Protein AF-A0A7J6D999-F1 (afdb_monomer)

Solvent-accessible surface area (backbone atoms only — not comparable to full-atom values): 28434 Å² total; per-residue (Å²): 143,82,87,82,81,79,88,79,63,96,81,56,59,71,48,78,49,53,60,91,51,82,71,82,82,83,87,70,97,65,96,74,83,44,40,37,41,40,43,36,39,48,42,43,45,65,44,15,45,38,50,34,60,52,54,72,79,44,38,86,44,28,34,43,38,18,46,50,77,45,67,38,84,71,11,46,75,32,40,91,74,57,15,53,83,44,31,42,54,32,41,58,45,51,75,74,46,95,78,90,73,78,48,47,33,47,35,45,38,65,45,71,83,86,62,91,72,54,66,74,57,53,40,51,29,41,58,23,46,40,55,44,53,74,60,28,49,40,44,27,43,43,40,54,93,44,89,51,60,43,78,55,46,46,64,56,47,74,48,92,63,79,40,31,50,36,60,10,55,70,22,46,40,48,36,50,51,53,46,64,71,64,68,45,64,70,60,46,54,35,45,40,58,26,41,64,22,60,44,48,71,29,66,42,40,39,68,61,49,50,56,54,65,71,52,92,80,65,52,35,30,35,21,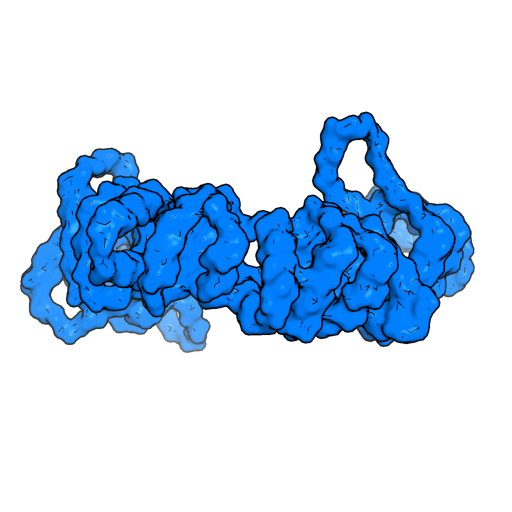50,79,57,25,61,65,75,65,60,60,83,76,47,58,91,44,28,71,38,34,34,52,40,70,65,51,27,71,56,48,53,53,47,41,35,53,37,46,77,66,67,42,67,69,46,45,54,19,43,34,66,14,37,75,31,50,49,48,40,45,68,37,77,42,52,74,66,50,44,52,14,49,40,57,46,38,75,66,47,73,60,28,35,39,32,39,35,65,33,47,68,53,72,82,51,46,70,67,43,48,69,40,41,77,19,36,62,32,54,41,64,33,41,68,52,47,50,53,53,42,51,56,31,64,75,44,78,82,31,44,64,29,31,38,40,51,37,56,24,34,72,34,48,49,61,47,41,78,78,73,78,81,70,94,83,63,78,96,67,83,82,58,47,73,44,46,42,64,58,26,37,35,51,34,51,41,59,64,69,38,71,55,95,65,66,32,36,41,31,40,30,62,46,43,68,50,70,69,13,49,64,37,36,57,89,41,48,75,59,31,41,50,29,60,49,66,70,61,54,35,52,52,36,70,71,53,80,81,46,53,53,43,44,43,46,61,41,70,43,36,43,76,52,42,72,65,39,56,88,32,50,54,46,29,30,30,39,32,43,25,48,22,56,32,31,54,69,33,53,48,53,56,67,74,69,39,92,54,48,78,43,78,42,60,56,70,36,59,58,81,63,66,79,83,70,72,81,75,138

Foldseek 3Di:
DDDDDDDDDPQEAEDEDEPPDQDDDDDDPDDHQAHEYEYAEEQELRNLQRVLVVQVVRQPGYDYEAHYPYYDLNSLLRHDAHAQVSLLSNLVNVVVDPDDDAGHHAEDEHDDPDPPDPLVSVLSSLLSVLSVVVRYHYQEYEAQVDDHALVSCVSVLPRPHRYAYHHHLNNLQNVLVVCLVVLDLSSLLSNCRNNVQENQSYQAEQVSVVSSLVNPHAAHEHEPVRYPYDDDLVSCQVRLLRYAYDPDDLVSLLVNLLVCVVVVDLVSLVSNCNNDVLEHENAQEEADPSSLVSLLSSLVSAAEHAYEQANYHDDLVSLLSVLVSLNRYQAYHYALVVLLSNLVSCPPDPVSLVSLLSVCRNPVLENAHADPDPDDPPDPPDPDQAEQELVSLLSVLVSQVSNPDPDQHEYERESHDYDLSSLVNNVVCQQRHAYQYQLVSLLSNLVPDAQAAEHEPALNQDELVSVVSNLVRCLRYQEYEHEQYAYECNSVVSNVVRHPRHNYYHYHNYRYDCCVVVDPDD

Mean predicted aligned error: 15.78 Å

Organism: NCBI:txid369639

Nearest PDB structures (foldseek):
  5irl-assembly1_A  TM=2.861E-01  e=4.405E-06  Oryctolagus cuniculus
  3ogk-assembly1_P  TM=3.053E-01  e=1.397E-05  Arabidopsis thaliana
  3ogm-assembly8_H  TM=2.826E-01  e=5.466E-05  Arabidopsis thaliana
  3un9-assembly1_C-2  TM=3.355E-01  e=6.436E-04  Homo sapiens
  7z8v-assembly1_F  TM=3.449E-01  e=7.986E-03  Homo sapiens

Structure (mmCIF, N/CA/C/O backbone):
data_AF-A0A7J6D999-F1
#
_entry.id   AF-A0A7J6D999-F1
#
loop_
_atom_site.group_PDB
_atom_site.id
_atom_site.type_symbol
_atom_site.label_atom_id
_atom_site.label_alt_id
_atom_site.label_comp_id
_atom_site.label_asym_id
_atom_site.label_entity_id
_atom_site.label_seq_id
_atom_site.pdbx_PDB_ins_code
_atom_site.Cartn_x
_atom_site.Cartn_y
_atom_site.Cartn_z
_atom_site.occupancy
_atom_site.B_iso_or_equiv
_atom_site.auth_seq_id
_atom_site.auth_comp_id
_atom_site.auth_asym_id
_atom_site.auth_atom_id
_atom_site.pdbx_PDB_model_num
ATOM 1 N N . MET A 1 1 ? -52.964 -13.640 -15.295 1.00 30.69 1 MET A N 1
ATOM 2 C CA . MET A 1 1 ? -51.550 -13.951 -15.590 1.00 30.69 1 MET A CA 1
ATOM 3 C C . MET A 1 1 ? -50.798 -12.644 -15.784 1.00 30.69 1 MET A C 1
ATOM 5 O O . MET A 1 1 ? -50.986 -12.000 -16.799 1.00 30.69 1 MET A O 1
ATOM 9 N N . SER A 1 2 ? -50.007 -12.223 -14.800 1.00 22.36 2 SER A N 1
ATOM 10 C CA . SER A 1 2 ? -48.967 -11.203 -14.980 1.00 22.36 2 SER A CA 1
ATOM 11 C C . SER A 1 2 ? -47.879 -11.509 -13.955 1.00 22.36 2 SER A C 1
ATOM 13 O O . SER A 1 2 ? -48.065 -11.299 -12.758 1.00 22.36 2 SER A O 1
ATOM 15 N N . LYS A 1 3 ? -46.804 -12.155 -14.416 1.00 23.66 3 LYS A N 1
ATOM 16 C CA . LYS A 1 3 ? -45.595 -12.406 -13.630 1.00 23.66 3 LYS A CA 1
ATOM 17 C C . LYS A 1 3 ? -44.766 -11.126 -13.696 1.00 23.66 3 LYS A C 1
ATOM 19 O O . LYS A 1 3 ? -44.279 -10.772 -14.764 1.00 23.66 3 LYS A O 1
ATOM 24 N N . HIS A 1 4 ? -44.621 -10.420 -12.581 1.00 26.92 4 HIS A N 1
ATOM 25 C CA . HIS A 1 4 ? -43.597 -9.387 -12.463 1.00 26.92 4 HIS A CA 1
ATOM 26 C C . HIS A 1 4 ? -42.289 -10.048 -12.041 1.00 26.92 4 HIS A C 1
ATOM 28 O O . HIS A 1 4 ? -42.146 -10.536 -10.923 1.00 26.92 4 HIS A O 1
ATOM 34 N N . GLN A 1 5 ? -41.365 -10.099 -12.996 1.00 23.84 5 GLN A N 1
ATOM 35 C CA . GLN A 1 5 ? -39.998 -10.572 -12.845 1.00 23.84 5 GLN A CA 1
ATOM 36 C C . GLN A 1 5 ? -39.270 -9.667 -11.835 1.00 23.84 5 GLN A C 1
ATOM 38 O O . GLN A 1 5 ? -39.079 -8.476 -12.084 1.00 23.84 5 GLN A O 1
ATOM 43 N N . GLN A 1 6 ? -38.888 -10.212 -10.679 1.00 31.61 6 GLN A N 1
ATOM 44 C CA . GLN A 1 6 ? -37.941 -9.558 -9.776 1.00 31.61 6 GLN A CA 1
ATOM 45 C C . GLN A 1 6 ? -36.573 -9.505 -10.463 1.00 31.61 6 GLN A C 1
ATOM 47 O O . GLN A 1 6 ? -36.048 -10.530 -10.894 1.00 31.61 6 GLN A O 1
ATOM 52 N N . LYS A 1 7 ? -35.999 -8.305 -10.575 1.00 26.03 7 LYS A N 1
ATOM 53 C CA . LYS A 1 7 ? -34.610 -8.115 -10.998 1.00 26.03 7 LYS A CA 1
ATOM 54 C C . LYS A 1 7 ? -33.727 -8.462 -9.793 1.00 26.03 7 LYS A C 1
ATOM 56 O O . LYS A 1 7 ? -33.694 -7.710 -8.822 1.00 26.03 7 LYS A O 1
ATOM 61 N N . PHE A 1 8 ? -33.114 -9.643 -9.821 1.00 29.61 8 PHE A N 1
ATOM 62 C CA . PHE A 1 8 ? -32.145 -10.097 -8.824 1.00 29.61 8 PHE A CA 1
ATOM 63 C C . PHE A 1 8 ? -30.763 -9.551 -9.191 1.00 29.61 8 PHE A C 1
ATOM 65 O O . PHE A 1 8 ? -30.319 -9.739 -10.320 1.00 29.61 8 PHE A O 1
ATOM 72 N N . ASP A 1 9 ? -30.115 -8.866 -8.250 1.00 26.42 9 ASP A N 1
ATOM 73 C CA . ASP A 1 9 ? -28.747 -8.361 -8.387 1.00 26.42 9 ASP A CA 1
ATOM 74 C C . ASP A 1 9 ? -27.787 -9.321 -7.661 1.00 26.42 9 ASP A C 1
ATOM 76 O O . ASP A 1 9 ? -28.003 -9.679 -6.498 1.00 26.42 9 ASP A O 1
ATOM 80 N N . THR A 1 10 ? -26.781 -9.827 -8.370 1.00 28.62 10 THR A N 1
ATOM 81 C CA . THR A 1 10 ? -26.197 -11.163 -8.137 1.00 28.62 10 THR A CA 1
ATOM 82 C C . THR A 1 10 ? -25.003 -11.213 -7.179 1.00 28.62 10 THR A C 1
ATOM 84 O O . THR A 1 10 ? -24.200 -12.135 -7.259 1.00 28.62 10 THR A O 1
ATOM 87 N N . THR A 1 11 ? -24.849 -10.273 -6.244 1.00 31.50 11 THR A N 1
ATOM 88 C CA . THR A 1 11 ? -23.726 -10.333 -5.272 1.00 31.50 11 THR A CA 1
ATOM 89 C C . THR A 1 11 ? -24.068 -9.985 -3.821 1.00 31.50 11 THR A C 1
ATOM 91 O O . THR A 1 11 ? -23.266 -10.265 -2.934 1.00 31.50 11 THR A O 1
ATOM 94 N N . ARG A 1 12 ? -25.269 -9.469 -3.528 1.00 36.38 12 ARG A N 1
ATOM 95 C CA . ARG A 1 12 ? -25.841 -9.359 -2.171 1.00 36.38 12 ARG A CA 1
ATOM 96 C C . ARG A 1 12 ? -27.362 -9.380 -2.271 1.00 36.38 12 ARG A C 1
ATOM 98 O O . ARG A 1 12 ? -27.942 -8.525 -2.933 1.00 36.38 12 ARG A O 1
ATOM 105 N N . HIS A 1 13 ? -28.030 -10.284 -1.559 1.00 44.75 13 HIS A N 1
ATOM 106 C CA . HIS A 1 13 ? -29.487 -10.222 -1.451 1.00 44.75 13 HIS A CA 1
ATOM 107 C C . HIS A 1 13 ? -29.884 -9.112 -0.466 1.00 44.75 13 HIS A C 1
ATOM 109 O O . HIS A 1 13 ? -29.897 -9.313 0.751 1.00 44.75 13 HIS A O 1
ATOM 115 N N . ILE A 1 14 ? -30.170 -7.921 -1.002 1.00 42.50 14 ILE A N 1
ATOM 116 C CA . ILE A 1 14 ? -30.769 -6.805 -0.262 1.00 42.50 14 ILE A CA 1
ATOM 117 C C . ILE A 1 14 ? -32.289 -6.947 -0.341 1.00 42.50 14 ILE A C 1
ATOM 119 O O . ILE A 1 14 ? -32.878 -6.817 -1.414 1.00 42.50 14 ILE A O 1
ATOM 123 N N . ILE A 1 15 ? -32.934 -7.196 0.798 1.00 51.47 15 ILE A N 1
ATOM 124 C CA . ILE A 1 15 ? -34.397 -7.270 0.882 1.00 51.47 15 ILE A CA 1
ATOM 125 C C . ILE A 1 15 ? -34.912 -5.975 1.508 1.00 51.47 15 ILE A C 1
ATOM 127 O O . ILE A 1 15 ? -34.755 -5.745 2.709 1.00 51.47 15 ILE A O 1
ATOM 131 N N . ASN A 1 16 ? -35.555 -5.142 0.688 1.00 42.97 16 ASN A N 1
ATOM 132 C CA . ASN A 1 16 ? -36.253 -3.940 1.138 1.00 42.97 16 ASN A CA 1
ATOM 133 C C . ASN A 1 16 ? -37.718 -4.273 1.435 1.00 42.97 16 ASN A C 1
ATOM 135 O O . ASN A 1 16 ? -38.502 -4.548 0.521 1.00 42.97 16 ASN A O 1
ATOM 139 N N . VAL A 1 17 ? -38.097 -4.231 2.713 1.00 51.00 17 VAL A N 1
ATOM 140 C CA . VAL A 1 17 ? -39.477 -4.486 3.144 1.00 51.00 17 VAL A CA 1
ATOM 141 C C . VAL A 1 17 ? -40.153 -3.155 3.472 1.00 51.00 17 VAL A C 1
ATOM 143 O O . VAL A 1 17 ? -39.818 -2.511 4.465 1.00 51.00 17 VAL A O 1
ATOM 146 N N . GLY A 1 18 ? -41.088 -2.743 2.611 1.00 36.19 18 GLY A N 1
ATOM 147 C CA . GLY A 1 18 ? -41.941 -1.565 2.804 1.00 36.19 18 GLY A CA 1
ATOM 148 C C . GLY A 1 18 ? -43.314 -1.905 3.409 1.00 36.19 18 GLY A C 1
ATOM 149 O O . GLY A 1 18 ? -43.635 -3.088 3.573 1.00 36.19 18 GLY A O 1
ATOM 150 N N . PRO A 1 19 ? -44.141 -0.887 3.723 1.00 33.34 19 PRO A N 1
ATOM 151 C CA . PRO A 1 19 ? -45.483 -1.088 4.270 1.00 33.34 19 PRO A CA 1
ATOM 152 C C . PRO A 1 19 ? -46.332 -1.969 3.332 1.00 33.34 19 PRO A C 1
ATOM 154 O O . PRO A 1 19 ? -46.350 -1.757 2.122 1.00 33.34 19 PRO A O 1
ATOM 157 N N . ASP A 1 20 ? -46.992 -2.979 3.908 1.00 35.78 20 ASP A N 1
ATOM 158 C CA . ASP A 1 20 ? -47.951 -3.907 3.275 1.00 35.78 20 ASP A CA 1
ATOM 159 C C . ASP A 1 20 ? -47.426 -4.954 2.271 1.00 35.78 20 ASP A C 1
ATOM 161 O O . ASP A 1 20 ? -48.214 -5.582 1.564 1.00 35.78 20 ASP A O 1
ATOM 165 N N . ARG A 1 21 ? -46.120 -5.256 2.258 1.00 40.53 21 ARG A N 1
ATOM 166 C CA . ARG A 1 21 ? -45.586 -6.409 1.499 1.00 40.53 21 ARG A CA 1
ATOM 167 C C . ARG A 1 21 ? -45.433 -7.663 2.371 1.00 40.53 21 ARG A C 1
ATOM 169 O O . ARG A 1 21 ? -44.811 -7.612 3.433 1.00 40.53 21 ARG A O 1
ATOM 176 N N . SER A 1 22 ? -45.969 -8.797 1.908 1.00 31.42 22 SER A N 1
ATOM 177 C CA . SER A 1 22 ? -45.643 -10.137 2.419 1.00 31.42 22 SER A CA 1
ATOM 178 C C . SER A 1 22 ? -44.311 -10.596 1.827 1.00 31.42 22 SER A C 1
ATOM 180 O O . SER A 1 22 ? -44.133 -10.555 0.610 1.00 31.42 22 SER A O 1
ATOM 182 N N . VAL A 1 23 ? -43.374 -11.024 2.672 1.00 38.56 23 VAL A N 1
ATOM 183 C CA . VAL A 1 23 ? -42.089 -11.572 2.219 1.00 38.56 23 VAL A CA 1
ATOM 184 C C . VAL A 1 23 ? -42.253 -13.078 2.047 1.00 38.56 23 VAL A C 1
ATOM 186 O O . VAL A 1 23 ? -42.361 -13.806 3.029 1.00 38.56 23 VAL A O 1
ATOM 189 N N . SER A 1 24 ? -42.295 -13.534 0.799 1.00 29.92 24 SER A N 1
ATOM 190 C CA . SER A 1 24 ? -42.203 -14.947 0.428 1.00 29.92 24 SER A CA 1
ATOM 191 C C . SER A 1 24 ? -40.806 -15.162 -0.148 1.00 29.92 24 SER A C 1
ATOM 193 O O . SER A 1 24 ? -40.489 -14.579 -1.182 1.00 29.92 24 SER A O 1
ATOM 195 N N . LEU A 1 25 ? -39.953 -15.929 0.529 1.00 38.06 25 LEU A N 1
ATOM 196 C CA . LEU A 1 25 ? -38.647 -16.327 -0.002 1.00 38.06 25 LEU A CA 1
ATOM 197 C C . LEU A 1 25 ? -38.721 -17.808 -0.378 1.00 38.06 25 LEU A C 1
ATOM 199 O O . LEU A 1 25 ? -38.852 -18.659 0.499 1.00 38.06 25 LEU A O 1
ATOM 203 N N . GLU A 1 26 ? -38.662 -18.110 -1.675 1.00 27.14 26 GLU A N 1
ATOM 204 C CA . GLU A 1 26 ? -38.376 -19.463 -2.155 1.00 27.14 26 GLU A CA 1
ATOM 205 C C . GLU A 1 26 ? -36.862 -19.690 -2.057 1.00 27.14 26 GLU A C 1
ATOM 207 O O . GLU A 1 26 ? -36.072 -19.001 -2.703 1.00 27.14 26 GLU A O 1
ATOM 212 N N . PHE A 1 27 ? -36.441 -20.625 -1.202 1.00 32.66 27 PHE A N 1
ATOM 213 C CA . PHE A 1 27 ? -35.030 -20.962 -1.023 1.00 32.66 27 PHE A CA 1
ATOM 214 C C . PHE A 1 27 ? -34.561 -21.894 -2.149 1.00 32.66 27 PHE A C 1
ATOM 216 O O . PHE A 1 27 ? -34.800 -23.100 -2.113 1.00 32.66 27 PHE A O 1
ATOM 223 N N . GLY A 1 28 ? -33.872 -21.338 -3.146 1.00 27.34 28 GLY A N 1
ATOM 224 C CA . GLY A 1 28 ? -33.053 -22.109 -4.082 1.00 27.34 28 GLY A CA 1
ATOM 225 C C . GLY A 1 28 ? -31.690 -22.437 -3.465 1.00 27.34 28 GLY A C 1
ATOM 226 O O . GLY A 1 28 ? -31.063 -21.572 -2.859 1.00 27.34 28 GLY A O 1
ATOM 227 N N . ARG A 1 29 ? -31.232 -23.689 -3.610 1.00 25.61 29 ARG A N 1
ATOM 228 C CA . ARG A 1 29 ? -29.894 -24.165 -3.208 1.00 25.61 29 ARG A CA 1
ATOM 229 C C . ARG A 1 29 ? -28.793 -23.392 -3.957 1.00 25.61 29 ARG A C 1
ATOM 231 O O . ARG A 1 29 ? -28.370 -23.820 -5.023 1.00 25.61 29 ARG A O 1
ATOM 238 N N . ALA A 1 30 ? -28.324 -22.279 -3.407 1.00 27.00 30 ALA A N 1
ATOM 239 C CA . ALA A 1 30 ? -27.082 -21.625 -3.810 1.00 27.00 30 ALA A CA 1
ATOM 240 C C . ALA A 1 30 ? -26.397 -21.037 -2.567 1.00 27.00 30 ALA A C 1
ATOM 242 O O . ALA A 1 30 ? -27.067 -20.516 -1.675 1.00 27.00 30 ALA A O 1
ATOM 243 N N . GLU A 1 31 ? -25.073 -21.166 -2.477 1.00 34.53 31 GLU A N 1
ATOM 244 C CA . GLU A 1 31 ? -24.258 -20.653 -1.371 1.00 34.53 31 GLU A CA 1
ATOM 245 C C . GLU A 1 31 ? -24.280 -19.115 -1.350 1.00 34.53 31 GLU A C 1
ATOM 247 O O . GLU A 1 31 ? -23.606 -18.455 -2.135 1.00 34.53 31 GLU A O 1
ATOM 252 N N . VAL A 1 32 ? -25.075 -18.522 -0.452 1.00 39.97 32 VAL A N 1
ATOM 253 C CA . VAL A 1 32 ? -25.206 -17.060 -0.318 1.00 39.97 32 VAL A CA 1
ATOM 254 C C . VAL A 1 32 ? -24.226 -16.505 0.727 1.00 39.97 32 VAL A C 1
ATOM 256 O O . VAL A 1 32 ? -24.211 -16.900 1.899 1.00 39.97 32 VAL A O 1
ATOM 259 N N . THR A 1 33 ? -23.439 -15.509 0.319 1.00 38.03 33 THR A N 1
ATOM 260 C CA . THR A 1 33 ? -22.495 -14.733 1.137 1.00 38.03 33 THR A CA 1
ATOM 261 C C . THR A 1 33 ? -23.187 -13.555 1.846 1.00 38.03 33 THR A C 1
ATOM 263 O O . THR A 1 33 ? -22.946 -12.384 1.573 1.00 38.03 33 THR A O 1
ATOM 266 N N . GLY A 1 34 ? -24.055 -13.868 2.813 1.00 50.03 34 GLY A N 1
ATOM 267 C CA . GLY A 1 34 ? -24.643 -12.892 3.743 1.00 50.03 34 GLY A CA 1
ATOM 268 C C . GLY A 1 34 ? -25.894 -12.158 3.245 1.00 50.03 34 GLY A C 1
ATOM 269 O O . GLY A 1 34 ? -26.026 -11.803 2.077 1.00 50.03 34 GLY A O 1
ATOM 270 N N . PHE A 1 35 ? -26.831 -11.915 4.165 1.00 53.44 35 PHE A N 1
ATOM 271 C CA . PHE A 1 35 ? -28.129 -11.297 3.880 1.00 53.44 35 PHE A CA 1
ATOM 272 C C . PHE A 1 35 ? -28.204 -9.905 4.502 1.00 53.44 35 PHE A C 1
ATOM 274 O O . PHE A 1 35 ? -27.876 -9.730 5.678 1.00 53.44 35 PHE A O 1
ATOM 281 N N . SER A 1 36 ? -28.660 -8.910 3.736 1.00 50.06 36 SER A N 1
ATOM 282 C CA . SER A 1 36 ? -28.927 -7.569 4.262 1.00 50.06 36 SER A CA 1
ATOM 283 C C . SER A 1 36 ? -30.420 -7.275 4.204 1.00 50.06 36 SER A C 1
ATOM 285 O O . SER A 1 36 ? -31.024 -7.278 3.132 1.00 50.06 36 SER A O 1
ATOM 287 N N . ILE A 1 37 ? -31.024 -7.029 5.367 1.00 59.53 37 ILE A N 1
ATOM 288 C CA . ILE A 1 37 ? -32.443 -6.681 5.474 1.00 59.53 37 ILE A CA 1
ATOM 289 C C . ILE A 1 37 ? -32.544 -5.222 5.906 1.00 59.53 37 ILE A C 1
ATOM 291 O O . ILE A 1 37 ? -32.048 -4.850 6.972 1.00 59.53 37 ILE A O 1
ATOM 295 N N . CYS A 1 38 ? -33.210 -4.410 5.083 1.00 51.59 38 CYS A N 1
ATOM 296 C CA . CYS A 1 38 ? -33.576 -3.044 5.435 1.00 51.59 38 CYS A CA 1
ATOM 297 C C . CYS A 1 38 ? -35.081 -2.985 5.718 1.00 51.59 38 CYS A C 1
ATOM 299 O O . CYS A 1 38 ? -35.907 -3.253 4.839 1.00 51.59 38 CYS A O 1
ATOM 301 N N . LEU A 1 39 ? -35.440 -2.653 6.958 1.00 57.44 39 LEU A N 1
ATOM 302 C CA . LEU A 1 39 ? -36.834 -2.481 7.371 1.00 57.44 39 LEU A CA 1
ATOM 303 C C . LEU A 1 39 ? -37.173 -0.991 7.401 1.00 57.44 39 LEU A C 1
ATOM 305 O O . LEU A 1 39 ? -36.682 -0.271 8.273 1.00 57.44 39 LEU A O 1
ATOM 309 N N . GLU A 1 40 ? -38.021 -0.528 6.480 1.00 46.78 40 GLU A N 1
ATOM 310 C CA . GLU A 1 40 ? -38.377 0.891 6.339 1.00 46.78 40 GLU A CA 1
ATOM 311 C C . GLU A 1 40 ? -39.898 1.131 6.442 1.00 46.78 40 GLU A C 1
ATOM 313 O O . GLU A 1 40 ? -40.716 0.276 6.108 1.00 46.78 40 GLU A O 1
ATOM 318 N N . GLY A 1 41 ? -40.310 2.329 6.877 1.00 46.72 41 GLY A N 1
ATOM 319 C CA . GLY A 1 41 ? -41.723 2.746 6.840 1.00 46.72 41 GLY A CA 1
ATOM 320 C C . GLY A 1 41 ? -42.588 2.247 8.010 1.00 46.72 41 GLY A C 1
ATOM 321 O O . GLY A 1 41 ? -42.090 2.076 9.123 1.00 46.72 41 GLY A O 1
ATOM 322 N N . HIS A 1 42 ? -43.906 2.121 7.800 1.00 50.81 42 HIS A N 1
ATOM 323 C CA . HIS A 1 42 ? -44.848 1.649 8.825 1.00 50.81 42 HIS A CA 1
ATOM 324 C C . HIS A 1 42 ? -44.941 0.117 8.794 1.00 50.81 42 HIS A C 1
ATOM 326 O O . HIS A 1 42 ? -45.441 -0.460 7.831 1.00 50.81 42 HIS A O 1
ATOM 332 N N . LEU A 1 43 ? -44.492 -0.555 9.854 1.00 53.12 43 LEU A N 1
ATOM 333 C CA . LEU A 1 43 ? -44.420 -2.017 9.910 1.00 53.12 43 LEU A CA 1
ATOM 334 C C . LEU A 1 43 ? -45.684 -2.593 10.576 1.00 53.12 43 LEU A C 1
ATOM 336 O O . LEU A 1 43 ? -45.893 -2.487 11.791 1.00 53.12 43 LEU A O 1
ATOM 340 N N . SER A 1 44 ? -46.567 -3.184 9.765 1.00 54.34 44 SER A N 1
ATOM 341 C CA . SER A 1 44 ? -47.797 -3.843 10.232 1.00 54.34 44 SER A CA 1
ATOM 342 C C . SER A 1 44 ? -47.492 -5.200 10.885 1.00 54.34 44 SER A C 1
ATOM 344 O O . SER A 1 44 ? -46.449 -5.799 10.626 1.00 54.34 44 SER A O 1
ATOM 346 N N . SER A 1 45 ? -48.397 -5.724 11.724 1.00 53.00 45 SER A N 1
ATOM 347 C CA . SER A 1 45 ? -48.192 -7.013 12.422 1.00 53.00 45 SER A CA 1
ATOM 348 C C . SER A 1 45 ? -47.891 -8.176 11.464 1.00 53.00 45 SER A C 1
ATOM 350 O O . SER A 1 45 ? -47.077 -9.028 11.797 1.00 53.00 45 SER A O 1
ATOM 352 N N . LYS A 1 46 ? -48.475 -8.174 10.257 1.00 51.97 46 LYS A N 1
ATOM 353 C CA . LYS A 1 46 ? -48.245 -9.201 9.224 1.00 51.97 46 LYS A CA 1
ATOM 354 C C . LYS A 1 46 ? -46.845 -9.128 8.615 1.00 51.97 46 LYS A C 1
ATOM 356 O O . LYS A 1 46 ? -46.186 -10.153 8.441 1.00 51.97 46 LYS A O 1
ATOM 361 N N . THR A 1 47 ? -46.370 -7.917 8.320 1.00 48.56 47 THR A N 1
ATOM 362 C CA . THR A 1 47 ? -44.987 -7.688 7.877 1.00 48.56 47 THR A CA 1
ATOM 363 C C . THR A 1 47 ? -44.010 -8.145 8.959 1.00 48.56 47 THR A C 1
ATOM 365 O O . THR A 1 47 ? -42.986 -8.754 8.663 1.00 48.56 47 THR A O 1
ATOM 368 N N . CYS A 1 48 ? -44.372 -7.923 10.224 1.00 51.28 48 CYS A N 1
ATOM 369 C CA . CYS A 1 48 ? -43.562 -8.329 11.359 1.00 51.28 48 CYS A CA 1
ATOM 370 C C . CYS A 1 48 ? -43.485 -9.847 11.552 1.00 51.28 48 CYS A C 1
ATOM 372 O O . CYS A 1 48 ? -42.403 -10.368 11.793 1.00 51.28 48 CYS A O 1
ATOM 374 N N . GLU A 1 49 ? -44.614 -10.548 11.423 1.00 52.41 49 GLU A N 1
ATOM 375 C CA . GLU A 1 49 ? -44.706 -12.016 11.433 1.00 52.41 49 GLU A CA 1
ATOM 376 C C . GLU A 1 49 ? -43.860 -12.641 10.318 1.00 52.41 49 GLU A C 1
ATOM 378 O O . GLU A 1 49 ? -43.081 -13.558 10.570 1.00 52.41 49 GLU A O 1
ATOM 383 N N . SER A 1 50 ? -43.958 -12.096 9.101 1.00 50.62 50 SER A N 1
ATOM 384 C CA . SER A 1 50 ? -43.236 -12.607 7.927 1.00 50.62 50 SER A CA 1
ATOM 385 C C . SER A 1 50 ? -41.721 -12.467 8.094 1.00 50.62 50 SER A C 1
ATOM 387 O O . SER A 1 50 ? -40.969 -13.410 7.867 1.00 50.62 50 SER A O 1
ATOM 389 N N . VAL A 1 51 ? -41.263 -11.298 8.550 1.00 51.81 51 VAL A N 1
ATOM 390 C CA . VAL A 1 51 ? -39.838 -11.053 8.804 1.00 51.81 51 VAL A CA 1
ATOM 391 C C . VAL A 1 51 ? -39.350 -11.858 10.013 1.00 51.81 51 VAL A C 1
ATOM 393 O O . VAL A 1 51 ? -38.275 -12.441 9.950 1.00 51.81 51 VAL A O 1
ATOM 396 N N . GLY A 1 52 ? -40.136 -11.955 11.090 1.00 51.31 52 GLY A N 1
ATOM 397 C CA . GLY A 1 52 ? -39.801 -12.758 12.271 1.00 51.31 52 GLY A CA 1
ATOM 398 C C . GLY A 1 52 ? -39.607 -14.245 11.955 1.00 51.31 52 GLY A C 1
ATOM 399 O O . GLY A 1 52 ? -38.675 -14.856 12.477 1.00 51.31 52 GLY A O 1
ATOM 400 N N . GLY A 1 53 ? -40.427 -14.798 11.054 1.00 51.41 53 GLY A N 1
ATOM 401 C CA . GLY A 1 53 ? -40.265 -16.158 10.538 1.00 51.41 53 GLY A CA 1
ATOM 402 C C . GLY A 1 53 ? -38.960 -16.344 9.762 1.00 51.41 53 GLY A C 1
ATOM 403 O O . GLY A 1 53 ? -38.244 -17.308 10.003 1.00 51.41 53 GLY A O 1
ATOM 404 N N . VAL A 1 54 ? -38.598 -15.392 8.896 1.00 49.91 54 VAL A N 1
ATOM 405 C CA . VAL A 1 54 ? -37.357 -15.430 8.097 1.00 49.91 54 VAL A CA 1
ATOM 406 C C . VAL A 1 54 ? -36.103 -15.262 8.964 1.00 49.91 54 VAL A C 1
ATOM 408 O O . VAL A 1 54 ? -35.119 -15.970 8.772 1.00 49.91 54 VAL A O 1
ATOM 411 N N . LEU A 1 55 ? -36.138 -14.378 9.966 1.00 51.69 55 LEU A N 1
ATOM 412 C CA . LEU A 1 55 ? -35.012 -14.127 10.876 1.00 51.69 55 LEU A CA 1
ATOM 413 C C . LEU A 1 55 ? -34.613 -15.358 11.705 1.00 51.69 55 LEU A C 1
ATOM 415 O O . LEU A 1 55 ? -33.479 -15.431 12.171 1.00 51.69 55 LEU A O 1
ATOM 419 N N . HIS A 1 56 ? -35.520 -16.322 11.890 1.00 50.44 56 HIS A N 1
ATOM 420 C CA . HIS A 1 56 ? -35.213 -17.581 12.568 1.00 50.44 56 HIS A CA 1
ATOM 421 C C . HIS A 1 56 ? -34.262 -18.480 11.761 1.00 50.44 56 HIS A C 1
ATOM 423 O O . HIS A 1 56 ? -33.486 -19.214 12.363 1.00 50.44 56 HIS A O 1
ATOM 429 N N . PHE A 1 57 ? -34.284 -18.393 10.427 1.00 48.81 57 PHE A N 1
ATOM 430 C CA . PHE A 1 57 ? -33.531 -19.283 9.537 1.00 48.81 57 PHE A CA 1
ATOM 431 C C . PHE A 1 57 ? -32.171 -18.720 9.074 1.00 48.81 57 PHE A C 1
ATOM 433 O O . PHE A 1 57 ? -31.421 -19.444 8.430 1.00 48.81 57 PHE A O 1
ATOM 440 N N . ILE A 1 58 ? -31.841 -17.451 9.374 1.00 51.41 58 ILE A N 1
ATOM 441 C CA . ILE A 1 58 ? -30.684 -16.721 8.790 1.00 51.41 58 ILE A CA 1
ATOM 442 C C . ILE A 1 58 ? -29.743 -16.147 9.884 1.00 51.41 58 ILE A C 1
ATOM 444 O O . ILE A 1 58 ? -29.071 -15.134 9.697 1.00 51.41 58 ILE A O 1
ATOM 448 N N . SER A 1 59 ? -29.721 -16.737 11.083 1.00 52.34 59 SER A N 1
ATOM 449 C CA . SER A 1 59 ? -29.162 -16.094 12.290 1.00 52.34 59 SER A CA 1
ATOM 450 C C . SER A 1 59 ? -27.656 -15.793 12.261 1.00 52.34 59 SER A C 1
ATOM 452 O O . SER A 1 59 ? -27.186 -14.930 12.990 1.00 52.34 59 SER A O 1
ATOM 454 N N . ASP A 1 60 ? -26.873 -16.486 11.449 1.00 53.16 60 ASP A N 1
ATOM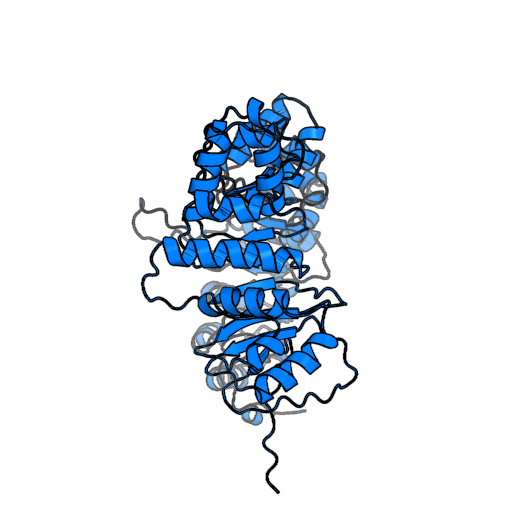 455 C CA . ASP A 1 60 ? -25.408 -16.447 11.467 1.00 53.16 60 ASP A CA 1
ATOM 456 C C . ASP A 1 60 ? -24.790 -15.474 10.445 1.00 53.16 60 ASP A C 1
ATOM 458 O O . ASP A 1 60 ? -23.608 -15.149 10.548 1.00 53.16 60 ASP A O 1
ATOM 462 N N . ARG A 1 61 ? -25.568 -14.947 9.484 1.00 56.34 61 ARG A N 1
ATOM 463 C CA . ARG A 1 61 ? -25.041 -14.096 8.389 1.00 56.34 61 ARG A CA 1
ATOM 464 C C . ARG A 1 61 ? -25.868 -12.839 8.089 1.00 56.34 61 ARG A C 1
ATOM 466 O O . ARG A 1 61 ? -25.830 -12.318 6.971 1.00 56.34 61 ARG A O 1
ATOM 473 N N . LEU A 1 62 ? -26.625 -12.352 9.070 1.00 63.38 62 LEU A N 1
ATOM 474 C CA . LEU A 1 62 ? -27.564 -11.241 8.902 1.00 63.38 62 LEU A CA 1
ATOM 475 C C . LEU A 1 62 ? -26.957 -9.867 9.242 1.00 63.38 62 LEU A C 1
ATOM 477 O O . LEU A 1 62 ? -26.547 -9.613 10.377 1.00 63.38 62 LEU A O 1
ATOM 481 N N . ASN A 1 63 ? -27.027 -8.943 8.281 1.00 59.00 63 ASN A N 1
ATOM 482 C CA . ASN A 1 63 ? -26.847 -7.504 8.480 1.00 59.00 63 ASN A CA 1
ATOM 483 C C . ASN A 1 63 ? -28.215 -6.813 8.510 1.00 59.00 63 ASN A C 1
ATOM 485 O O . ASN A 1 63 ? -28.946 -6.832 7.517 1.00 59.00 63 ASN A O 1
ATOM 489 N N . LEU A 1 64 ? -28.555 -6.178 9.631 1.00 62.88 64 LEU A N 1
ATOM 490 C CA . LEU A 1 64 ? -29.871 -5.580 9.835 1.00 62.88 64 LEU A CA 1
ATOM 491 C C . LEU A 1 64 ? -29.772 -4.051 9.905 1.00 62.88 64 LEU A C 1
ATOM 493 O O . LEU A 1 64 ? -29.107 -3.489 10.783 1.00 62.88 64 LEU A O 1
ATOM 497 N N . THR A 1 65 ? -30.466 -3.378 8.987 1.00 55.91 65 THR A N 1
ATOM 498 C CA . THR A 1 65 ? -30.615 -1.917 8.966 1.00 55.91 65 THR A CA 1
ATOM 499 C C . THR A 1 65 ? -32.064 -1.549 9.233 1.00 55.91 65 THR A C 1
ATOM 501 O O . THR A 1 65 ? -32.994 -2.094 8.639 1.00 55.91 65 THR A O 1
ATOM 504 N N . LEU A 1 66 ? -32.269 -0.624 10.165 1.00 55.34 66 LEU A N 1
ATOM 505 C CA . LEU A 1 66 ? -33.579 -0.377 10.748 1.00 55.34 66 LEU A CA 1
ATOM 506 C C . LEU A 1 66 ? -33.967 1.084 10.587 1.00 55.34 66 LEU A C 1
ATOM 508 O O . LEU A 1 66 ? -33.494 1.923 11.350 1.00 55.34 66 LEU A O 1
ATOM 512 N N . LYS A 1 67 ? -34.882 1.360 9.649 1.00 52.75 67 LYS A N 1
ATOM 513 C CA . LYS A 1 67 ? -35.452 2.690 9.368 1.00 52.75 67 LYS A CA 1
ATOM 514 C C . LYS A 1 67 ? -36.993 2.796 9.515 1.00 52.75 67 LYS A C 1
ATOM 516 O O . LYS A 1 67 ? -37.658 3.406 8.665 1.00 52.75 67 LYS A O 1
ATOM 521 N N . PRO A 1 68 ? -37.640 2.205 10.537 1.00 47.69 68 PRO A N 1
ATOM 522 C CA . PRO A 1 68 ? -39.095 2.281 10.662 1.00 47.69 68 PRO A CA 1
ATOM 523 C C . PRO A 1 68 ? -39.601 3.663 11.106 1.00 47.69 68 PRO A C 1
ATOM 525 O O . PRO A 1 68 ? -39.037 4.283 12.008 1.00 47.69 68 PRO A O 1
ATOM 528 N N . LYS A 1 69 ? -40.718 4.098 10.503 1.00 45.06 69 LYS A N 1
ATOM 529 C CA . LYS A 1 69 ? -41.490 5.306 10.861 1.00 45.06 69 LYS A CA 1
ATOM 530 C C . LYS A 1 69 ? -42.510 5.043 11.985 1.00 45.06 69 LYS A C 1
ATOM 532 O O . LYS A 1 69 ? -42.782 5.946 12.765 1.00 45.06 69 LYS A O 1
ATOM 537 N N . ALA A 1 70 ? -43.070 3.830 12.069 1.00 43.84 70 ALA A N 1
ATOM 538 C CA . ALA A 1 70 ? -43.977 3.369 13.133 1.00 43.84 70 ALA A CA 1
ATOM 539 C C . ALA A 1 70 ? -44.164 1.834 13.072 1.00 43.84 70 ALA A C 1
ATOM 541 O O . ALA A 1 70 ? -43.947 1.227 12.024 1.00 43.84 70 ALA A O 1
ATOM 542 N N . ILE A 1 71 ? -44.569 1.194 14.175 1.00 47.47 71 ILE A N 1
ATOM 543 C CA . ILE A 1 71 ? -44.853 -0.253 14.262 1.00 47.47 71 ILE A CA 1
ATOM 544 C C . ILE A 1 71 ? -46.067 -0.505 15.161 1.00 47.47 71 ILE A C 1
ATOM 546 O O . ILE A 1 71 ? -46.280 0.198 16.151 1.00 47.47 71 ILE A O 1
ATOM 550 N N . SER A 1 72 ? -46.853 -1.536 14.858 1.00 47.66 72 SER A N 1
ATOM 551 C CA . SER A 1 72 ? -47.945 -1.955 15.751 1.00 47.66 72 SER A CA 1
ATOM 552 C C . SER A 1 72 ? -47.423 -2.639 17.030 1.00 47.66 72 SER A C 1
ATOM 554 O O . SER A 1 72 ? -46.416 -3.341 16.993 1.00 47.66 72 SER A O 1
ATOM 556 N N . VAL A 1 73 ? -48.137 -2.513 18.158 1.00 45.84 73 VAL A N 1
ATOM 557 C CA . VAL A 1 73 ? -47.785 -3.153 19.455 1.00 45.84 73 VAL A CA 1
ATOM 558 C C . VAL A 1 73 ? -47.771 -4.691 19.380 1.00 45.84 73 VAL A C 1
ATOM 560 O O . VAL A 1 73 ? -47.052 -5.350 20.127 1.00 45.84 73 VAL A O 1
ATOM 563 N N . ARG A 1 74 ? -48.553 -5.291 18.469 1.00 48.59 74 ARG A N 1
ATOM 564 C CA . ARG A 1 74 ? -48.439 -6.726 18.151 1.00 48.59 74 ARG A CA 1
ATOM 565 C C . ARG A 1 74 ? -47.195 -7.008 17.304 1.00 48.59 74 ARG A C 1
ATOM 567 O O . ARG A 1 74 ? -46.465 -7.942 17.605 1.00 48.59 74 ARG A O 1
ATOM 574 N N . GLY A 1 75 ? -46.893 -6.145 16.335 1.00 44.28 75 GLY A N 1
ATOM 575 C CA . GLY A 1 75 ? -45.695 -6.218 15.498 1.00 44.28 75 GLY A CA 1
ATOM 576 C C . GLY A 1 75 ? -44.366 -6.097 16.254 1.00 44.28 75 GLY A C 1
ATOM 577 O O . GLY A 1 75 ? -43.422 -6.800 15.910 1.00 44.28 75 GLY A O 1
ATOM 578 N N . THR A 1 76 ? -44.285 -5.313 17.339 1.00 45.47 76 THR A N 1
ATOM 579 C CA . THR A 1 76 ? -43.078 -5.248 18.200 1.00 45.47 76 THR A CA 1
ATOM 580 C C . THR A 1 76 ? -42.747 -6.569 18.888 1.00 45.47 76 THR A C 1
ATOM 582 O O . THR A 1 76 ? -41.615 -6.760 19.316 1.00 45.47 76 THR A O 1
ATOM 585 N N . ARG A 1 77 ? -43.725 -7.475 19.031 1.00 47.72 77 ARG A N 1
ATOM 586 C CA . ARG A 1 77 ? -43.510 -8.822 19.587 1.00 47.72 77 ARG A CA 1
ATOM 587 C C . ARG A 1 77 ? -42.915 -9.788 18.557 1.00 47.72 77 ARG A C 1
ATOM 589 O O . ARG A 1 77 ? -42.447 -10.854 18.937 1.00 47.72 77 ARG A O 1
ATOM 596 N N . LEU A 1 78 ? -42.959 -9.420 17.275 1.00 44.78 78 LEU A N 1
ATOM 597 C CA . LEU A 1 78 ? -42.677 -10.286 16.129 1.00 44.78 78 LEU A CA 1
ATOM 598 C C . LEU A 1 78 ? -41.436 -9.825 15.345 1.00 44.78 78 LEU A C 1
ATOM 600 O O . LEU A 1 78 ? -40.662 -10.661 14.884 1.00 44.78 78 LEU A O 1
ATOM 604 N N . LEU A 1 79 ? -41.195 -8.510 15.246 1.00 43.06 79 LEU A N 1
ATOM 605 C CA . LEU A 1 79 ? -39.978 -7.963 14.643 1.00 43.06 79 LEU A CA 1
ATOM 606 C C . LEU A 1 79 ? -38.827 -7.901 15.627 1.00 43.06 79 LEU A C 1
ATOM 608 O O . LEU A 1 79 ? -38.770 -7.068 16.532 1.00 43.06 79 LEU A O 1
ATOM 612 N N . ARG A 1 80 ? -37.841 -8.740 15.345 1.00 48.75 80 ARG A N 1
ATOM 613 C CA . ARG A 1 80 ? -36.515 -8.678 15.932 1.00 48.75 80 ARG A CA 1
ATOM 614 C C . ARG A 1 80 ? -35.691 -7.601 15.199 1.00 48.75 80 ARG A C 1
ATOM 616 O O . ARG A 1 80 ? -34.821 -7.923 14.402 1.00 48.75 80 ARG A O 1
ATOM 623 N N . GLY A 1 81 ? -35.923 -6.328 15.558 1.00 41.19 81 GLY A N 1
ATOM 624 C CA . GLY A 1 81 ? -34.967 -5.203 15.427 1.00 41.19 81 GLY A CA 1
ATOM 625 C C . GLY A 1 81 ? -35.593 -3.938 14.838 1.00 41.19 81 GLY A C 1
ATOM 626 O O . GLY A 1 81 ? -36.317 -4.059 13.857 1.00 41.19 81 GLY A O 1
ATOM 627 N N . THR A 1 82 ? -35.366 -2.746 15.434 1.00 43.91 82 THR A N 1
ATOM 628 C CA . THR A 1 82 ? -35.956 -1.451 14.987 1.00 43.91 82 THR A CA 1
ATOM 629 C C . THR A 1 82 ? -35.219 -0.150 15.442 1.00 43.91 82 THR A C 1
ATOM 631 O O . THR A 1 82 ? -34.355 -0.221 16.311 1.00 43.91 82 THR A O 1
ATOM 634 N N . SER A 1 83 ? -35.604 1.029 14.899 1.00 44.72 83 SER A N 1
ATOM 635 C CA . SER A 1 83 ? -35.109 2.405 15.200 1.00 44.72 83 SER A CA 1
ATOM 636 C C . SER A 1 83 ? -35.212 2.834 16.680 1.00 44.72 83 SER A C 1
ATOM 638 O O . SER A 1 83 ? -35.902 2.201 17.476 1.00 44.72 83 SER A O 1
ATOM 640 N N . GLY A 1 84 ? -34.550 3.933 17.071 1.00 42.84 84 GLY A N 1
ATOM 641 C CA . GLY A 1 84 ? -34.309 4.329 18.473 1.00 42.84 84 GLY A CA 1
ATOM 642 C C . GLY A 1 84 ? -35.537 4.399 19.383 1.00 42.84 84 GLY A C 1
ATOM 643 O O . GLY A 1 84 ? -35.530 3.794 20.451 1.00 42.84 84 GLY A O 1
ATOM 644 N N . TYR A 1 85 ? -36.638 5.030 18.953 1.00 44.28 85 TYR A N 1
ATOM 645 C CA . TYR A 1 85 ? -37.900 5.038 19.722 1.00 44.28 85 TYR A CA 1
ATOM 646 C C . TYR A 1 85 ? -38.450 3.625 19.989 1.00 44.28 85 TYR A C 1
ATOM 648 O O . TYR A 1 85 ? -39.161 3.375 20.963 1.00 44.28 85 TYR A O 1
ATOM 656 N N . MET A 1 86 ? -38.117 2.683 19.114 1.00 48.62 86 MET A N 1
ATOM 657 C CA . MET A 1 86 ? -38.662 1.336 19.099 1.00 48.62 86 MET A CA 1
ATOM 658 C C . MET A 1 86 ? -37.756 0.326 19.817 1.00 48.62 86 MET A C 1
ATOM 660 O O . MET A 1 86 ? -38.273 -0.679 20.293 1.00 48.62 86 MET A O 1
ATOM 664 N N . VAL A 1 87 ? -36.467 0.629 20.044 1.00 52.19 87 VAL A N 1
ATOM 665 C CA . VAL A 1 87 ? -35.602 -0.142 20.965 1.00 52.19 87 VAL A CA 1
ATOM 666 C C . VAL A 1 87 ? -36.219 -0.185 22.367 1.00 52.19 87 VAL A C 1
ATOM 668 O O . VAL A 1 87 ? -36.326 -1.253 22.966 1.00 52.19 87 VAL A O 1
ATOM 671 N N . VAL A 1 88 ? -36.707 0.958 22.862 1.00 49.81 88 VAL A N 1
ATOM 672 C CA . VAL A 1 88 ? -37.355 1.071 24.181 1.00 49.81 88 VAL A CA 1
ATOM 673 C C . VAL A 1 88 ? -38.594 0.169 24.265 1.00 49.81 88 VAL A C 1
ATOM 675 O O . VAL A 1 88 ? -38.765 -0.570 25.235 1.00 49.81 88 VAL A O 1
ATOM 678 N N . ARG A 1 89 ? -39.449 0.177 23.230 1.00 48.66 89 ARG A N 1
ATOM 679 C CA . ARG A 1 89 ? -40.671 -0.647 23.191 1.00 48.66 89 ARG A CA 1
ATOM 680 C C . ARG A 1 89 ? -40.389 -2.135 22.989 1.00 48.66 89 ARG A C 1
ATOM 682 O O . ARG A 1 89 ? -41.096 -2.958 23.563 1.00 48.66 89 ARG A O 1
ATOM 689 N N . ILE A 1 90 ? -39.363 -2.488 22.215 1.00 52.59 90 ILE A N 1
ATOM 690 C CA . ILE A 1 90 ? -38.921 -3.877 22.063 1.00 52.59 90 ILE A CA 1
ATOM 691 C C . ILE A 1 90 ? -38.402 -4.398 23.393 1.00 52.59 90 ILE A C 1
ATOM 693 O O . ILE A 1 90 ? -38.854 -5.443 23.829 1.00 52.59 90 ILE A O 1
ATOM 697 N N . VAL A 1 91 ? -37.534 -3.669 24.093 1.00 53.78 91 VAL A N 1
ATOM 698 C CA . VAL A 1 91 ? -37.052 -4.087 25.418 1.00 53.78 91 VAL A CA 1
ATOM 699 C C . VAL A 1 91 ? -38.205 -4.287 26.400 1.00 53.78 91 VAL A C 1
ATOM 701 O O . VAL A 1 91 ? -38.230 -5.283 27.121 1.00 53.78 91 VAL A O 1
ATOM 704 N N . GLN A 1 92 ? -39.189 -3.384 26.404 1.00 51.12 92 GLN A N 1
ATOM 705 C CA . GLN A 1 92 ? -40.403 -3.536 27.212 1.00 51.12 92 GLN A CA 1
ATOM 706 C C . GLN A 1 92 ? -41.201 -4.796 26.832 1.00 51.12 92 GLN A C 1
ATOM 708 O O . GLN A 1 92 ? -41.669 -5.507 27.719 1.00 51.12 92 GLN A O 1
ATOM 713 N N . ALA A 1 93 ? -41.313 -5.116 25.539 1.00 47.62 93 ALA A N 1
ATOM 714 C CA . ALA A 1 93 ? -41.975 -6.331 25.065 1.00 47.62 93 ALA A CA 1
ATOM 715 C C . ALA A 1 93 ? -41.168 -7.609 25.373 1.00 47.62 93 ALA A C 1
ATOM 717 O O . ALA A 1 93 ? -41.743 -8.596 25.827 1.00 47.62 93 ALA A O 1
ATOM 718 N N . LEU A 1 94 ? -39.844 -7.595 25.202 1.00 49.31 94 LEU A N 1
ATOM 719 C CA . LEU A 1 94 ? -38.957 -8.725 25.486 1.00 49.31 94 LEU A CA 1
ATOM 720 C C . LEU A 1 94 ? -38.909 -9.036 26.989 1.00 49.31 94 LEU A C 1
ATOM 722 O O . LEU A 1 94 ? -38.927 -10.201 27.356 1.00 49.31 94 LEU A O 1
ATOM 726 N N . ARG A 1 95 ? -38.953 -8.023 27.870 1.00 50.88 95 ARG A N 1
ATOM 727 C CA . ARG A 1 95 ? -39.095 -8.219 29.330 1.00 50.88 95 ARG A CA 1
ATOM 728 C C . ARG A 1 95 ? -40.390 -8.939 29.721 1.00 50.88 95 ARG A C 1
ATOM 730 O O . ARG A 1 95 ? -40.431 -9.579 30.765 1.00 50.88 95 ARG A O 1
ATOM 737 N N . SER A 1 96 ? -41.437 -8.830 28.901 1.00 47.06 96 SER A N 1
ATOM 738 C CA . SER A 1 96 ? -42.726 -9.498 29.130 1.00 47.06 96 SER A CA 1
ATOM 739 C C . SER A 1 96 ? -42.800 -10.921 28.556 1.00 47.06 96 SER A C 1
ATOM 741 O O . SER A 1 96 ? -43.753 -11.644 28.837 1.00 47.06 96 SER A O 1
ATOM 743 N N . LEU A 1 97 ? -41.803 -11.339 27.766 1.00 44.03 97 LEU A N 1
ATOM 744 C CA . LEU A 1 97 ? -41.745 -12.638 27.096 1.00 44.03 97 LEU A CA 1
ATOM 745 C C . LEU A 1 97 ? -40.638 -13.508 27.721 1.00 44.03 97 LEU A C 1
ATOM 747 O O . LEU A 1 97 ? -39.471 -13.133 27.735 1.00 44.03 97 LEU A O 1
ATOM 751 N N . ARG A 1 98 ? -40.985 -14.711 28.201 1.00 45.53 98 ARG A N 1
ATOM 752 C CA . ARG A 1 98 ? -40.009 -15.761 28.558 1.00 45.53 98 ARG A CA 1
ATOM 753 C C . ARG A 1 98 ? -39.391 -16.328 27.271 1.00 45.53 98 ARG A C 1
ATOM 755 O O . ARG A 1 98 ? -39.900 -17.297 26.719 1.00 45.53 98 ARG A O 1
ATOM 762 N N . ILE A 1 99 ? -38.355 -15.686 26.738 1.00 48.03 99 ILE A N 1
ATOM 763 C CA . ILE A 1 99 ? -37.709 -16.093 25.478 1.00 48.03 99 ILE A CA 1
ATOM 764 C C . ILE A 1 99 ? -36.696 -17.213 25.745 1.00 48.03 99 ILE A C 1
ATOM 766 O O . ILE A 1 99 ? -35.879 -17.091 26.651 1.00 48.03 99 ILE A O 1
ATOM 770 N N . GLN A 1 100 ? -36.752 -18.286 24.945 1.00 45.56 100 GLN A N 1
ATOM 771 C CA . GLN A 1 100 ? -35.933 -19.500 25.105 1.00 45.56 100 GLN A CA 1
ATOM 772 C C . GLN A 1 100 ? -34.711 -19.610 24.168 1.00 45.56 100 GLN A C 1
ATOM 774 O O . GLN A 1 100 ? -33.920 -20.525 24.359 1.00 45.56 100 GLN A O 1
ATOM 779 N N . ALA A 1 101 ? -34.511 -18.719 23.184 1.00 49.62 101 ALA A N 1
ATOM 780 C CA . ALA A 1 101 ? -33.379 -18.832 22.249 1.00 49.62 101 ALA A CA 1
ATOM 781 C C . ALA A 1 101 ? -32.698 -17.477 21.952 1.00 49.62 101 ALA A C 1
ATOM 783 O O . ALA A 1 101 ? -33.406 -16.522 21.606 1.00 49.62 101 ALA A O 1
ATOM 784 N N . PRO A 1 102 ? -31.355 -17.381 22.060 1.00 59.59 102 PRO A N 1
ATOM 785 C CA . PRO A 1 102 ? -30.597 -16.175 21.731 1.00 59.59 102 PRO A CA 1
ATOM 786 C C . PRO A 1 102 ? -30.600 -15.915 20.218 1.00 59.59 102 PRO A C 1
ATOM 788 O O . PRO A 1 102 ? -30.568 -16.841 19.411 1.00 59.59 102 PRO A O 1
ATOM 791 N N . ILE A 1 103 ? -30.664 -14.641 19.829 1.00 64.69 103 ILE A N 1
ATOM 792 C CA . ILE A 1 103 ? -30.600 -14.204 18.427 1.00 64.69 103 ILE A CA 1
ATOM 793 C C . ILE A 1 103 ? -29.204 -13.675 18.154 1.00 64.69 103 ILE A C 1
ATOM 795 O O . ILE A 1 103 ? -28.738 -12.800 18.883 1.00 64.69 103 ILE A O 1
ATOM 799 N N . THR A 1 104 ? -28.584 -14.152 17.081 1.00 67.56 104 THR A N 1
ATOM 800 C CA . THR A 1 104 ? -27.295 -13.649 16.610 1.00 67.56 104 THR A CA 1
ATOM 801 C C . THR A 1 104 ? -27.505 -12.643 15.480 1.00 67.56 104 THR A C 1
ATOM 803 O O . THR A 1 104 ? -28.349 -12.833 14.607 1.00 67.56 104 THR A O 1
ATOM 806 N N . VAL A 1 105 ? -26.784 -11.524 15.532 1.00 70.81 105 VAL A N 1
ATOM 807 C CA . VAL A 1 105 ? -26.792 -10.471 14.510 1.00 70.81 105 VAL A CA 1
ATOM 808 C C . VAL A 1 105 ? -25.348 -10.070 14.245 1.00 70.81 105 VAL A C 1
ATOM 810 O O . VAL A 1 105 ? -24.621 -9.730 15.177 1.00 70.81 105 VAL A O 1
ATOM 813 N N . ASN A 1 106 ? -24.927 -10.070 12.980 1.00 74.06 106 ASN A N 1
ATOM 814 C CA . ASN A 1 106 ? -23.566 -9.668 12.626 1.00 74.06 106 ASN A CA 1
ATOM 815 C C . ASN A 1 106 ? -23.391 -8.151 12.814 1.00 74.06 106 ASN A C 1
ATOM 817 O O . ASN A 1 106 ? -22.571 -7.688 13.603 1.00 74.06 106 ASN A O 1
ATOM 821 N N . LYS A 1 107 ? -24.243 -7.349 12.170 1.00 77.00 107 LYS A N 1
ATOM 822 C CA . LYS A 1 107 ? -24.200 -5.888 12.287 1.00 77.00 107 LYS A CA 1
ATOM 823 C C . LYS A 1 107 ? -25.581 -5.302 12.530 1.00 77.00 107 LYS A C 1
ATOM 825 O O . LYS A 1 107 ? -26.498 -5.510 11.736 1.00 77.00 107 LYS A O 1
ATOM 830 N N . LEU A 1 108 ? -25.692 -4.506 13.589 1.00 79.31 108 LEU A N 1
ATOM 831 C CA . LEU A 1 108 ? -26.860 -3.701 13.920 1.00 79.31 108 LEU A CA 1
ATOM 832 C C . LEU A 1 108 ? -26.550 -2.229 13.629 1.00 79.31 108 LEU A C 1
ATOM 834 O O . LEU A 1 108 ? -25.673 -1.641 14.257 1.00 79.31 108 LEU A O 1
ATOM 838 N N . THR A 1 109 ? -27.256 -1.630 12.668 1.00 71.81 109 THR A N 1
ATOM 839 C CA . THR A 1 109 ? -27.176 -0.183 12.394 1.00 71.81 109 THR A CA 1
ATOM 840 C C . THR A 1 109 ? -28.518 0.462 12.695 1.00 71.81 109 THR A C 1
ATOM 842 O O . THR A 1 109 ? -29.556 0.010 12.205 1.00 71.81 109 THR A O 1
ATOM 845 N N . LEU A 1 110 ? -28.492 1.516 13.501 1.00 68.50 110 LEU A N 1
ATOM 846 C CA . LEU A 1 110 ? -29.673 2.308 13.816 1.00 68.50 110 LEU A CA 1
ATOM 847 C C . LEU A 1 110 ? -29.728 3.489 12.849 1.00 68.50 110 LEU A C 1
ATOM 849 O O . LEU A 1 110 ? -28.734 4.195 12.735 1.00 68.50 110 LEU A O 1
ATOM 853 N N . ASP A 1 111 ? -30.865 3.697 12.183 1.00 58.41 111 ASP A N 1
ATOM 854 C CA . ASP A 1 111 ? -31.201 4.955 11.505 1.00 58.41 111 ASP A CA 1
ATOM 855 C C . ASP A 1 111 ? -32.182 5.728 12.407 1.00 58.41 111 ASP A C 1
ATOM 857 O O . ASP A 1 111 ? -33.331 5.323 12.628 1.00 58.41 111 ASP A O 1
ATOM 861 N N . LEU A 1 112 ? -31.691 6.804 13.014 1.00 58.47 112 LEU A N 1
ATOM 862 C CA . LEU A 1 112 ? -32.404 7.732 13.874 1.00 58.47 112 LEU A CA 1
ATOM 863 C C . LEU A 1 112 ? -32.549 9.020 13.065 1.00 58.47 112 LEU A C 1
ATOM 865 O O . LEU A 1 112 ? -31.708 9.914 13.138 1.00 58.47 112 LEU A O 1
ATOM 869 N N . LYS A 1 113 ? -33.611 9.116 12.262 1.00 50.94 113 LYS A N 1
ATOM 870 C CA . LYS A 1 113 ? -33.890 10.322 11.474 1.00 50.94 113 LYS A CA 1
ATOM 871 C C . LYS A 1 113 ? -33.936 11.581 12.358 1.00 50.94 113 LYS A C 1
ATOM 873 O O . LYS A 1 113 ? -34.864 11.761 13.141 1.00 50.94 113 LYS A O 1
ATOM 878 N N . LEU A 1 114 ? -32.881 12.389 12.228 1.00 41.06 114 LEU A N 1
ATOM 879 C CA . LEU A 1 114 ? -32.737 13.854 12.094 1.00 41.06 114 LEU A CA 1
ATOM 880 C C . LEU A 1 114 ? -33.762 14.853 12.680 1.00 41.06 114 LEU A C 1
ATOM 882 O O . LEU A 1 114 ? -33.729 16.020 12.306 1.00 41.06 114 LEU A O 1
ATOM 886 N N . GLU A 1 115 ? -34.603 14.499 13.642 1.00 46.19 115 GLU A N 1
ATOM 887 C CA . GLU A 1 115 ? -35.217 15.514 14.515 1.00 46.19 115 GLU A CA 1
ATOM 888 C C . GLU A 1 115 ? -34.350 15.654 15.758 1.00 46.19 115 GLU A C 1
ATOM 890 O O . GLU A 1 115 ? -34.350 14.727 16.541 1.00 46.19 115 GLU A O 1
ATOM 895 N N . GLN A 1 116 ? -33.594 16.742 15.943 1.00 50.91 116 GLN A N 1
ATOM 896 C CA . GLN A 1 116 ? -32.723 17.001 17.111 1.00 50.91 116 GLN A CA 1
ATOM 897 C C . GLN A 1 116 ? -33.248 16.364 18.423 1.00 50.91 116 GLN A C 1
ATOM 899 O O . GLN A 1 116 ? -34.085 16.927 19.131 1.00 50.91 116 GLN A O 1
ATOM 904 N N . TRP A 1 117 ? -32.787 15.145 18.735 1.00 58.84 117 TRP A N 1
ATOM 905 C CA . TRP A 1 117 ? -33.250 14.401 19.904 1.00 58.84 117 TRP A CA 1
ATOM 906 C C . TRP A 1 117 ? -32.570 14.998 21.132 1.00 58.84 117 TRP A C 1
ATOM 908 O O . TRP A 1 117 ? -31.348 15.140 21.154 1.00 58.84 117 TRP A O 1
ATOM 918 N N . SER A 1 118 ? -33.347 15.322 22.169 1.00 67.56 118 SER A N 1
ATOM 919 C CA . SER A 1 118 ? -32.763 15.717 23.448 1.00 67.56 118 SER A CA 1
ATOM 920 C C . SER A 1 118 ? -31.935 14.569 24.026 1.00 67.56 118 SER A C 1
ATOM 922 O O . SER A 1 118 ? -32.261 13.391 23.859 1.00 67.56 118 SER A O 1
ATOM 924 N N . GLU A 1 119 ? -30.877 14.920 24.743 1.00 67.62 119 GLU A N 1
ATOM 925 C CA . GLU A 1 119 ? -29.929 13.984 25.349 1.00 67.62 119 GLU A CA 1
ATOM 926 C C . GLU A 1 119 ? -30.613 12.909 26.210 1.00 67.62 119 GLU A C 1
ATOM 928 O O . GLU A 1 119 ? -30.300 11.725 26.116 1.00 67.62 119 GLU A O 1
ATOM 933 N N . ILE A 1 120 ? -31.658 13.303 26.944 1.00 69.62 120 ILE A N 1
ATOM 934 C CA . ILE A 1 120 ? -32.498 12.415 27.761 1.00 69.62 120 ILE A CA 1
ATOM 935 C C . ILE A 1 120 ? -33.143 11.299 26.924 1.00 69.62 120 ILE A C 1
ATOM 937 O O . ILE A 1 120 ? -33.360 10.187 27.407 1.00 69.62 120 ILE A O 1
ATOM 941 N N . LYS A 1 121 ? -33.512 11.574 25.668 1.00 70.31 121 LYS A N 1
ATOM 942 C CA . LYS A 1 121 ? -34.078 10.539 24.799 1.00 70.31 121 LYS A CA 1
ATOM 943 C C . LYS A 1 121 ? -32.987 9.602 24.284 1.00 70.31 121 LYS A C 1
ATOM 945 O O . LYS A 1 121 ? -33.232 8.401 24.232 1.00 70.31 121 LYS A O 1
ATOM 950 N N . LEU A 1 122 ? -31.806 10.118 23.938 1.00 71.06 122 LEU A N 1
ATOM 951 C CA . LEU A 1 122 ? -30.680 9.294 23.483 1.00 71.06 122 LEU A CA 1
ATOM 952 C C . LEU A 1 122 ? -30.174 8.360 24.587 1.00 71.06 122 LEU A C 1
ATOM 954 O O . LEU A 1 122 ? -29.994 7.174 24.323 1.00 71.06 122 LEU A O 1
ATOM 958 N N . SER A 1 123 ? -30.045 8.840 25.827 1.00 72.69 123 SER A N 1
ATOM 959 C CA . SER A 1 123 ? -29.650 7.996 26.962 1.00 72.69 123 SER A CA 1
ATOM 960 C C . SER A 1 123 ? -30.644 6.856 27.192 1.00 72.69 123 SER A C 1
ATOM 962 O O . SER A 1 123 ? -30.250 5.698 27.276 1.00 72.69 123 SER A O 1
ATOM 964 N N . ARG A 1 124 ? -31.956 7.134 27.148 1.00 74.38 124 ARG A N 1
ATOM 965 C CA . ARG A 1 124 ? -32.998 6.090 27.229 1.00 74.38 124 ARG A CA 1
ATOM 966 C C . ARG A 1 124 ? -32.881 5.040 26.125 1.00 74.38 124 ARG A C 1
ATOM 968 O O . ARG A 1 124 ? -33.137 3.858 26.376 1.00 74.38 124 ARG A O 1
ATOM 975 N N . ILE A 1 125 ? -32.531 5.456 24.909 1.00 73.25 125 ILE A N 1
ATOM 976 C CA . ILE A 1 125 ? -32.311 4.541 23.784 1.00 73.25 125 ILE A CA 1
ATOM 977 C C . ILE A 1 125 ? -31.085 3.670 24.059 1.00 73.25 125 ILE A C 1
ATOM 979 O O . ILE A 1 125 ? -31.175 2.457 23.901 1.00 73.25 125 ILE A O 1
ATOM 983 N N . LEU A 1 126 ? -29.979 4.254 24.522 1.00 76.94 126 LEU A N 1
ATOM 984 C CA . LEU A 1 126 ? -28.729 3.542 24.802 1.00 76.94 126 LEU A CA 1
ATOM 985 C C . LEU A 1 126 ? -28.867 2.559 25.964 1.00 76.94 126 LEU A C 1
ATOM 987 O O . LEU A 1 126 ? -28.481 1.403 25.816 1.00 76.94 126 LEU A O 1
ATOM 991 N N . SER A 1 127 ? -29.533 2.937 27.056 1.00 76.69 127 SER A N 1
ATOM 992 C CA . SER A 1 127 ? -29.834 1.997 28.142 1.00 76.69 127 SER A CA 1
ATOM 993 C C . SER A 1 127 ? -30.748 0.860 27.663 1.00 76.69 127 SER A C 1
ATOM 995 O O . SER A 1 127 ? -30.606 -0.289 28.083 1.00 76.69 127 SER A O 1
ATOM 997 N N . SER A 1 128 ? -31.663 1.140 26.729 1.00 73.81 128 SER A N 1
ATOM 998 C CA . SER A 1 128 ? -32.476 0.094 26.095 1.00 73.81 128 SER A CA 1
ATOM 999 C C . SER A 1 128 ? -31.632 -0.805 25.183 1.00 73.81 128 SER A C 1
ATOM 1001 O O . SER A 1 128 ? -31.797 -2.023 25.202 1.00 73.81 128 SER A O 1
ATOM 1003 N N . LEU A 1 129 ? -30.675 -0.251 24.438 1.00 78.38 129 LEU A N 1
ATOM 1004 C CA . LEU A 1 129 ? -29.724 -1.039 23.652 1.00 78.38 129 LEU A CA 1
ATOM 1005 C C . LEU A 1 129 ? -28.866 -1.933 24.549 1.00 78.38 129 LEU A C 1
ATOM 1007 O O . LEU A 1 129 ? -28.716 -3.108 24.238 1.00 78.38 129 LEU A O 1
ATOM 1011 N N . ALA A 1 130 ? -28.384 -1.435 25.687 1.00 78.44 130 ALA A N 1
ATOM 1012 C CA . ALA A 1 130 ? -27.630 -2.237 26.648 1.00 78.44 130 ALA A CA 1
ATOM 1013 C C . ALA A 1 130 ? -28.439 -3.454 27.130 1.00 78.44 130 ALA A C 1
ATOM 1015 O O . ALA A 1 130 ? -27.904 -4.555 27.255 1.00 78.44 130 ALA A O 1
ATOM 1016 N N . ILE A 1 131 ? -29.751 -3.290 27.343 1.00 76.00 131 ILE A N 1
ATOM 1017 C CA . ILE A 1 131 ? -30.645 -4.403 27.691 1.00 76.00 131 ILE A CA 1
ATOM 1018 C C . ILE A 1 131 ? -30.838 -5.350 26.502 1.00 76.00 131 ILE A C 1
ATOM 1020 O O . ILE A 1 131 ? -30.821 -6.564 26.688 1.00 76.00 131 ILE A O 1
ATOM 1024 N N . LEU A 1 132 ? -30.991 -4.825 25.285 1.00 76.06 132 LEU A N 1
ATOM 1025 C CA . LEU A 1 132 ? -31.113 -5.639 24.075 1.00 76.06 132 LEU A CA 1
ATOM 1026 C C . LEU A 1 132 ? -29.871 -6.513 23.860 1.00 76.06 132 LEU A C 1
ATOM 1028 O O . LEU A 1 132 ? -30.008 -7.703 23.601 1.00 76.06 132 LEU A O 1
ATOM 1032 N N . LEU A 1 133 ? -28.673 -5.956 24.045 1.00 79.00 133 LEU A N 1
ATOM 1033 C CA . LEU A 1 133 ? -27.402 -6.675 23.935 1.00 79.00 133 LEU A CA 1
ATOM 1034 C C . LEU A 1 133 ? -27.245 -7.780 24.995 1.00 79.00 133 LEU A C 1
ATOM 1036 O O . LEU A 1 133 ? -26.417 -8.669 24.836 1.00 79.00 133 LEU A O 1
ATOM 1040 N N . ARG A 1 134 ? -28.005 -7.755 26.099 1.00 77.44 134 ARG A N 1
ATOM 1041 C CA . ARG A 1 134 ? -28.052 -8.882 27.057 1.00 77.44 134 ARG A CA 1
ATOM 1042 C C . ARG A 1 134 ? -28.924 -10.034 26.564 1.00 77.44 134 ARG A C 1
ATOM 1044 O O . ARG A 1 134 ? -28.771 -11.154 27.032 1.00 77.44 134 ARG A O 1
ATOM 1051 N N . LEU A 1 135 ? -29.862 -9.750 25.666 1.00 72.75 135 LEU A N 1
ATOM 1052 C CA . LEU A 1 135 ? -30.802 -10.728 25.124 1.00 72.75 135 LEU A CA 1
ATOM 1053 C C . LEU A 1 135 ? -30.333 -11.276 23.772 1.00 72.75 135 LEU A C 1
ATOM 1055 O O . LEU A 1 135 ? -30.725 -12.375 23.385 1.00 72.75 135 LEU A O 1
ATOM 1059 N N . TRP A 1 136 ? -29.561 -10.486 23.027 1.00 75.25 136 TRP A N 1
ATOM 1060 C CA . TRP A 1 136 ? -29.101 -10.792 21.677 1.00 75.25 136 TRP A CA 1
ATOM 1061 C C . TRP A 1 136 ? -27.581 -10.758 21.594 1.00 75.25 136 TRP A C 1
ATOM 1063 O O . TRP A 1 136 ? -26.934 -9.893 22.179 1.00 75.25 136 TRP A O 1
ATOM 1073 N N . THR A 1 137 ? -27.024 -11.642 20.776 1.00 76.94 137 THR A N 1
ATOM 1074 C CA . THR A 1 137 ? -25.603 -11.663 20.439 1.00 76.94 137 THR A CA 1
ATOM 1075 C C . THR A 1 137 ? -25.373 -10.799 19.203 1.00 76.94 137 THR A C 1
ATOM 1077 O O . THR A 1 137 ? -25.563 -11.247 18.076 1.00 76.94 137 THR A O 1
ATOM 1080 N N . VAL A 1 138 ? -24.989 -9.540 19.407 1.00 80.00 138 VAL A N 1
ATOM 1081 C CA . VAL A 1 138 ? -24.679 -8.603 18.318 1.00 80.00 138 VAL A CA 1
ATOM 1082 C C . VAL A 1 138 ? -23.167 -8.462 18.195 1.00 80.00 138 VAL A C 1
ATOM 1084 O O . VAL A 1 138 ? -22.539 -7.987 19.134 1.00 80.00 138 VAL A O 1
ATOM 1087 N N . GLN A 1 139 ? -22.588 -8.819 17.047 1.00 83.81 139 GLN A N 1
ATOM 1088 C CA . GLN A 1 139 ? -21.137 -8.714 16.851 1.00 83.81 139 GLN A CA 1
ATOM 1089 C C . GLN A 1 139 ? -20.688 -7.261 16.659 1.00 83.81 139 GLN A C 1
ATOM 1091 O O . GLN A 1 139 ? -19.669 -6.861 17.211 1.00 83.81 139 GLN A O 1
ATOM 1096 N N . CYS A 1 140 ? -21.450 -6.442 15.926 1.00 85.12 140 CYS A N 1
ATOM 1097 C CA . CYS A 1 140 ? -21.129 -5.033 15.699 1.00 85.12 140 CYS A CA 1
ATOM 1098 C C . CYS A 1 140 ? -22.352 -4.119 15.861 1.00 85.12 140 CYS A C 1
ATOM 1100 O O . CYS A 1 140 ? -23.365 -4.293 15.182 1.00 85.12 140 CYS A O 1
ATOM 1102 N N . LEU A 1 141 ? -22.238 -3.099 16.715 1.00 87.06 141 LEU A N 1
ATOM 1103 C CA . LEU A 1 141 ? -23.218 -2.025 16.872 1.00 87.06 141 LEU A CA 1
ATOM 1104 C C . LEU A 1 141 ? -22.681 -0.735 16.239 1.00 87.06 141 LEU A C 1
ATOM 1106 O O . LEU A 1 141 ? -21.723 -0.135 16.726 1.00 87.06 141 LEU A O 1
ATOM 1110 N N . ASN A 1 142 ? -23.318 -0.300 15.152 1.00 83.06 142 ASN A N 1
ATOM 1111 C CA . ASN A 1 142 ? -22.919 0.883 14.401 1.00 83.06 142 ASN A CA 1
ATOM 1112 C C . ASN A 1 142 ? -23.710 2.129 14.824 1.00 83.06 142 ASN A C 1
ATOM 1114 O O . ASN A 1 142 ? -24.929 2.183 14.647 1.00 83.06 142 ASN A O 1
ATOM 1118 N N . LEU A 1 143 ? -22.994 3.128 15.341 1.00 83.50 143 LEU A N 1
ATOM 1119 C CA . LEU A 1 143 ? -23.495 4.401 15.869 1.00 83.50 143 LEU A CA 1
ATOM 1120 C C . LEU A 1 143 ? -22.807 5.614 15.204 1.00 83.50 143 LEU A C 1
ATOM 1122 O O . LEU A 1 143 ? -22.862 6.719 15.740 1.00 83.50 143 LEU A O 1
ATOM 1126 N N . THR A 1 144 ? -22.156 5.429 14.050 1.00 80.44 144 THR A N 1
ATOM 1127 C CA . THR A 1 144 ? -21.321 6.455 13.393 1.00 80.44 144 THR A CA 1
ATOM 1128 C C . THR A 1 144 ? -22.060 7.738 13.029 1.00 80.44 144 THR A C 1
ATOM 1130 O O . THR A 1 144 ? -21.442 8.794 12.943 1.00 80.44 144 THR A O 1
ATOM 1133 N N . GLU A 1 145 ? -23.370 7.662 12.810 1.00 72.06 145 GLU A N 1
ATOM 1134 C CA . GLU A 1 145 ? -24.198 8.795 12.379 1.00 72.06 145 GLU A CA 1
ATOM 1135 C C . GLU A 1 145 ? -24.605 9.725 13.539 1.00 72.06 145 GLU A C 1
ATOM 1137 O O . GLU A 1 145 ? -25.227 10.760 13.305 1.00 72.06 145 GLU A O 1
ATOM 1142 N N . TYR A 1 146 ? -24.247 9.398 14.791 1.00 71.06 146 TYR A N 1
ATOM 1143 C CA . TYR A 1 146 ? -24.776 10.084 15.974 1.00 71.06 146 TYR A CA 1
ATOM 1144 C C . TYR A 1 146 ? -23.702 10.707 16.852 1.00 71.06 146 TYR A C 1
ATOM 1146 O O . TYR A 1 146 ? -22.741 10.057 17.269 1.00 71.06 146 TYR A O 1
ATOM 1154 N N . LYS A 1 147 ? -23.938 11.964 17.233 1.00 72.88 147 LYS A N 1
ATOM 1155 C CA . LYS A 1 147 ? -23.187 12.645 18.290 1.00 72.88 147 LYS A CA 1
ATOM 1156 C C . LYS A 1 147 ? -23.800 12.280 19.632 1.00 72.88 147 LYS A C 1
ATOM 1158 O O . LYS A 1 147 ? -24.842 12.803 20.016 1.00 72.88 147 LYS A O 1
ATOM 1163 N N . ILE A 1 148 ? -23.154 11.351 20.316 1.00 75.56 148 ILE A N 1
ATOM 1164 C CA . ILE A 1 148 ? -23.549 10.866 21.634 1.00 75.56 148 ILE A CA 1
ATOM 1165 C C . ILE A 1 148 ? -22.544 11.411 22.653 1.00 75.56 148 ILE A C 1
ATOM 1167 O O . ILE A 1 148 ? -21.344 11.471 22.368 1.00 75.56 148 ILE A O 1
ATOM 1171 N N . GLN A 1 149 ? -23.018 11.830 23.827 1.00 74.38 149 GLN A N 1
ATOM 1172 C CA . GLN A 1 149 ? -22.116 12.165 24.927 1.00 74.38 149 GLN A CA 1
ATOM 1173 C C . GLN A 1 149 ? -21.382 10.913 25.410 1.00 74.38 149 GLN A C 1
ATOM 1175 O O . GLN A 1 149 ? -21.995 9.852 25.527 1.00 74.38 149 GLN A O 1
ATOM 1180 N N . SER A 1 150 ? -20.095 11.046 25.732 1.00 72.06 150 SER A N 1
ATOM 1181 C CA . SER A 1 150 ? -19.255 9.942 26.212 1.00 72.06 150 SER A CA 1
ATOM 1182 C C . SER A 1 150 ? -19.911 9.200 27.378 1.00 72.06 150 SER A C 1
ATOM 1184 O O . SER A 1 150 ? -20.049 7.981 27.309 1.00 72.06 150 SER A O 1
ATOM 1186 N N . VAL A 1 151 ? -20.452 9.937 28.359 1.00 73.94 151 VAL A N 1
ATOM 1187 C CA . VAL A 1 151 ? -21.158 9.406 29.545 1.00 73.94 151 VAL A CA 1
ATOM 1188 C C . VAL A 1 151 ? -22.269 8.412 29.176 1.00 73.94 151 VAL A C 1
ATOM 1190 O O . VAL A 1 151 ? -22.411 7.371 29.806 1.00 73.94 151 VAL A O 1
ATOM 1193 N N . SER A 1 152 ? -23.026 8.678 28.108 1.00 72.81 152 SER A N 1
ATOM 1194 C CA . SER A 1 152 ? -24.136 7.807 27.692 1.00 72.81 152 SER A CA 1
ATOM 1195 C C . SER A 1 152 ? -23.682 6.502 27.022 1.00 72.81 152 SER A C 1
ATOM 1197 O O . SER A 1 152 ? -24.487 5.586 26.858 1.00 72.81 152 SER A O 1
ATOM 1199 N N . VAL A 1 153 ? -22.417 6.408 26.600 1.00 80.00 153 VAL A N 1
ATOM 1200 C CA . VAL A 1 153 ? -21.849 5.207 25.966 1.00 80.00 153 VAL A CA 1
ATOM 1201 C C . VAL A 1 153 ? -21.224 4.264 27.001 1.00 80.00 153 VAL A C 1
ATOM 1203 O O . VAL A 1 153 ? -21.085 3.077 26.711 1.00 80.00 153 VAL A O 1
ATOM 1206 N N . PHE A 1 154 ? -20.925 4.724 28.223 1.00 79.06 154 PHE A N 1
ATOM 1207 C CA . PHE A 1 154 ? -20.365 3.872 29.285 1.00 79.06 154 PHE A CA 1
ATOM 1208 C C . PHE A 1 154 ? -21.250 2.664 29.610 1.00 79.06 154 PHE A C 1
ATOM 1210 O O . PHE A 1 154 ? -20.736 1.558 29.752 1.00 79.06 154 PHE A O 1
ATOM 1217 N N . ASP A 1 155 ? -22.576 2.830 29.602 1.00 76.44 155 ASP A N 1
ATOM 1218 C CA . ASP A 1 155 ? -23.529 1.721 29.772 1.00 76.44 155 ASP A CA 1
ATOM 1219 C C . ASP A 1 155 ? -23.301 0.582 28.758 1.00 76.44 155 ASP A C 1
ATOM 1221 O O . ASP A 1 155 ? -23.530 -0.593 29.058 1.00 76.44 155 ASP A O 1
ATOM 1225 N N . LEU A 1 156 ? -22.858 0.926 27.543 1.00 84.06 156 LEU A N 1
ATOM 1226 C CA . LEU A 1 156 ? -22.531 -0.033 26.488 1.00 84.06 156 LEU A CA 1
ATOM 1227 C C . LEU A 1 156 ? -21.115 -0.598 26.638 1.00 84.06 156 LEU A C 1
ATOM 1229 O O . LEU A 1 156 ? -20.896 -1.755 26.281 1.00 84.06 156 LEU A O 1
ATOM 1233 N N . LEU A 1 157 ? -20.167 0.184 27.167 1.00 84.25 157 LEU A N 1
ATOM 1234 C CA . LEU A 1 157 ? -18.809 -0.285 27.456 1.00 84.25 157 LEU A CA 1
ATOM 1235 C C . LEU A 1 157 ? -18.809 -1.376 28.529 1.00 84.25 157 LEU A C 1
ATOM 1237 O O . LEU A 1 157 ? -18.164 -2.404 28.347 1.00 84.25 157 LEU A O 1
ATOM 1241 N N . CYS A 1 158 ? -19.615 -1.202 29.578 1.00 81.50 158 CYS A N 1
ATOM 1242 C CA . CYS A 1 158 ? -19.747 -2.151 30.688 1.00 81.50 158 CYS A CA 1
ATOM 1243 C C . CYS A 1 158 ? -20.535 -3.429 30.330 1.00 81.50 158 CYS A C 1
ATOM 1245 O O . CYS A 1 158 ? -20.788 -4.281 31.189 1.00 81.50 158 CYS A O 1
ATOM 1247 N N . HIS A 1 159 ? -20.984 -3.577 29.080 1.00 83.19 159 HIS A N 1
ATOM 1248 C CA . HIS A 1 159 ? -21.659 -4.790 28.627 1.00 83.19 159 HIS A CA 1
ATOM 1249 C C . HIS A 1 159 ? -20.674 -5.966 28.561 1.00 83.19 159 HIS A C 1
ATOM 1251 O O . HIS A 1 159 ? -19.614 -5.861 27.960 1.00 83.19 159 HIS A O 1
ATOM 1257 N N . GLN A 1 160 ? -21.039 -7.118 29.122 1.00 79.06 160 GLN A N 1
ATOM 1258 C CA . GLN A 1 160 ? -20.131 -8.268 29.270 1.00 79.06 160 GLN A CA 1
ATOM 1259 C C . GLN A 1 160 ? -20.033 -9.177 28.027 1.00 79.06 160 GLN A C 1
ATOM 1261 O O . GLN A 1 160 ? -19.233 -10.105 28.001 1.00 79.06 160 GLN A O 1
ATOM 1266 N N . GLY A 1 161 ? -20.850 -8.961 26.990 1.00 76.94 161 GLY A N 1
ATOM 1267 C CA . GLY A 1 161 ? -20.857 -9.816 25.794 1.00 76.94 161 GLY A CA 1
ATOM 1268 C C . GLY A 1 161 ? -19.913 -9.337 24.680 1.00 76.94 161 GLY A C 1
ATOM 1269 O O . GLY A 1 161 ? -19.488 -8.182 24.682 1.00 76.94 161 GLY A O 1
ATOM 1270 N N . PRO A 1 162 ? -19.597 -10.185 23.687 1.00 78.50 162 PRO A N 1
ATOM 1271 C CA . PRO A 1 162 ? -18.726 -9.814 22.574 1.00 78.50 162 PRO A CA 1
ATOM 1272 C C . PRO A 1 162 ? -19.473 -8.890 21.601 1.00 78.50 162 PRO A C 1
ATOM 1274 O O . PRO A 1 162 ? -20.288 -9.351 20.806 1.00 78.50 162 PRO A O 1
ATOM 1277 N N . VAL A 1 163 ? -19.218 -7.582 21.687 1.00 87.38 163 VAL A N 1
ATOM 1278 C CA . VAL A 1 163 ? -19.776 -6.570 20.778 1.00 87.38 163 VAL A CA 1
ATOM 1279 C C . VAL A 1 163 ? -18.728 -5.509 20.465 1.00 87.38 163 VAL A C 1
ATOM 1281 O O . VAL A 1 163 ? -18.133 -4.933 21.373 1.00 87.38 163 VAL A O 1
ATOM 1284 N N . THR A 1 164 ? -18.537 -5.223 19.180 1.00 89.25 164 THR A N 1
ATOM 1285 C CA . THR A 1 164 ? -17.736 -4.097 18.703 1.00 89.25 164 THR A CA 1
ATOM 1286 C C . THR A 1 164 ? -18.633 -2.883 18.472 1.00 89.25 164 THR A C 1
ATOM 1288 O O . THR A 1 164 ? -19.587 -2.929 17.693 1.00 89.25 164 THR A O 1
ATOM 1291 N N . LEU A 1 165 ? -18.334 -1.775 19.133 1.00 89.75 165 LEU A N 1
ATOM 1292 C CA . LEU A 1 165 ? -18.999 -0.491 18.984 1.00 89.75 165 LEU A CA 1
ATOM 1293 C C . LEU A 1 165 ? -18.303 0.331 17.893 1.00 89.75 165 LEU A C 1
ATOM 1295 O O . LEU A 1 165 ? -17.080 0.411 17.844 1.00 89.75 165 LEU A O 1
ATOM 1299 N N . ARG A 1 166 ? -19.085 0.981 17.029 1.00 89.06 166 ARG A N 1
ATOM 1300 C CA . ARG A 1 166 ? -18.585 1.969 16.059 1.00 89.06 166 ARG A CA 1
ATOM 1301 C C . ARG A 1 166 ? -19.258 3.321 16.301 1.00 89.06 166 ARG A C 1
ATOM 1303 O O . ARG A 1 166 ? -20.277 3.594 15.668 1.00 89.06 166 ARG A O 1
ATOM 1310 N N . PRO A 1 167 ? -18.772 4.129 17.256 1.00 88.44 167 PRO A N 1
ATOM 1311 C CA . PRO A 1 167 ? -19.299 5.470 17.509 1.00 88.44 167 PRO A CA 1
ATOM 1312 C C . PRO A 1 167 ? -18.950 6.455 16.380 1.00 88.44 167 PRO A C 1
ATOM 1314 O O . PRO A 1 167 ? -18.159 6.152 15.487 1.00 88.44 167 PRO A O 1
ATOM 1317 N N . SER A 1 168 ? -19.544 7.653 16.411 1.00 87.44 168 SER A N 1
ATOM 1318 C CA . SER A 1 168 ? -19.090 8.765 15.565 1.00 87.44 168 SER A CA 1
ATOM 1319 C C . SER A 1 168 ? -17.680 9.216 15.955 1.00 87.44 168 SER A C 1
ATOM 1321 O O . SER A 1 168 ? -17.227 8.978 17.078 1.00 87.44 168 SER A O 1
ATOM 1323 N N . LYS A 1 169 ? -16.996 9.915 15.040 1.00 89.44 169 LYS A N 1
ATOM 1324 C CA . LYS A 1 169 ? -15.649 10.454 15.275 1.00 89.44 169 LYS A CA 1
ATOM 1325 C C . LYS A 1 169 ? -15.600 11.325 16.534 1.00 89.44 169 LYS A C 1
ATOM 1327 O O . LYS A 1 169 ? -14.689 11.177 17.342 1.00 89.44 169 LYS A O 1
ATOM 1332 N N . GLU A 1 170 ? -16.569 12.222 16.707 1.00 88.38 170 GLU A N 1
ATOM 1333 C CA . GLU A 1 170 ? -16.612 13.132 17.852 1.00 88.38 170 GLU A CA 1
ATOM 1334 C C . GLU A 1 170 ? -16.894 12.403 19.165 1.00 88.38 170 GLU A C 1
ATOM 1336 O O . GLU A 1 170 ? -16.316 12.748 20.193 1.00 88.38 170 GLU A O 1
ATOM 1341 N N . THR A 1 171 ? -17.759 11.387 19.143 1.00 87.94 171 THR A N 1
ATOM 1342 C CA . THR A 1 171 ? -18.015 10.562 20.327 1.00 87.94 171 THR A CA 1
ATOM 1343 C C . THR A 1 171 ? -16.792 9.727 20.696 1.00 87.94 171 THR A C 1
ATOM 1345 O O . THR A 1 171 ? -16.471 9.650 21.878 1.00 87.94 171 THR A O 1
ATOM 1348 N N . LEU A 1 172 ? -16.086 9.141 19.720 1.00 91.25 172 LEU A N 1
ATOM 1349 C CA . LEU A 1 172 ? -14.879 8.359 19.996 1.00 91.25 172 LEU A CA 1
ATOM 1350 C C . LEU A 1 172 ? -13.770 9.218 20.607 1.00 91.25 172 LEU A C 1
ATOM 1352 O O . LEU A 1 172 ? -13.160 8.801 21.583 1.00 91.25 172 LEU A O 1
ATOM 1356 N N . GLN A 1 173 ? -13.554 10.425 20.076 1.00 92.12 173 GLN A N 1
ATOM 1357 C CA . GLN A 1 173 ? -12.557 11.359 20.604 1.00 92.12 173 GLN A CA 1
ATOM 1358 C C . GLN A 1 173 ? -12.836 11.706 22.075 1.00 92.12 173 GLN A C 1
ATOM 1360 O O . GLN A 1 173 ? -11.953 11.569 22.914 1.00 92.12 173 GLN A O 1
ATOM 1365 N N . LYS A 1 174 ? -14.086 12.051 22.411 1.00 90.31 174 LYS A N 1
ATOM 1366 C CA . LYS A 1 174 ? -14.478 12.333 23.803 1.00 90.31 174 LYS A CA 1
ATOM 1367 C C . LYS A 1 174 ? -14.370 11.113 24.716 1.00 90.31 174 LYS A C 1
ATOM 1369 O O . LYS A 1 174 ? -14.128 11.260 25.906 1.00 90.31 174 LYS A O 1
ATOM 1374 N N . LEU A 1 175 ? -14.606 9.910 24.190 1.00 90.81 175 LEU A N 1
ATOM 1375 C CA . LEU A 1 175 ? -14.430 8.678 24.961 1.00 90.81 175 LEU A CA 1
ATOM 1376 C C . LEU A 1 175 ? -12.960 8.419 25.274 1.00 90.81 175 LEU A C 1
ATOM 1378 O O . LEU A 1 175 ? -12.665 8.055 26.404 1.00 90.81 175 LEU A O 1
ATOM 1382 N N . VAL A 1 176 ? -12.061 8.638 24.311 1.00 91.75 176 VAL A N 1
ATOM 1383 C CA . VAL A 1 176 ? -10.616 8.563 24.550 1.00 91.75 176 VAL A CA 1
ATOM 1384 C C . VAL A 1 176 ? -10.210 9.518 25.670 1.00 91.75 176 VAL A C 1
ATOM 1386 O O . VAL A 1 176 ? -9.594 9.068 26.628 1.00 91.75 176 VAL A O 1
ATOM 1389 N N . GLU A 1 177 ? -10.625 10.786 25.590 1.00 91.25 177 GLU A N 1
ATOM 1390 C CA . GLU A 1 177 ? -10.345 11.800 26.617 1.00 91.25 177 GLU A CA 1
ATOM 1391 C C . GLU A 1 177 ? -10.818 11.330 28.002 1.00 91.25 177 GLU A C 1
ATOM 1393 O O . GLU A 1 177 ? -10.018 11.248 28.928 1.00 91.25 177 GLU A O 1
ATOM 1398 N N . CYS A 1 178 ? -12.080 10.900 28.131 1.00 90.12 178 CYS A N 1
ATOM 1399 C CA . CYS A 1 178 ? -12.615 10.425 29.411 1.00 90.12 178 CYS A CA 1
ATOM 1400 C C . CYS A 1 178 ? -11.905 9.170 29.950 1.00 90.12 178 CYS A C 1
ATOM 1402 O O . CYS A 1 178 ? -11.727 9.044 31.158 1.00 90.12 178 CYS A O 1
ATOM 1404 N N . VAL A 1 179 ? -11.539 8.217 29.086 1.00 91.00 179 VAL A N 1
ATOM 1405 C CA . VAL A 1 179 ? -10.854 6.979 29.502 1.00 91.00 179 VAL A CA 1
ATOM 1406 C C . VAL A 1 179 ? -9.427 7.287 29.961 1.00 91.00 179 VAL A C 1
ATOM 1408 O O . VAL A 1 179 ? -9.005 6.800 31.008 1.00 91.00 179 VAL A O 1
ATOM 1411 N N . CYS A 1 180 ? -8.710 8.142 29.229 1.00 89.69 180 CYS A N 1
ATOM 1412 C CA . CYS A 1 180 ? -7.376 8.600 29.611 1.00 89.69 180 CYS A CA 1
ATOM 1413 C C . CYS A 1 180 ? -7.390 9.440 30.897 1.00 89.69 180 CYS A C 1
ATOM 1415 O O . CYS A 1 180 ? -6.475 9.310 31.706 1.00 89.69 180 CYS A O 1
ATOM 1417 N N . GLU A 1 181 ? -8.414 10.270 31.115 1.00 90.31 181 GLU A N 1
ATOM 1418 C CA . GLU A 1 181 ? -8.593 11.035 32.358 1.00 90.31 181 GLU A CA 1
ATOM 1419 C C . GLU A 1 181 ? -8.906 10.135 33.558 1.00 90.31 181 GLU A C 1
ATOM 1421 O O . GLU A 1 181 ? -8.375 10.360 34.645 1.00 90.31 181 GLU A O 1
ATOM 1426 N N . ALA A 1 182 ? -9.743 9.109 33.370 1.00 88.69 182 ALA A N 1
ATOM 1427 C CA . ALA A 1 182 ? -10.115 8.183 34.438 1.00 88.69 182 ALA A CA 1
ATOM 1428 C C . ALA A 1 182 ? -8.931 7.324 34.910 1.00 88.69 182 ALA A C 1
ATOM 1430 O O . ALA A 1 182 ? -8.874 6.957 36.080 1.00 88.69 182 ALA A O 1
ATOM 1431 N N . GLN A 1 183 ? -8.003 6.994 34.004 1.00 88.44 183 GLN A N 1
ATOM 1432 C CA . GLN A 1 183 ? -6.845 6.125 34.256 1.00 88.44 183 GLN A CA 1
ATOM 1433 C C . GLN A 1 183 ? -7.192 4.753 34.864 1.00 88.44 183 GLN A C 1
ATOM 1435 O O . GLN A 1 183 ? -6.326 4.082 35.425 1.00 88.44 183 GLN A O 1
ATOM 1440 N N . GLU A 1 184 ? -8.437 4.297 34.725 1.00 89.50 184 GLU A N 1
ATOM 1441 C CA . GLU A 1 184 ? -8.866 3.003 35.247 1.00 89.50 184 GLU A CA 1
ATOM 1442 C C . GLU A 1 184 ? -8.546 1.875 34.268 1.00 89.50 184 GLU A C 1
ATOM 1444 O O . GLU A 1 184 ? -8.927 1.908 33.091 1.00 89.50 184 GLU A O 1
ATOM 1449 N N . GLU A 1 185 ? -7.863 0.847 34.773 1.00 88.81 185 GLU A N 1
ATOM 1450 C CA . GLU A 1 185 ? -7.415 -0.282 33.965 1.00 88.81 185 GLU A CA 1
ATOM 1451 C C . GLU A 1 185 ? -8.611 -1.014 33.344 1.00 88.81 185 GLU A C 1
ATOM 1453 O O . GLU A 1 185 ? -8.714 -1.070 32.121 1.00 88.81 185 GLU A O 1
ATOM 1458 N N . GLU A 1 186 ? -9.559 -1.504 34.151 1.00 88.31 186 GLU A N 1
ATOM 1459 C CA . GLU A 1 186 ? -10.713 -2.288 33.676 1.00 88.31 186 GLU A CA 1
ATOM 1460 C C . GLU A 1 186 ? -11.535 -1.550 32.611 1.00 88.31 186 GLU A C 1
ATOM 1462 O O . GLU A 1 186 ? -11.929 -2.137 31.596 1.00 88.31 186 GLU A O 1
ATOM 1467 N N . LEU A 1 187 ? -11.749 -0.247 32.806 1.00 88.81 187 LEU A N 1
ATOM 1468 C CA . LEU A 1 187 ? -12.445 0.605 31.849 1.00 88.81 187 LEU A CA 1
ATOM 1469 C C . LEU A 1 187 ? -11.684 0.688 30.523 1.00 88.81 187 LEU A C 1
ATOM 1471 O O . LEU A 1 187 ? -12.292 0.562 29.460 1.00 88.81 187 LEU A O 1
ATOM 1475 N N . THR A 1 188 ? -10.366 0.871 30.577 1.00 90.62 188 THR A N 1
ATOM 1476 C CA . THR A 1 188 ? -9.501 0.944 29.394 1.00 90.62 188 THR A CA 1
ATOM 1477 C C . THR A 1 188 ? -9.487 -0.370 28.629 1.00 90.62 188 THR A C 1
ATOM 1479 O O . THR A 1 188 ? -9.604 -0.376 27.400 1.00 90.62 188 THR A O 1
ATOM 1482 N N . GLN A 1 189 ? -9.422 -1.496 29.345 1.00 89.25 189 GLN A N 1
ATOM 1483 C CA . GLN A 1 189 ? -9.510 -2.825 28.746 1.00 89.25 189 GLN A CA 1
ATOM 1484 C C . GLN A 1 189 ? -10.855 -3.014 28.029 1.00 89.25 189 GLN A C 1
ATOM 1486 O O . GLN A 1 189 ? -10.881 -3.400 26.857 1.00 89.25 189 GLN A O 1
ATOM 1491 N N . CYS A 1 190 ? -11.966 -2.678 28.698 1.00 88.88 190 CYS A N 1
ATOM 1492 C CA . CYS A 1 190 ? -13.301 -2.730 28.104 1.00 88.88 190 CYS A CA 1
ATOM 1493 C C . CYS A 1 190 ? -13.394 -1.816 26.880 1.00 88.88 190 CYS A C 1
ATOM 1495 O O . CYS A 1 190 ? -13.854 -2.242 25.825 1.00 88.88 190 CYS A O 1
ATOM 1497 N N . PHE A 1 191 ? -12.918 -0.576 26.982 1.00 91.25 191 PHE A N 1
ATOM 1498 C CA . PHE A 1 191 ? -12.927 0.387 25.888 1.00 91.25 191 PHE A CA 1
ATOM 1499 C C . PHE A 1 191 ? -12.211 -0.149 24.646 1.00 91.25 191 PHE A C 1
ATOM 1501 O O . PHE A 1 191 ? -12.823 -0.209 23.577 1.00 91.25 191 PHE A O 1
ATOM 1508 N N . LEU A 1 192 ? -10.961 -0.602 24.782 1.00 90.31 192 LEU A N 1
ATOM 1509 C CA . LEU A 1 192 ? -10.184 -1.122 23.655 1.00 90.31 192 LEU A CA 1
ATOM 1510 C C . LEU A 1 192 ? -10.873 -2.336 23.024 1.00 90.31 192 LEU A C 1
ATOM 1512 O O . LEU A 1 192 ? -11.075 -2.353 21.809 1.00 90.31 192 LEU A O 1
ATOM 1516 N N . GLN A 1 193 ? -11.345 -3.280 23.847 1.00 89.25 193 GLN A N 1
ATOM 1517 C CA . GLN A 1 193 ? -12.067 -4.460 23.372 1.00 89.25 193 GLN A CA 1
ATOM 1518 C C . GLN A 1 193 ? -13.339 -4.107 22.598 1.00 89.25 193 GLN A C 1
ATOM 1520 O O . GLN A 1 193 ? -13.600 -4.682 21.539 1.00 89.25 193 GLN A O 1
ATOM 1525 N N . LYS A 1 194 ? -14.127 -3.150 23.100 1.00 89.75 194 LYS A N 1
ATOM 1526 C CA . LYS A 1 194 ? -15.364 -2.709 22.448 1.00 89.75 194 LYS A CA 1
ATOM 1527 C C . LYS A 1 194 ? -15.095 -1.907 21.186 1.00 89.75 194 LYS A C 1
ATOM 1529 O O . LYS A 1 194 ? -15.875 -2.022 20.254 1.00 89.75 194 LYS A O 1
ATOM 1534 N N . MET A 1 195 ? -14.024 -1.127 21.107 1.00 89.38 195 MET A N 1
ATOM 1535 C CA . MET A 1 195 ? -13.674 -0.413 19.871 1.00 89.38 195 MET A CA 1
ATOM 1536 C C . MET A 1 195 ? -12.929 -1.301 18.864 1.00 89.38 195 MET A C 1
ATOM 1538 O O . MET A 1 195 ? -12.704 -0.889 17.728 1.00 89.38 195 MET A O 1
ATOM 1542 N N . GLY A 1 196 ? -12.560 -2.527 19.256 1.00 86.38 196 GLY A N 1
ATOM 1543 C CA . GLY A 1 196 ? -11.741 -3.430 18.448 1.00 86.38 196 GLY A CA 1
ATOM 1544 C C . GLY A 1 196 ? -10.340 -2.875 18.183 1.00 86.38 196 GLY A C 1
ATOM 1545 O O . GLY A 1 196 ? -9.768 -3.160 17.136 1.00 86.38 196 GLY A O 1
ATOM 1546 N N . GLY A 1 197 ? -9.843 -2.014 19.075 1.00 87.19 197 GLY A N 1
ATOM 1547 C CA . GLY A 1 197 ? -8.564 -1.323 18.927 1.00 87.19 197 GLY A CA 1
ATOM 1548 C C . GLY A 1 197 ? -8.499 -0.252 17.826 1.00 87.19 197 GLY A C 1
ATOM 1549 O O . GLY A 1 197 ? -7.449 0.364 17.664 1.00 87.19 197 GLY A O 1
ATOM 1550 N N . ASP A 1 198 ? -9.572 0.022 17.070 1.00 90.19 198 ASP A N 1
ATOM 1551 C CA . ASP A 1 198 ? -9.524 1.014 15.985 1.00 90.19 198 ASP A CA 1
ATOM 1552 C C . ASP A 1 198 ? -9.761 2.444 16.492 1.00 90.19 198 ASP A C 1
ATOM 1554 O O . ASP A 1 198 ? -10.895 2.880 16.694 1.00 90.19 198 ASP A O 1
ATOM 1558 N N . LEU A 1 199 ? -8.672 3.198 16.647 1.00 92.19 199 LEU A N 1
ATOM 1559 C CA . LEU A 1 199 ? -8.665 4.610 17.035 1.00 92.19 199 LEU A CA 1
ATOM 1560 C C . LEU A 1 199 ? -8.317 5.538 15.856 1.00 92.19 199 LEU A C 1
ATOM 1562 O O . LEU A 1 199 ? -8.021 6.717 16.045 1.00 92.19 199 LEU A O 1
ATOM 1566 N N . SER A 1 200 ? -8.395 5.051 14.613 1.00 91.00 200 SER A N 1
ATOM 1567 C CA . SER A 1 200 ? -7.988 5.793 13.407 1.00 91.00 200 SER A CA 1
ATOM 1568 C C . SER A 1 200 ? -8.852 7.016 13.058 1.00 91.00 200 SER A C 1
ATOM 1570 O O . SER A 1 200 ? -8.535 7.794 12.149 1.00 91.00 200 SER A O 1
ATOM 1572 N N . SER A 1 201 ? -9.977 7.222 13.742 1.00 89.31 201 SER A N 1
ATOM 1573 C CA . SER A 1 201 ? -10.749 8.462 13.629 1.00 89.31 201 SER A CA 1
ATOM 1574 C C . SER A 1 201 ? -10.336 9.537 14.634 1.00 89.31 201 SER A C 1
ATOM 1576 O O . SER A 1 201 ? -10.689 10.696 14.407 1.00 89.31 201 SER A O 1
ATOM 1578 N N . CYS A 1 202 ? -9.602 9.185 15.690 1.00 90.06 202 CYS A N 1
ATOM 1579 C CA . CYS A 1 202 ? -9.174 10.108 16.738 1.00 90.06 202 CYS A CA 1
ATOM 1580 C C . CYS A 1 202 ? -7.945 10.926 16.326 1.00 90.06 202 CYS A C 1
ATOM 1582 O O . CYS A 1 202 ? -7.193 10.551 15.428 1.00 90.06 202 CYS A O 1
ATOM 1584 N N . SER A 1 203 ? -7.762 12.063 16.993 1.00 91.19 203 SER A N 1
ATOM 1585 C CA . SER A 1 203 ? -6.560 12.893 16.924 1.00 91.19 203 SER A CA 1
ATOM 1586 C C . SER A 1 203 ? -5.750 12.665 18.198 1.00 91.19 203 SER A C 1
ATOM 1588 O O . SER A 1 203 ? -5.762 13.516 19.084 1.00 91.19 203 SER A O 1
ATOM 1590 N N . LEU A 1 204 ? -5.073 11.519 18.287 1.00 90.44 204 LEU A N 1
ATOM 1591 C CA . LEU A 1 204 ? -4.311 11.153 19.484 1.00 90.44 204 LEU A CA 1
ATOM 1592 C C . LEU A 1 204 ? -3.001 11.940 19.580 1.00 90.44 204 LEU A C 1
ATOM 1594 O O . LEU A 1 204 ? -2.328 12.132 18.562 1.00 90.44 204 LEU A O 1
ATOM 1598 N N . ASN A 1 205 ? -2.612 12.353 20.782 1.00 91.06 205 ASN A N 1
ATOM 1599 C CA . ASN A 1 205 ? -1.226 12.729 21.076 1.00 91.06 205 ASN A CA 1
ATOM 1600 C C . ASN A 1 205 ? -0.392 11.484 21.456 1.00 91.06 205 ASN A C 1
ATOM 1602 O O . ASN A 1 205 ? -0.882 10.350 21.444 1.00 91.06 205 ASN A O 1
ATOM 1606 N N . TRP A 1 206 ? 0.902 11.679 21.731 1.00 89.38 206 TRP A N 1
ATOM 1607 C CA . TRP A 1 206 ? 1.768 10.571 22.137 1.00 89.38 206 TRP A CA 1
ATOM 1608 C C . TRP A 1 206 ? 1.421 10.043 23.533 1.00 89.38 206 TRP A C 1
ATOM 1610 O O . TRP A 1 206 ? 1.458 8.830 23.715 1.00 89.38 206 TRP A O 1
ATOM 1620 N N . GLU A 1 207 ? 1.066 10.895 24.501 1.00 90.75 207 GLU A N 1
ATOM 1621 C CA . GLU A 1 207 ? 0.750 10.443 25.862 1.00 90.75 207 GLU A CA 1
ATOM 1622 C C . GLU A 1 207 ? -0.476 9.518 25.901 1.00 90.75 207 GLU A C 1
ATOM 1624 O O . GLU A 1 207 ? -0.432 8.466 26.537 1.00 90.75 207 GLU A O 1
ATOM 1629 N N . GLU A 1 208 ? -1.539 9.868 25.176 1.00 91.88 208 GLU A N 1
ATOM 1630 C CA . GLU A 1 208 ? -2.761 9.072 25.026 1.00 91.88 208 GLU A CA 1
ATOM 1631 C C . GLU A 1 208 ? -2.462 7.733 24.347 1.00 91.88 208 GLU A C 1
ATOM 1633 O O . GLU A 1 208 ? -2.868 6.674 24.829 1.00 91.88 208 GLU A O 1
ATOM 1638 N N . LEU A 1 209 ? -1.712 7.756 23.239 1.00 91.38 209 LEU A N 1
ATOM 1639 C CA . LEU A 1 209 ? -1.320 6.529 22.550 1.00 91.38 209 LEU A CA 1
ATOM 1640 C C . LEU A 1 209 ? -0.465 5.641 23.462 1.00 91.38 209 LEU A C 1
ATOM 1642 O O . LEU A 1 209 ? -0.739 4.450 23.591 1.00 91.38 209 LEU A O 1
ATOM 1646 N N . HIS A 1 210 ? 0.538 6.215 24.125 1.00 90.56 210 HIS A N 1
ATOM 1647 C CA . HIS A 1 210 ? 1.412 5.499 25.045 1.00 90.56 210 HIS A CA 1
ATOM 1648 C C . HIS A 1 210 ? 0.625 4.899 26.219 1.00 90.56 210 HIS A C 1
ATOM 1650 O O . HIS A 1 210 ? 0.843 3.739 26.563 1.00 90.56 210 HIS A O 1
ATOM 1656 N N . TYR A 1 211 ? -0.349 5.630 26.773 1.00 91.44 211 TYR A N 1
ATOM 1657 C CA . TYR A 1 211 ? -1.260 5.120 27.800 1.00 91.44 211 TYR A CA 1
ATOM 1658 C C . TYR A 1 211 ? -1.972 3.841 27.343 1.00 91.44 211 TYR A C 1
ATOM 1660 O O . TYR A 1 211 ? -1.915 2.819 28.032 1.00 91.44 211 TYR A O 1
ATOM 1668 N N . PHE A 1 212 ? -2.579 3.840 26.153 1.00 91.56 212 PHE A N 1
ATOM 1669 C CA . PHE A 1 212 ? -3.234 2.635 25.638 1.00 91.56 212 PHE A CA 1
ATOM 1670 C C . PHE A 1 212 ? -2.240 1.514 25.317 1.00 91.56 212 PHE A C 1
ATOM 1672 O O . PHE A 1 212 ? -2.532 0.342 25.557 1.00 91.56 212 PHE A O 1
ATOM 1679 N N . LEU A 1 213 ? -1.043 1.846 24.829 1.00 89.94 213 LEU A N 1
ATOM 1680 C CA . LEU A 1 213 ? 0.002 0.862 24.551 1.00 89.94 213 LEU A CA 1
ATOM 1681 C C . LEU A 1 213 ? 0.521 0.174 25.814 1.00 89.94 213 LEU A C 1
ATOM 1683 O O . LEU A 1 213 ? 0.921 -0.985 25.745 1.00 89.94 213 LEU A O 1
ATOM 1687 N N . LEU A 1 214 ? 0.454 0.794 26.989 1.00 88.06 214 LEU A N 1
ATOM 1688 C CA . LEU A 1 214 ? 0.790 0.105 28.239 1.00 88.06 214 LEU A CA 1
ATOM 1689 C C . LEU A 1 214 ? -0.199 -1.032 28.573 1.00 88.06 214 LEU A C 1
ATOM 1691 O O . LEU A 1 214 ? 0.188 -2.021 29.196 1.00 88.06 214 LEU A O 1
ATOM 1695 N N . HIS A 1 215 ? -1.436 -0.969 28.072 1.00 83.44 215 HIS A N 1
ATOM 1696 C CA . HIS A 1 215 ? -2.488 -1.949 28.350 1.00 83.44 215 HIS A CA 1
ATOM 1697 C C . HIS A 1 215 ? -2.453 -3.108 27.336 1.00 83.44 215 HIS A C 1
ATOM 1699 O O . HIS A 1 215 ? -2.793 -2.948 26.166 1.00 83.44 215 HIS A O 1
ATOM 1705 N N . LYS A 1 216 ? -2.003 -4.295 27.770 1.00 67.81 216 LYS A N 1
ATOM 1706 C CA . LYS A 1 216 ? -1.498 -5.433 26.953 1.00 67.81 216 LYS A CA 1
ATOM 1707 C C . LYS A 1 216 ? -2.491 -6.193 26.042 1.00 67.81 216 LYS A C 1
ATOM 1709 O O . LYS A 1 216 ? -2.239 -7.348 25.719 1.00 67.81 216 LYS A O 1
ATOM 1714 N N . ILE A 1 217 ? -3.617 -5.614 25.635 1.00 63.53 217 ILE A N 1
ATOM 1715 C CA . ILE A 1 217 ? -4.784 -6.443 25.270 1.00 63.53 217 ILE A CA 1
ATOM 1716 C C . ILE A 1 217 ? -5.044 -6.530 23.769 1.00 63.53 217 ILE A C 1
ATOM 1718 O O . ILE A 1 217 ? -5.499 -7.577 23.315 1.00 63.53 217 ILE A O 1
ATOM 1722 N N . GLN A 1 218 ? -4.759 -5.485 22.981 1.00 72.81 218 GLN A N 1
ATOM 1723 C CA . GLN A 1 218 ? -5.065 -5.473 21.541 1.00 72.81 218 GLN A CA 1
ATOM 1724 C C . GLN A 1 218 ? -4.064 -4.662 20.712 1.00 72.81 218 GLN A C 1
ATOM 1726 O O . GLN A 1 218 ? -3.342 -3.815 21.245 1.00 72.81 218 GLN A O 1
ATOM 1731 N N . HIS A 1 219 ? -4.052 -4.933 19.402 1.00 87.19 219 HIS A N 1
ATOM 1732 C CA . HIS A 1 219 ? -3.461 -4.039 18.410 1.00 87.19 219 HIS A CA 1
ATOM 1733 C C . HIS A 1 219 ? -4.280 -2.751 18.339 1.00 87.19 219 HIS A C 1
ATOM 1735 O O . HIS A 1 219 ? -5.510 -2.799 18.329 1.00 87.19 219 HIS A O 1
ATOM 1741 N N . ILE A 1 220 ? -3.600 -1.613 18.274 1.00 91.44 220 ILE A N 1
ATOM 1742 C CA . ILE A 1 220 ? -4.227 -0.299 18.198 1.00 91.44 220 ILE A CA 1
ATOM 1743 C C . ILE A 1 220 ? -4.022 0.251 16.795 1.00 91.44 220 ILE A C 1
ATOM 1745 O O . ILE A 1 220 ? -2.893 0.529 16.393 1.00 91.44 220 ILE A O 1
ATOM 1749 N N . ALA A 1 221 ? -5.108 0.444 16.052 1.00 92.50 221 ALA A N 1
ATOM 1750 C CA . ALA A 1 221 ? -5.040 1.103 14.760 1.00 92.50 221 ALA A CA 1
ATOM 1751 C C . ALA A 1 221 ? -5.118 2.621 14.930 1.00 92.50 221 ALA A C 1
ATOM 1753 O O . ALA A 1 221 ? -6.052 3.144 15.538 1.00 92.50 221 ALA A O 1
ATOM 1754 N N . VAL A 1 222 ? -4.158 3.342 14.357 1.00 92.25 222 VAL A N 1
ATOM 1755 C CA . VAL A 1 222 ? -4.074 4.807 14.430 1.00 92.25 222 VAL A CA 1
ATOM 1756 C C . VAL A 1 222 ? -3.887 5.398 13.043 1.00 92.25 222 VAL A C 1
ATOM 1758 O O . VAL A 1 222 ? -3.205 4.826 12.200 1.00 92.25 222 VAL A O 1
ATOM 1761 N N . ASP A 1 223 ? -4.494 6.554 12.789 1.00 89.00 223 ASP A N 1
ATOM 1762 C CA . ASP A 1 223 ? -4.292 7.302 11.548 1.00 89.00 223 ASP A CA 1
ATOM 1763 C C . ASP A 1 223 ? -3.283 8.413 11.792 1.00 89.00 223 ASP A C 1
ATOM 1765 O O . ASP A 1 223 ? -3.600 9.435 12.404 1.00 89.00 223 ASP A O 1
ATOM 1769 N N . PHE A 1 224 ? -2.062 8.213 11.310 1.00 83.62 224 PHE A N 1
ATOM 1770 C CA . PHE A 1 224 ? -0.954 9.102 11.633 1.00 83.62 224 PHE A CA 1
ATOM 1771 C C . PHE A 1 224 ? -1.157 10.523 11.088 1.00 83.62 224 PHE A C 1
ATOM 1773 O O . PHE A 1 224 ? -0.660 11.475 11.675 1.00 83.62 224 PHE A O 1
ATOM 1780 N N . ARG A 1 225 ? -1.937 10.704 10.008 1.00 83.19 225 ARG A N 1
ATOM 1781 C CA . ARG A 1 225 ? -2.248 12.048 9.479 1.00 83.19 225 ARG A CA 1
ATOM 1782 C C . ARG A 1 225 ? -3.230 12.827 10.347 1.00 83.19 225 ARG A C 1
ATOM 1784 O O . ARG A 1 225 ? -3.291 14.049 10.241 1.00 83.19 225 ARG A O 1
ATOM 1791 N N . LYS A 1 226 ? -4.057 12.137 11.133 1.00 80.50 226 LYS A N 1
ATOM 1792 C CA . LYS A 1 226 ? -5.035 12.777 12.025 1.00 80.50 226 LYS A CA 1
ATOM 1793 C C . LYS A 1 226 ? -4.485 12.967 13.428 1.00 80.50 226 LYS A C 1
ATOM 1795 O O . LYS A 1 226 ? -4.880 13.919 14.094 1.00 80.50 226 LYS A O 1
ATOM 1800 N N . SER A 1 227 ? -3.621 12.060 13.866 1.00 80.81 227 SER A N 1
ATOM 1801 C CA . SER A 1 227 ? -2.989 12.108 15.176 1.00 80.81 227 SER A CA 1
ATOM 1802 C C . SER A 1 227 ? -1.866 13.145 15.223 1.00 80.81 227 SER A C 1
ATOM 1804 O O . SER A 1 227 ? -1.171 13.393 14.242 1.00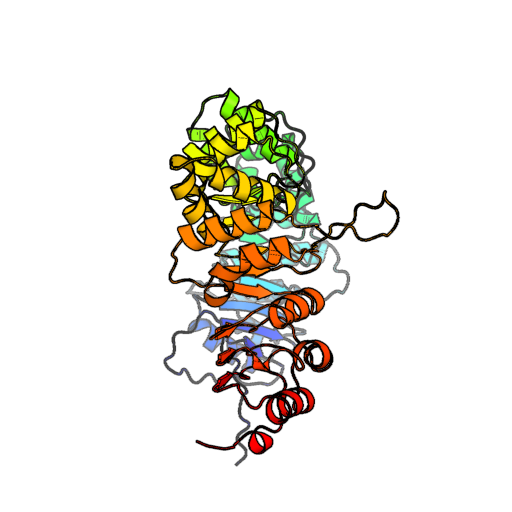 80.81 227 SER A O 1
ATOM 1806 N N . LYS A 1 228 ? -1.667 13.748 16.393 1.00 78.19 228 LYS A N 1
ATOM 1807 C CA . LYS A 1 228 ? -0.586 14.697 16.687 1.00 78.19 228 LYS A CA 1
ATOM 1808 C C . LYS A 1 228 ? 0.523 13.980 17.458 1.00 78.19 228 LYS A C 1
ATOM 1810 O O . LYS A 1 228 ? 0.905 14.396 18.548 1.00 78.19 228 LYS A O 1
ATOM 1815 N N . ILE A 1 229 ? 0.995 12.856 16.922 1.00 76.62 229 ILE A N 1
ATOM 1816 C CA . ILE A 1 229 ? 2.006 12.029 17.587 1.00 76.62 229 ILE A CA 1
ATOM 1817 C C . ILE A 1 229 ? 3.370 12.690 17.392 1.00 76.62 229 ILE A C 1
ATOM 1819 O O . ILE A 1 229 ? 3.990 12.584 16.337 1.00 76.62 229 ILE A O 1
ATOM 1823 N N . GLN A 1 230 ? 3.824 13.392 18.427 1.00 77.06 230 GLN A N 1
ATOM 1824 C CA . GLN A 1 230 ? 5.193 13.878 18.552 1.00 77.06 230 GLN A CA 1
ATOM 1825 C C . GLN A 1 230 ? 5.914 12.995 19.569 1.00 77.06 230 GLN A C 1
ATOM 1827 O O . GLN A 1 230 ? 5.904 13.271 20.764 1.00 77.06 230 GLN A O 1
ATOM 1832 N N . CYS A 1 231 ? 6.501 11.894 19.107 1.00 74.81 231 CYS A N 1
ATOM 1833 C CA . CYS A 1 231 ? 7.252 10.976 19.958 1.00 74.81 231 CYS A CA 1
ATOM 1834 C C . CYS A 1 231 ? 8.706 10.869 19.500 1.00 74.81 231 CYS A C 1
ATOM 1836 O O . CYS A 1 231 ? 9.011 11.001 18.314 1.00 74.81 231 CYS A O 1
ATOM 1838 N N . ARG A 1 232 ? 9.609 10.567 20.439 1.00 82.75 232 ARG A N 1
ATOM 1839 C CA . ARG A 1 232 ? 10.929 10.044 20.070 1.00 82.75 232 ARG A CA 1
ATOM 1840 C C . ARG A 1 232 ? 10.736 8.650 19.487 1.00 82.75 232 ARG A C 1
ATOM 1842 O O . ARG A 1 232 ? 9.990 7.854 20.054 1.00 82.75 232 ARG A O 1
ATOM 1849 N N . ILE A 1 233 ? 11.405 8.357 18.379 1.00 84.81 233 ILE A N 1
ATOM 1850 C CA . ILE A 1 233 ? 11.245 7.085 17.662 1.00 84.81 233 ILE A CA 1
ATOM 1851 C C . ILE A 1 233 ? 11.642 5.904 18.556 1.00 84.81 233 ILE A C 1
ATOM 1853 O O . ILE A 1 233 ? 10.920 4.915 18.637 1.00 84.81 233 ILE A O 1
ATOM 1857 N N . THR A 1 234 ? 12.694 6.066 19.356 1.00 85.88 234 THR A N 1
ATOM 1858 C CA . THR A 1 234 ? 13.081 5.115 20.412 1.00 85.88 234 THR A CA 1
ATOM 1859 C C . THR A 1 234 ? 11.941 4.724 21.354 1.00 85.88 234 THR A C 1
ATOM 1861 O O . THR A 1 234 ? 11.880 3.585 21.804 1.00 85.88 234 THR A O 1
ATOM 1864 N N . GLY A 1 235 ? 11.012 5.642 21.639 1.00 87.62 235 GLY A N 1
ATOM 1865 C CA . GLY A 1 235 ? 9.859 5.379 22.497 1.00 87.62 235 GLY A CA 1
ATOM 1866 C C . GLY A 1 235 ? 8.774 4.533 21.830 1.00 87.62 235 GLY A C 1
ATOM 1867 O O . GLY A 1 235 ? 8.040 3.845 22.533 1.00 87.62 235 GLY A O 1
ATOM 1868 N N . ILE A 1 236 ? 8.671 4.558 20.494 1.00 89.88 236 ILE A N 1
ATOM 1869 C CA . ILE A 1 236 ? 7.648 3.810 19.750 1.00 89.88 236 ILE A CA 1
ATOM 1870 C C . ILE A 1 236 ? 8.121 2.420 19.319 1.00 89.88 236 ILE A C 1
ATOM 1872 O O . ILE A 1 236 ? 7.290 1.519 19.210 1.00 89.88 236 ILE A O 1
ATOM 1876 N N . LEU A 1 237 ? 9.434 2.222 19.121 1.00 91.88 237 LEU A N 1
ATOM 1877 C CA . LEU A 1 237 ? 9.998 0.951 18.641 1.00 91.88 237 LEU A CA 1
ATOM 1878 C C . LEU A 1 237 ? 9.515 -0.287 19.421 1.00 91.88 237 LEU A C 1
ATOM 1880 O O . LEU A 1 237 ? 9.062 -1.237 18.777 1.00 91.88 237 LEU A O 1
ATOM 1884 N N . PRO A 1 238 ? 9.501 -0.293 20.773 1.00 92.38 238 PRO A N 1
ATOM 1885 C CA . PRO A 1 238 ? 9.067 -1.461 21.545 1.00 92.38 238 PRO A CA 1
ATOM 1886 C C . PRO A 1 238 ? 7.590 -1.830 21.357 1.00 92.38 238 PRO A C 1
ATOM 1888 O O . PRO A 1 238 ? 7.166 -2.905 21.777 1.00 92.38 238 PRO A O 1
ATOM 1891 N N . PHE A 1 239 ? 6.799 -0.935 20.762 1.00 92.06 239 PHE A N 1
ATOM 1892 C CA . PHE A 1 239 ? 5.360 -1.079 20.597 1.00 92.06 239 PHE A CA 1
ATOM 1893 C C . PHE A 1 239 ? 4.926 -1.254 19.138 1.00 92.06 239 PHE A C 1
ATOM 1895 O O . PHE A 1 239 ? 3.728 -1.381 18.897 1.00 92.06 239 PHE A O 1
ATOM 1902 N N . LEU A 1 240 ? 5.851 -1.273 18.167 1.00 91.94 240 LEU A N 1
ATOM 1903 C CA . LEU A 1 240 ? 5.512 -1.358 16.739 1.00 91.94 240 LEU A CA 1
ATOM 1904 C C . LEU A 1 240 ? 4.595 -2.544 16.428 1.00 91.94 240 LEU A C 1
ATOM 1906 O O . LEU A 1 240 ? 3.568 -2.372 15.785 1.00 91.94 240 LEU A O 1
ATOM 1910 N N . ASN A 1 241 ? 4.892 -3.720 16.982 1.00 91.19 241 ASN A N 1
ATOM 1911 C CA . ASN A 1 241 ? 4.083 -4.928 16.808 1.00 91.19 241 ASN A CA 1
ATOM 1912 C C . ASN A 1 241 ? 2.663 -4.823 17.390 1.00 91.19 241 ASN A C 1
ATOM 1914 O O . ASN A 1 241 ? 1.867 -5.732 17.203 1.00 91.19 241 ASN A O 1
ATOM 1918 N N . ARG A 1 242 ? 2.338 -3.759 18.126 1.00 91.56 242 ARG A N 1
ATOM 1919 C CA . ARG A 1 242 ? 1.026 -3.522 18.742 1.00 91.56 242 ARG A CA 1
ATOM 1920 C C . ARG A 1 242 ? 0.294 -2.343 18.123 1.00 91.56 242 ARG A C 1
ATOM 1922 O O . ARG A 1 242 ? -0.829 -2.057 18.528 1.00 91.56 242 ARG A O 1
ATOM 1929 N N . ILE A 1 243 ? 0.896 -1.671 17.151 1.00 92.12 243 ILE A N 1
ATOM 1930 C CA . ILE A 1 243 ? 0.292 -0.545 16.450 1.00 92.12 243 ILE A CA 1
ATOM 1931 C C . ILE A 1 243 ? 0.004 -0.978 15.018 1.00 92.12 243 ILE A C 1
ATOM 1933 O O . ILE A 1 243 ? 0.801 -1.673 14.406 1.00 92.12 243 ILE A O 1
ATOM 1937 N N . GLN A 1 244 ? -1.129 -0.554 14.475 1.00 93.44 244 GLN A N 1
ATOM 1938 C CA . GLN A 1 244 ? -1.409 -0.615 13.047 1.00 93.44 244 GLN A CA 1
ATOM 1939 C C . GLN A 1 244 ? -1.486 0.819 12.525 1.00 93.44 244 GLN A C 1
ATOM 1941 O O . GLN A 1 244 ? -2.443 1.554 12.790 1.00 93.44 244 GLN A O 1
ATOM 1946 N N . PHE A 1 245 ? -0.455 1.252 11.809 1.00 92.56 245 PHE A N 1
ATOM 1947 C CA . PHE A 1 245 ? -0.378 2.604 11.283 1.00 92.56 245 PHE A CA 1
ATOM 1948 C C . PHE A 1 245 ? -1.131 2.712 9.965 1.00 92.56 245 PHE A C 1
ATOM 1950 O O . PHE A 1 245 ? -0.710 2.212 8.926 1.00 92.56 245 PHE A O 1
ATOM 1957 N N . LYS A 1 246 ? -2.214 3.481 9.974 1.00 91.38 246 LYS A N 1
ATOM 1958 C CA . LYS A 1 246 ? -2.861 3.955 8.756 1.00 91.38 246 LYS A CA 1
ATOM 1959 C C . LYS A 1 246 ? -2.203 5.269 8.340 1.00 91.38 246 LYS A C 1
ATOM 1961 O O . LYS A 1 246 ? -2.106 6.203 9.136 1.00 91.38 246 LYS A O 1
ATOM 1966 N N . ARG A 1 247 ? -1.795 5.361 7.071 1.00 88.19 247 ARG A N 1
ATOM 1967 C CA . ARG A 1 247 ? -1.265 6.590 6.447 1.00 88.19 247 ARG A CA 1
ATOM 1968 C C . ARG A 1 247 ? -0.062 7.204 7.184 1.00 88.19 247 ARG A C 1
ATOM 1970 O O . ARG A 1 247 ? -0.006 8.425 7.344 1.00 88.19 247 ARG A O 1
ATOM 1977 N N . MET A 1 248 ? 0.897 6.375 7.604 1.00 90.94 248 MET A N 1
ATOM 1978 C CA . MET A 1 248 ? 2.185 6.852 8.124 1.00 90.94 248 MET A CA 1
ATOM 1979 C C . MET A 1 248 ? 2.847 7.820 7.123 1.00 90.94 248 MET A C 1
ATOM 1981 O O . MET A 1 248 ? 2.783 7.604 5.909 1.00 90.94 248 MET A O 1
ATOM 1985 N N . SER A 1 249 ? 3.442 8.913 7.614 1.00 90.19 249 SER A N 1
ATOM 1986 C CA . SER A 1 249 ? 4.180 9.839 6.748 1.00 90.19 249 SER A CA 1
ATOM 1987 C C . SER A 1 249 ? 5.511 9.225 6.310 1.00 90.19 249 SER A C 1
ATOM 1989 O O . SER A 1 249 ? 6.144 8.499 7.076 1.00 90.19 249 SER A O 1
ATOM 1991 N N . SER A 1 250 ? 5.969 9.556 5.099 1.00 93.62 250 SER A N 1
ATOM 1992 C CA . SER A 1 250 ? 7.253 9.055 4.593 1.00 93.62 250 SER A CA 1
ATOM 1993 C C . SER A 1 250 ? 8.445 9.551 5.409 1.00 93.62 250 SER A C 1
ATOM 1995 O O . SER A 1 250 ? 9.411 8.820 5.597 1.00 93.62 250 SER A O 1
ATOM 1997 N N . SER A 1 251 ? 8.363 10.763 5.968 1.00 92.25 251 SER A N 1
ATOM 1998 C CA . SER A 1 251 ? 9.376 11.288 6.888 1.00 92.25 251 SER A CA 1
ATOM 1999 C C . SER A 1 251 ? 9.494 10.460 8.167 1.00 92.25 251 SER A C 1
ATOM 2001 O O . SER A 1 251 ? 10.605 10.145 8.580 1.00 92.25 251 SER A O 1
ATOM 2003 N N . PHE A 1 252 ? 8.366 10.079 8.774 1.00 92.19 252 PHE A N 1
ATOM 2004 C CA . PHE A 1 252 ? 8.366 9.280 9.995 1.00 92.19 252 PHE A CA 1
ATOM 2005 C C . PHE A 1 252 ? 8.814 7.845 9.712 1.00 92.19 252 PHE A C 1
ATOM 2007 O O . PHE A 1 252 ? 9.645 7.325 10.449 1.00 92.19 252 PHE A O 1
ATOM 2014 N N . MET A 1 253 ? 8.350 7.246 8.606 1.00 95.25 253 MET A N 1
ATOM 2015 C CA . MET A 1 253 ? 8.829 5.943 8.128 1.00 95.25 253 MET A CA 1
ATOM 2016 C C . MET A 1 253 ? 10.356 5.929 7.983 1.00 95.25 253 MET A C 1
ATOM 2018 O O . MET A 1 253 ? 11.010 5.047 8.531 1.00 95.25 253 MET A O 1
ATOM 2022 N N . LEU A 1 254 ? 10.926 6.936 7.308 1.00 95.69 254 LEU A N 1
ATOM 2023 C CA . LEU A 1 254 ? 12.372 7.067 7.108 1.00 95.69 254 LEU A CA 1
ATOM 2024 C C . LEU A 1 254 ? 13.131 7.124 8.442 1.00 95.69 254 LEU A C 1
ATOM 2026 O O . LEU A 1 254 ? 14.170 6.490 8.605 1.00 95.69 254 LEU A O 1
ATOM 2030 N N . SER A 1 255 ? 12.603 7.862 9.420 1.00 94.50 255 SER A N 1
ATOM 2031 C CA . SER A 1 255 ? 13.241 7.948 10.733 1.00 94.50 255 SER A CA 1
ATOM 2032 C C . SER A 1 255 ? 13.100 6.651 11.545 1.00 94.50 255 SER A C 1
ATOM 2034 O O . SER A 1 255 ? 14.026 6.286 12.262 1.00 94.50 255 SER A O 1
ATOM 2036 N N . VAL A 1 256 ? 11.986 5.920 11.406 1.00 95.31 256 VAL A N 1
ATOM 2037 C CA . VAL A 1 256 ? 11.798 4.600 12.033 1.00 95.31 256 VAL A CA 1
ATOM 2038 C C . VAL A 1 256 ? 12.776 3.574 11.466 1.00 95.31 256 VAL A C 1
ATOM 2040 O O . VAL A 1 256 ? 13.442 2.906 12.251 1.00 95.31 256 VAL A O 1
ATOM 2043 N N . ILE A 1 257 ? 12.915 3.461 10.139 1.00 96.69 257 ILE A N 1
ATOM 2044 C CA . ILE A 1 257 ? 13.865 2.499 9.551 1.00 96.69 257 ILE A CA 1
ATOM 2045 C C . ILE A 1 257 ? 15.308 2.822 9.945 1.00 96.69 257 ILE A C 1
ATOM 2047 O O . ILE A 1 257 ? 16.083 1.910 10.227 1.00 96.69 257 ILE A O 1
ATOM 2051 N N . ARG A 1 258 ? 15.650 4.113 10.047 1.00 96.44 258 ARG A N 1
ATOM 2052 C CA . ARG A 1 258 ? 16.965 4.557 10.505 1.00 96.44 258 ARG A CA 1
ATOM 2053 C C . ARG A 1 258 ? 17.228 4.150 11.952 1.00 96.44 258 ARG A C 1
ATOM 2055 O O . ARG A 1 258 ? 18.269 3.570 12.227 1.00 96.44 258 ARG A O 1
ATOM 2062 N N . GLU A 1 259 ? 16.288 4.395 12.859 1.00 96.44 259 GLU A N 1
ATOM 2063 C CA . GLU A 1 259 ? 16.442 3.993 14.263 1.00 96.44 259 GLU A CA 1
ATOM 2064 C C . GLU A 1 259 ? 16.517 2.463 14.408 1.00 96.44 259 GLU A C 1
ATOM 2066 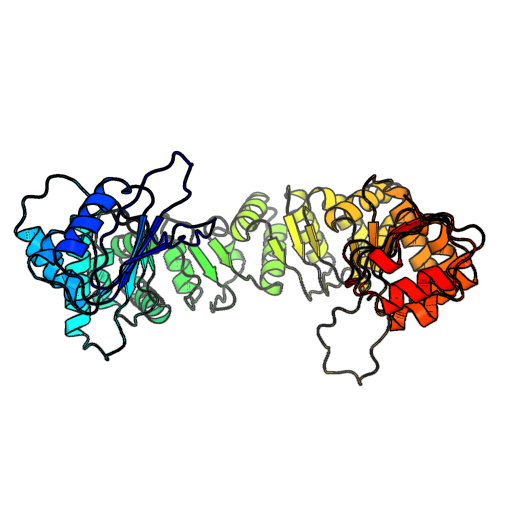O O . GLU A 1 259 ? 17.296 1.942 15.202 1.00 96.44 259 GLU A O 1
ATOM 2071 N N . ILE A 1 260 ? 15.741 1.713 13.616 1.00 96.81 260 ILE A N 1
ATOM 2072 C CA . ILE A 1 260 ? 15.819 0.246 13.598 1.00 96.81 260 ILE A CA 1
ATOM 2073 C C . ILE A 1 260 ? 17.215 -0.211 13.172 1.00 96.81 260 ILE A C 1
ATOM 2075 O O . ILE A 1 260 ? 17.796 -1.065 13.844 1.00 96.81 260 ILE A O 1
ATOM 2079 N N . TYR A 1 261 ? 17.761 0.376 12.109 1.00 97.19 261 TYR A N 1
ATOM 2080 C CA . TYR A 1 261 ? 19.121 0.111 11.652 1.00 97.19 261 TYR A CA 1
ATOM 2081 C C . TYR A 1 261 ? 20.167 0.443 12.725 1.00 97.19 261 TYR A C 1
ATOM 2083 O O . TYR A 1 261 ? 20.988 -0.409 13.056 1.00 97.19 261 TYR A O 1
ATOM 2091 N N . GLU A 1 262 ? 20.084 1.625 13.339 1.00 96.06 262 GLU A N 1
ATOM 2092 C CA . GLU A 1 262 ? 20.984 2.046 14.422 1.00 96.06 262 GLU A CA 1
ATOM 2093 C C . GLU A 1 262 ? 20.884 1.119 15.651 1.00 96.06 262 GLU A C 1
ATOM 2095 O O . GLU A 1 262 ? 21.882 0.865 16.324 1.00 96.06 262 GLU A O 1
ATOM 2100 N N . SER A 1 263 ? 19.704 0.546 15.914 1.00 95.00 263 SER A N 1
ATOM 2101 C CA . SER A 1 263 ? 19.504 -0.443 16.981 1.00 95.00 263 SER A CA 1
ATOM 2102 C C . SER A 1 263 ? 20.040 -1.844 16.653 1.00 95.00 263 SER A C 1
ATOM 2104 O O . SER A 1 263 ? 20.208 -2.660 17.561 1.00 95.00 263 SER A O 1
ATOM 2106 N N . GLY A 1 264 ? 20.241 -2.167 15.369 1.00 93.81 264 GLY A N 1
ATOM 2107 C CA . GLY A 1 264 ? 20.623 -3.501 14.886 1.00 93.81 264 GLY A CA 1
ATOM 2108 C C . GLY A 1 264 ? 19.582 -4.607 15.126 1.00 93.81 264 GLY A C 1
ATOM 2109 O O . GLY A 1 264 ? 19.872 -5.789 14.941 1.00 93.81 264 GLY A O 1
ATOM 2110 N N . SER A 1 265 ? 18.366 -4.266 15.566 1.00 93.62 265 SER A N 1
ATOM 2111 C CA . SER A 1 265 ? 17.353 -5.246 15.966 1.00 93.62 265 SER A CA 1
ATOM 2112 C C . SER A 1 265 ? 16.490 -5.691 14.786 1.00 93.62 265 SER A C 1
ATOM 2114 O O . SER A 1 265 ? 15.502 -5.049 14.426 1.00 93.62 265 SER A O 1
ATOM 2116 N N . VAL A 1 266 ? 16.792 -6.873 14.248 1.00 94.38 266 VAL A N 1
ATOM 2117 C CA . VAL A 1 266 ? 15.989 -7.530 13.197 1.00 94.38 266 VAL A CA 1
ATOM 2118 C C . VAL A 1 266 ? 14.531 -7.742 13.632 1.00 94.38 266 VAL A C 1
ATOM 2120 O O . VAL A 1 266 ? 13.604 -7.660 12.826 1.00 94.38 266 VAL A O 1
ATOM 2123 N N . SER A 1 267 ? 14.290 -7.950 14.932 1.00 94.88 267 SER A N 1
ATOM 2124 C CA . SER A 1 267 ? 12.930 -8.120 15.462 1.00 94.88 267 SER A CA 1
ATOM 2125 C C . SER A 1 267 ? 12.050 -6.881 15.237 1.00 94.88 267 SER A C 1
ATOM 2127 O O . SER A 1 267 ? 10.847 -7.014 14.982 1.00 94.88 267 SER A O 1
ATOM 2129 N N . PHE A 1 268 ? 12.640 -5.680 15.235 1.00 95.88 268 PHE A N 1
ATOM 2130 C CA . PHE A 1 268 ? 11.902 -4.455 14.945 1.00 95.88 268 PHE A CA 1
ATOM 2131 C C . PHE A 1 268 ? 11.550 -4.303 13.469 1.00 95.88 268 PHE A C 1
ATOM 2133 O O . PHE A 1 268 ? 10.514 -3.709 13.190 1.00 95.88 268 PHE A O 1
ATOM 2140 N N . VAL A 1 269 ? 12.305 -4.903 12.541 1.00 96.50 269 VAL A N 1
ATOM 2141 C CA . VAL A 1 269 ? 11.915 -4.955 11.121 1.00 96.50 269 VAL A CA 1
ATOM 2142 C C . VAL A 1 269 ? 10.595 -5.711 10.976 1.00 96.50 269 VAL A C 1
ATOM 2144 O O . VAL A 1 269 ? 9.622 -5.161 10.469 1.00 96.50 269 VAL A O 1
ATOM 2147 N N . SER A 1 270 ? 10.504 -6.929 11.520 1.00 95.00 270 SER A N 1
ATOM 2148 C CA . SER A 1 270 ? 9.254 -7.708 11.474 1.00 95.00 270 SER A CA 1
ATOM 2149 C C . SER A 1 270 ? 8.085 -6.997 12.172 1.00 95.00 270 SER A C 1
ATOM 2151 O O . SER A 1 270 ? 6.955 -7.001 11.680 1.00 95.00 270 SER A O 1
ATOM 2153 N N . SER A 1 271 ? 8.372 -6.310 13.284 1.00 95.31 271 SER A N 1
ATOM 2154 C CA . SER A 1 271 ? 7.383 -5.519 14.017 1.00 95.31 271 SER A CA 1
ATOM 2155 C C . SER A 1 271 ? 6.889 -4.334 13.182 1.00 95.31 271 SER A C 1
ATOM 2157 O O . SER A 1 271 ? 5.679 -4.133 13.079 1.00 95.31 271 SER A O 1
ATOM 2159 N N . LEU A 1 272 ? 7.797 -3.601 12.527 1.00 96.31 272 LEU A N 1
ATOM 2160 C CA . LEU A 1 272 ? 7.470 -2.511 11.611 1.00 96.31 272 LEU A CA 1
ATOM 2161 C C . LEU A 1 272 ? 6.581 -3.013 10.476 1.00 96.31 272 LEU A C 1
ATOM 2163 O O . LEU A 1 272 ? 5.494 -2.477 10.294 1.00 96.31 272 LEU A O 1
ATOM 2167 N N . LEU A 1 273 ? 6.994 -4.058 9.760 1.00 95.06 273 LEU A N 1
ATOM 2168 C CA . LEU A 1 273 ? 6.250 -4.587 8.615 1.00 95.06 273 LEU A CA 1
ATOM 2169 C C . LEU A 1 273 ? 4.834 -5.027 8.996 1.00 95.06 273 LEU A C 1
ATOM 2171 O O . LEU A 1 273 ? 3.884 -4.702 8.285 1.00 95.06 273 LEU A O 1
ATOM 2175 N N . SER A 1 274 ? 4.669 -5.674 10.155 1.00 93.38 274 SER A N 1
ATOM 2176 C CA . SER A 1 274 ? 3.336 -6.022 10.664 1.00 93.38 274 SER A CA 1
ATOM 2177 C C . SER A 1 274 ? 2.481 -4.783 10.957 1.00 93.38 274 SER A C 1
ATOM 2179 O O . SER A 1 274 ? 1.277 -4.789 10.708 1.00 93.38 274 SER A O 1
ATOM 2181 N N . SER A 1 275 ? 3.108 -3.698 11.421 1.00 94.56 275 SER A N 1
ATOM 2182 C CA . SER A 1 275 ? 2.433 -2.447 11.772 1.00 94.56 275 SER A CA 1
ATOM 2183 C C . SER A 1 275 ? 1.981 -1.622 10.564 1.00 94.56 275 SER A C 1
ATOM 2185 O O . SER A 1 275 ? 1.052 -0.825 10.689 1.00 94.56 275 SER A O 1
ATOM 2187 N N . VAL A 1 276 ? 2.616 -1.801 9.401 1.00 94.19 276 VAL A N 1
ATOM 2188 C CA . VAL A 1 276 ? 2.331 -1.046 8.164 1.00 94.19 276 VAL A CA 1
ATOM 2189 C C . VAL A 1 276 ? 1.807 -1.929 7.033 1.00 94.19 276 VAL A C 1
ATOM 2191 O O . VAL A 1 276 ? 1.805 -1.505 5.883 1.00 94.19 276 VAL A O 1
ATOM 2194 N N . GLU A 1 277 ? 1.372 -3.152 7.342 1.00 93.75 277 GLU A N 1
ATOM 2195 C CA . GLU A 1 277 ? 0.840 -4.114 6.362 1.00 93.75 277 GLU A CA 1
ATOM 2196 C C . GLU A 1 277 ? 1.810 -4.389 5.197 1.00 93.75 277 GLU A C 1
ATOM 2198 O O . GLU A 1 277 ? 1.416 -4.441 4.035 1.00 93.75 277 GLU A O 1
ATOM 2203 N N . ASN A 1 278 ? 3.101 -4.553 5.507 1.00 95.56 278 ASN A N 1
ATOM 2204 C CA . ASN A 1 278 ? 4.180 -4.737 4.529 1.00 95.56 278 ASN A CA 1
ATOM 2205 C C . ASN A 1 278 ? 4.288 -3.603 3.490 1.00 95.56 278 ASN A C 1
ATOM 2207 O O . ASN A 1 278 ? 4.790 -3.830 2.392 1.00 95.56 278 ASN A O 1
ATOM 2211 N N . TYR A 1 279 ? 3.840 -2.387 3.810 1.00 96.56 279 TYR A N 1
ATOM 2212 C CA . TYR A 1 279 ? 3.955 -1.227 2.929 1.00 96.56 279 TYR A CA 1
ATOM 2213 C C . TYR A 1 279 ? 4.954 -0.196 3.469 1.00 96.56 279 TYR A C 1
ATOM 2215 O O . TYR A 1 279 ? 4.694 0.494 4.459 1.00 96.56 279 TYR A O 1
ATOM 2223 N N . ILE A 1 280 ? 6.094 -0.053 2.792 1.00 97.19 280 ILE A N 1
ATOM 222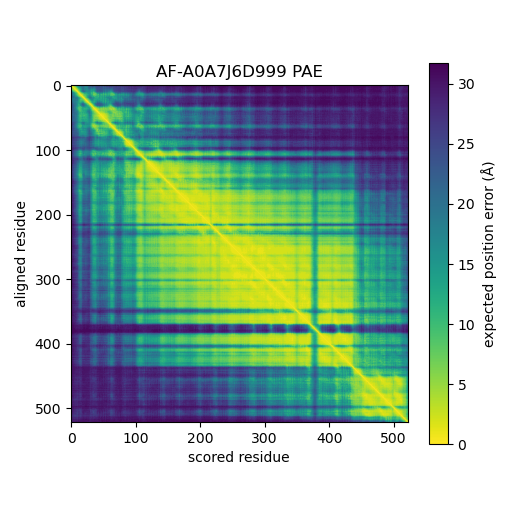4 C CA . ILE A 1 280 ? 7.110 0.958 3.099 1.00 97.19 280 ILE A CA 1
ATOM 2225 C C . ILE A 1 280 ? 6.942 2.134 2.139 1.00 97.19 280 ILE A C 1
ATOM 2227 O O . ILE A 1 280 ? 7.111 2.010 0.928 1.00 97.19 280 ILE A O 1
ATOM 2231 N N . ASN A 1 281 ? 6.641 3.306 2.695 1.00 96.38 281 ASN A N 1
ATOM 2232 C CA . ASN A 1 281 ? 6.476 4.536 1.932 1.00 96.38 281 ASN A CA 1
ATOM 2233 C C . ASN A 1 281 ? 7.610 5.520 2.221 1.00 96.38 281 ASN A C 1
ATOM 2235 O O . ASN A 1 281 ? 7.631 6.116 3.296 1.00 96.38 281 ASN A O 1
ATOM 2239 N N . LEU A 1 282 ? 8.496 5.743 1.252 1.00 97.12 282 LEU A N 1
ATOM 2240 C CA . LEU A 1 282 ? 9.592 6.718 1.318 1.00 97.12 282 LEU A CA 1
ATOM 2241 C C . LEU A 1 282 ? 9.453 7.815 0.256 1.00 97.12 282 LEU A C 1
ATOM 2243 O O . LEU A 1 282 ? 10.435 8.462 -0.098 1.00 97.12 282 LEU A O 1
ATOM 2247 N N . GLN A 1 283 ? 8.229 8.051 -0.218 1.00 94.56 283 GLN A N 1
ATOM 2248 C CA . GLN A 1 283 ? 7.913 9.066 -1.217 1.00 94.56 283 GLN A CA 1
ATOM 2249 C C . GLN A 1 283 ? 8.454 10.459 -0.849 1.00 94.56 283 GLN A C 1
ATOM 2251 O O . GLN A 1 283 ? 8.331 10.912 0.302 1.00 94.56 283 GLN A O 1
ATOM 2256 N N . SER A 1 284 ? 8.966 11.170 -1.858 1.00 94.00 284 SER A N 1
ATOM 2257 C CA . SER A 1 284 ? 9.440 12.556 -1.769 1.00 94.00 284 SER A CA 1
ATOM 2258 C C . SER A 1 284 ? 10.534 12.742 -0.716 1.00 94.00 284 SER A C 1
ATOM 2260 O O . SER A 1 284 ? 10.457 13.687 0.074 1.00 94.00 284 SER A O 1
ATOM 2262 N N . ARG A 1 285 ? 11.483 11.802 -0.617 1.00 95.00 285 ARG A N 1
ATOM 2263 C CA . ARG A 1 285 ? 12.613 11.829 0.330 1.00 95.00 285 ARG A CA 1
ATOM 2264 C C . ARG A 1 285 ? 13.950 11.882 -0.408 1.00 95.00 285 ARG A C 1
ATOM 2266 O O . ARG A 1 285 ? 14.055 11.448 -1.546 1.00 95.00 285 ARG A O 1
ATOM 2273 N N . GLU A 1 286 ? 14.970 12.369 0.278 1.00 94.75 286 GLU A N 1
ATOM 2274 C CA . GLU A 1 286 ? 16.362 12.253 -0.144 1.00 94.75 286 GLU A CA 1
ATOM 2275 C C . GLU A 1 286 ? 17.042 11.249 0.784 1.00 94.75 286 GLU A C 1
ATOM 2277 O O . GLU A 1 286 ? 16.973 11.392 2.009 1.00 94.75 286 GLU A O 1
ATOM 2282 N N . LEU A 1 287 ? 17.605 10.191 0.207 1.00 95.94 287 LEU A N 1
ATOM 2283 C CA . LEU A 1 287 ? 18.304 9.147 0.943 1.00 95.94 287 LEU A CA 1
ATOM 2284 C C . LEU A 1 287 ? 19.801 9.431 0.860 1.00 95.94 287 LEU A C 1
ATOM 2286 O O . LEU A 1 287 ? 20.396 9.342 -0.207 1.00 95.94 287 LEU A O 1
ATOM 2290 N N . ASP A 1 288 ? 20.411 9.762 1.994 1.00 94.25 288 ASP A N 1
ATOM 2291 C CA . ASP A 1 288 ? 21.870 9.726 2.123 1.00 94.25 288 ASP A CA 1
ATOM 2292 C C . ASP A 1 288 ? 22.368 8.274 2.286 1.00 94.25 288 ASP A C 1
ATOM 2294 O O . ASP A 1 288 ? 21.583 7.318 2.294 1.00 94.25 288 ASP A O 1
ATOM 2298 N N . SER A 1 289 ? 23.681 8.102 2.441 1.00 95.62 289 SER A N 1
ATOM 2299 C CA . SER A 1 289 ? 24.298 6.783 2.624 1.00 95.62 289 SER A CA 1
ATOM 2300 C C . SER A 1 289 ? 23.773 6.038 3.863 1.00 95.62 289 SER A C 1
ATOM 2302 O O . SER A 1 289 ? 23.532 4.833 3.826 1.00 95.62 289 SER A O 1
ATOM 2304 N N . VAL A 1 290 ? 23.480 6.749 4.960 1.00 96.81 290 VAL A N 1
ATOM 2305 C CA . VAL A 1 290 ? 22.954 6.131 6.192 1.00 96.81 290 VAL A CA 1
ATOM 2306 C C . VAL A 1 290 ? 21.515 5.664 5.992 1.00 96.81 290 VAL A C 1
ATOM 2308 O O . VAL A 1 290 ? 21.154 4.562 6.404 1.00 96.81 290 VAL A O 1
ATOM 2311 N N . HIS A 1 291 ? 20.684 6.481 5.347 1.00 97.06 291 HIS A N 1
ATOM 2312 C CA . HIS A 1 291 ? 19.311 6.108 5.025 1.00 97.06 291 HIS A CA 1
ATOM 2313 C C . HIS A 1 291 ? 19.253 4.947 4.022 1.00 97.06 291 HIS A C 1
ATOM 2315 O O . HIS A 1 291 ? 18.387 4.080 4.152 1.00 97.06 291 HIS A O 1
ATOM 2321 N N . SER A 1 292 ? 20.182 4.899 3.067 1.00 97.44 292 SER A N 1
ATOM 2322 C CA . SER A 1 292 ? 20.301 3.809 2.094 1.00 97.44 292 SER A CA 1
ATOM 2323 C C . SER A 1 292 ? 20.719 2.502 2.768 1.00 97.44 292 SER A C 1
ATOM 2325 O O . SER A 1 292 ? 20.043 1.489 2.601 1.00 97.44 292 SER A O 1
ATOM 2327 N N . ALA A 1 293 ? 21.723 2.537 3.651 1.00 97.88 293 ALA A N 1
ATOM 2328 C CA . ALA A 1 293 ? 22.111 1.390 4.472 1.00 97.88 293 ALA A CA 1
ATOM 2329 C C . ALA A 1 293 ? 20.958 0.889 5.361 1.00 97.88 293 ALA A C 1
ATOM 2331 O O . ALA A 1 293 ? 20.733 -0.317 5.474 1.00 97.88 293 ALA A O 1
ATOM 2332 N N . ALA A 1 294 ? 20.179 1.804 5.946 1.00 98.19 294 ALA A N 1
ATOM 2333 C CA . ALA A 1 294 ? 19.001 1.456 6.735 1.00 98.19 294 ALA A CA 1
ATOM 2334 C C . ALA A 1 294 ? 17.886 0.806 5.895 1.00 98.19 294 ALA A C 1
ATOM 2336 O O . ALA A 1 294 ? 17.246 -0.150 6.349 1.00 98.19 294 ALA A O 1
ATOM 2337 N N . LEU A 1 295 ? 17.663 1.282 4.665 1.00 98.06 295 LEU A N 1
ATOM 2338 C CA . LEU A 1 295 ? 16.747 0.638 3.724 1.00 98.06 295 LEU A CA 1
ATOM 2339 C C . LEU A 1 295 ? 17.250 -0.763 3.354 1.00 98.06 295 LEU A C 1
ATOM 2341 O O . LEU A 1 295 ? 16.475 -1.713 3.438 1.00 98.06 295 LEU A O 1
ATOM 2345 N N . CYS A 1 296 ? 18.537 -0.915 3.037 1.00 97.44 296 CYS A N 1
ATOM 2346 C CA . CYS A 1 296 ? 19.152 -2.211 2.748 1.00 97.44 296 CYS A CA 1
ATOM 2347 C C . CYS A 1 296 ? 18.987 -3.195 3.909 1.00 97.44 296 CYS A C 1
ATOM 2349 O O . CYS A 1 296 ? 18.491 -4.301 3.705 1.00 97.44 296 CYS A O 1
ATOM 2351 N N . PHE A 1 297 ? 19.312 -2.780 5.135 1.00 98.19 297 PHE A N 1
ATOM 2352 C CA . PHE A 1 297 ? 19.107 -3.590 6.338 1.00 98.19 297 PHE A CA 1
ATOM 2353 C C . PHE A 1 297 ? 17.645 -4.018 6.494 1.00 98.19 297 PHE A C 1
ATOM 2355 O O . PHE A 1 297 ? 17.351 -5.172 6.797 1.00 98.19 297 PHE A O 1
ATOM 2362 N N . THR A 1 298 ? 16.709 -3.100 6.247 1.00 97.75 298 THR A N 1
ATOM 2363 C CA . THR A 1 298 ? 15.279 -3.408 6.313 1.00 97.75 298 THR A CA 1
ATOM 2364 C C . THR A 1 298 ? 14.908 -4.462 5.267 1.00 97.75 298 THR A C 1
ATOM 2366 O O . THR A 1 298 ? 14.328 -5.485 5.623 1.00 97.75 298 THR A O 1
ATOM 2369 N N . LEU A 1 299 ? 15.281 -4.263 3.998 1.00 97.25 299 LEU A N 1
ATOM 2370 C CA . LEU A 1 299 ? 14.944 -5.167 2.891 1.00 97.25 299 LEU A CA 1
ATOM 2371 C C . LEU A 1 299 ? 15.584 -6.556 3.032 1.00 97.25 299 LEU A C 1
ATOM 2373 O O . LEU A 1 299 ? 14.915 -7.546 2.752 1.00 97.25 299 LEU A O 1
ATOM 2377 N N . GLN A 1 300 ? 16.817 -6.649 3.544 1.00 96.56 300 GLN A N 1
ATOM 2378 C CA . GLN A 1 300 ? 17.500 -7.920 3.849 1.00 96.56 300 GLN A CA 1
ATOM 2379 C C . GLN A 1 300 ? 16.728 -8.806 4.836 1.00 96.56 300 GLN A C 1
ATOM 2381 O O . GLN A 1 300 ? 16.943 -10.016 4.899 1.00 96.56 300 GLN A O 1
ATOM 2386 N N . HIS A 1 301 ? 15.842 -8.203 5.627 1.00 95.62 301 HIS A N 1
ATOM 2387 C CA . HIS A 1 301 ? 15.037 -8.877 6.637 1.00 95.62 301 HIS A CA 1
ATOM 2388 C C . HIS A 1 301 ? 13.529 -8.849 6.314 1.00 95.62 301 HIS A C 1
ATOM 2390 O O . HIS A 1 301 ? 12.704 -9.116 7.191 1.00 95.62 301 HIS A O 1
ATOM 2396 N N . CYS A 1 302 ? 13.165 -8.554 5.060 1.00 92.69 302 CYS A N 1
ATOM 2397 C CA . CYS A 1 302 ? 11.805 -8.637 4.519 1.00 92.69 302 CYS A CA 1
ATOM 2398 C C . CYS A 1 302 ? 11.626 -9.902 3.664 1.00 92.69 302 CYS A C 1
ATOM 2400 O O . CYS A 1 302 ? 12.599 -10.510 3.237 1.00 92.69 302 CYS A O 1
ATOM 2402 N N . THR A 1 303 ? 10.382 -10.289 3.369 1.00 86.81 303 THR A N 1
ATOM 2403 C CA . THR A 1 303 ? 10.093 -11.395 2.430 1.00 86.81 303 THR A CA 1
ATOM 2404 C C . THR A 1 303 ? 9.163 -11.012 1.281 1.00 86.81 303 THR A C 1
ATOM 2406 O O . THR A 1 303 ? 9.251 -11.620 0.222 1.00 86.81 303 THR A O 1
ATOM 2409 N N . ALA A 1 304 ? 8.279 -10.028 1.465 1.00 93.00 304 ALA A N 1
ATOM 2410 C CA . ALA A 1 304 ? 7.382 -9.536 0.418 1.00 93.00 304 ALA A CA 1
ATOM 2411 C C . ALA A 1 304 ? 6.849 -8.143 0.787 1.00 93.00 304 ALA A C 1
ATOM 2413 O O . ALA A 1 304 ? 5.754 -8.010 1.337 1.00 93.00 304 ALA A O 1
ATOM 2414 N N . VAL A 1 305 ? 7.652 -7.106 0.547 1.00 96.44 305 VAL A N 1
ATOM 2415 C CA . VAL A 1 305 ? 7.290 -5.720 0.881 1.00 96.44 305 VAL A CA 1
ATOM 2416 C C . VAL A 1 305 ? 6.834 -4.944 -0.351 1.00 96.44 305 VAL A C 1
ATOM 2418 O O . VAL A 1 305 ? 7.433 -5.038 -1.417 1.00 96.44 305 VAL A O 1
ATOM 2421 N N . SER A 1 306 ? 5.786 -4.142 -0.207 1.00 97.69 306 SER A N 1
ATOM 2422 C CA . SER A 1 306 ? 5.402 -3.137 -1.196 1.00 97.69 306 SER A CA 1
ATOM 2423 C C . SER A 1 306 ? 6.140 -1.835 -0.891 1.00 97.69 306 SER A C 1
ATOM 2425 O O . SER A 1 306 ? 5.990 -1.273 0.196 1.00 97.69 306 SER A O 1
ATOM 2427 N N . LEU A 1 307 ? 6.950 -1.363 -1.834 1.00 98.00 307 LEU A N 1
ATOM 2428 C CA . LEU A 1 307 ? 7.872 -0.250 -1.645 1.00 98.00 307 LEU A CA 1
ATOM 2429 C C . LEU A 1 307 ? 7.491 0.932 -2.544 1.00 98.00 307 LEU A C 1
ATOM 2431 O O . LEU A 1 307 ? 7.414 0.806 -3.764 1.00 98.00 307 LEU A O 1
ATOM 2435 N N . ASN A 1 308 ? 7.277 2.102 -1.942 1.00 97.50 308 ASN A N 1
ATOM 2436 C CA . ASN A 1 308 ? 7.021 3.345 -2.666 1.00 97.50 308 ASN A CA 1
ATOM 2437 C C . ASN A 1 308 ? 8.193 4.324 -2.533 1.00 97.50 308 ASN A C 1
ATOM 2439 O O . ASN A 1 308 ? 8.434 4.865 -1.451 1.00 97.50 308 ASN A O 1
ATOM 2443 N N . LEU A 1 309 ? 8.868 4.572 -3.653 1.00 97.06 309 LEU A N 1
ATOM 2444 C CA . LEU A 1 309 ? 10.007 5.474 -3.841 1.00 97.06 309 LEU A CA 1
ATOM 2445 C C . LEU A 1 309 ? 9.691 6.596 -4.849 1.00 97.06 309 LEU A C 1
ATOM 2447 O O . LEU A 1 309 ? 10.588 7.137 -5.488 1.00 97.06 309 LEU A O 1
ATOM 2451 N N . GLN A 1 310 ? 8.415 6.937 -5.047 1.00 94.00 310 GLN A N 1
ATOM 2452 C CA . GLN A 1 310 ? 8.048 8.041 -5.935 1.00 94.00 310 GLN A CA 1
ATOM 2453 C C . GLN A 1 310 ? 8.663 9.366 -5.477 1.00 94.00 310 GLN A C 1
ATOM 2455 O O . GLN A 1 310 ? 8.493 9.778 -4.326 1.00 94.00 310 GLN A O 1
ATOM 2460 N N . TRP A 1 311 ? 9.312 10.067 -6.405 1.00 91.81 311 TRP A N 1
ATOM 2461 C CA . TRP A 1 311 ? 10.015 11.326 -6.164 1.00 91.81 311 TRP A CA 1
ATOM 2462 C C . TRP A 1 311 ? 11.107 11.199 -5.096 1.00 91.81 311 TRP A C 1
ATOM 2464 O O . TRP A 1 311 ? 11.359 12.141 -4.344 1.00 91.81 311 TRP A O 1
ATOM 2474 N N . THR A 1 312 ? 11.719 10.021 -4.980 1.00 94.94 312 THR A N 1
ATOM 2475 C CA . THR A 1 312 ? 12.783 9.759 -4.013 1.00 94.94 312 THR A CA 1
ATOM 2476 C C . THR A 1 312 ? 14.144 9.880 -4.692 1.00 94.94 312 THR A C 1
ATOM 2478 O O . THR A 1 312 ? 14.401 9.243 -5.709 1.00 94.94 312 THR A O 1
ATOM 2481 N N . SER A 1 313 ? 15.035 10.689 -4.120 1.00 94.25 313 SER A N 1
ATOM 2482 C CA . SER A 1 313 ? 16.415 10.817 -4.592 1.00 94.25 313 SER A CA 1
ATOM 2483 C C . SER A 1 313 ? 17.301 9.802 -3.880 1.00 94.25 313 SER A C 1
ATOM 2485 O O . SER A 1 313 ? 17.350 9.787 -2.648 1.00 94.25 313 SER A O 1
ATOM 2487 N N . ILE A 1 314 ? 17.984 8.962 -4.657 1.00 95.19 314 ILE A N 1
ATOM 2488 C CA . ILE A 1 314 ? 18.945 7.961 -4.184 1.00 95.19 314 ILE A CA 1
ATOM 2489 C C . ILE A 1 314 ? 20.248 8.152 -4.984 1.00 95.19 314 ILE A C 1
ATOM 2491 O O . ILE A 1 314 ? 20.175 8.248 -6.217 1.00 95.19 314 ILE A O 1
ATOM 2495 N N . PRO A 1 315 ? 21.419 8.252 -4.326 1.00 91.94 315 PRO A N 1
ATOM 2496 C CA . PRO A 1 315 ? 22.716 8.272 -4.996 1.00 91.94 315 PRO A CA 1
ATOM 2497 C C . PRO A 1 315 ? 22.947 6.997 -5.813 1.00 91.94 315 PRO A C 1
ATOM 2499 O O . PRO A 1 315 ? 22.544 5.911 -5.402 1.00 91.94 315 PRO A O 1
ATOM 2502 N N . GLU A 1 316 ? 23.617 7.117 -6.958 1.00 88.50 316 GLU A N 1
ATOM 2503 C CA . GLU A 1 316 ? 23.865 5.977 -7.857 1.00 88.50 316 GLU A CA 1
ATOM 2504 C C . GLU A 1 316 ? 24.702 4.882 -7.187 1.00 88.50 316 GLU A C 1
ATOM 2506 O O . GLU A 1 316 ? 24.365 3.708 -7.297 1.00 88.50 316 GLU A O 1
ATOM 2511 N N . GLU A 1 317 ? 25.702 5.275 -6.395 1.00 90.12 317 GLU A N 1
ATOM 2512 C CA . GLU A 1 317 ? 26.547 4.367 -5.604 1.00 90.12 317 GLU A CA 1
ATOM 2513 C C . GLU A 1 317 ? 25.724 3.492 -4.640 1.00 90.12 317 GLU A C 1
ATOM 2515 O O . GLU A 1 317 ? 26.046 2.331 -4.399 1.00 90.12 317 GLU A O 1
ATOM 2520 N N . GLU A 1 318 ? 24.623 4.029 -4.109 1.00 94.38 318 GLU A N 1
ATOM 2521 C CA . GLU A 1 318 ? 23.767 3.327 -3.153 1.00 94.38 318 GLU A CA 1
ATOM 2522 C C . GLU A 1 318 ? 22.766 2.396 -3.856 1.00 94.38 318 GLU A C 1
ATOM 2524 O O . GLU A 1 318 ? 22.402 1.350 -3.306 1.00 94.38 318 GLU A O 1
ATOM 2529 N N . LEU A 1 319 ? 22.350 2.721 -5.090 1.00 92.75 319 LEU A N 1
ATOM 2530 C CA . LEU A 1 319 ? 21.455 1.873 -5.890 1.00 92.75 319 LEU A CA 1
ATOM 2531 C C . LEU A 1 319 ? 22.061 0.494 -6.160 1.00 92.75 319 LEU A C 1
ATOM 2533 O O . LEU A 1 319 ? 21.326 -0.497 -6.135 1.00 92.75 319 LEU A O 1
ATOM 2537 N N . GLU A 1 320 ? 23.383 0.410 -6.336 1.00 90.12 320 GLU A N 1
ATOM 2538 C CA . GLU A 1 320 ? 24.086 -0.862 -6.535 1.00 90.12 320 GLU A CA 1
ATOM 2539 C C . GLU A 1 320 ? 23.856 -1.843 -5.376 1.00 90.12 320 GLU A C 1
ATOM 2541 O O . GLU A 1 320 ? 23.762 -3.052 -5.592 1.00 90.12 320 GLU A O 1
ATOM 2546 N N . SER A 1 321 ? 23.716 -1.322 -4.153 1.00 92.12 321 SER A N 1
ATOM 2547 C CA . SER A 1 321 ? 23.473 -2.122 -2.950 1.00 92.12 321 SER A CA 1
ATOM 2548 C C . SER A 1 321 ? 21.994 -2.469 -2.739 1.00 92.12 321 SER A C 1
ATOM 2550 O O . SER A 1 321 ? 21.676 -3.532 -2.201 1.00 92.12 321 SER A O 1
ATOM 2552 N N . ILE A 1 322 ? 21.085 -1.594 -3.184 1.00 94.81 322 ILE A N 1
ATOM 2553 C CA . ILE A 1 322 ? 19.638 -1.732 -2.976 1.00 94.81 322 ILE A CA 1
ATOM 2554 C C . ILE A 1 322 ? 19.022 -2.706 -3.986 1.00 94.81 322 ILE A C 1
ATOM 2556 O O . ILE A 1 322 ? 18.199 -3.540 -3.607 1.00 94.81 322 ILE A O 1
ATOM 2560 N N . LEU A 1 323 ? 19.408 -2.620 -5.263 1.00 93.31 323 LEU A N 1
ATOM 2561 C CA . LEU A 1 323 ? 18.774 -3.376 -6.351 1.00 93.31 323 LEU A CA 1
ATOM 2562 C C . LEU A 1 323 ? 18.762 -4.903 -6.145 1.00 93.31 323 LEU A C 1
ATOM 2564 O O . LEU A 1 323 ? 17.704 -5.504 -6.349 1.00 93.31 323 LEU A O 1
ATOM 2568 N N . PRO A 1 324 ? 19.848 -5.560 -5.683 1.00 92.31 324 PRO A N 1
ATOM 2569 C CA . PRO A 1 324 ? 19.829 -7.003 -5.420 1.00 92.31 324 PRO A CA 1
ATOM 2570 C C . PRO A 1 324 ? 18.780 -7.430 -4.378 1.00 92.31 324 PRO A C 1
ATOM 2572 O O . PRO A 1 324 ? 18.314 -8.573 -4.371 1.00 92.31 324 PRO A O 1
ATOM 2575 N N . LEU A 1 325 ? 18.373 -6.511 -3.496 1.00 95.06 325 LEU A N 1
ATOM 2576 C CA . LEU A 1 325 ? 17.411 -6.774 -2.429 1.00 95.06 325 LEU A CA 1
ATOM 2577 C C . LEU A 1 325 ? 15.955 -6.687 -2.894 1.00 95.06 325 LEU A C 1
ATOM 2579 O O . LEU A 1 325 ? 15.064 -7.072 -2.134 1.00 95.06 325 LEU A O 1
ATOM 2583 N N . PHE A 1 326 ? 15.691 -6.261 -4.135 1.00 94.31 326 PHE A N 1
ATOM 2584 C CA . PHE A 1 326 ? 14.340 -6.253 -4.709 1.00 94.31 326 PHE A CA 1
ATOM 2585 C C . PHE A 1 326 ? 13.738 -7.650 -4.872 1.00 94.31 326 PHE A C 1
ATOM 2587 O O . PHE A 1 326 ? 12.531 -7.777 -5.035 1.00 94.31 326 PHE A O 1
ATOM 2594 N N . THR A 1 327 ? 14.534 -8.704 -4.698 1.00 93.38 327 THR A N 1
ATOM 2595 C CA . THR A 1 327 ? 14.050 -10.083 -4.531 1.00 93.38 327 THR A CA 1
ATOM 2596 C C . THR A 1 327 ? 13.079 -10.243 -3.351 1.00 93.38 327 THR A C 1
ATOM 2598 O O . THR A 1 327 ? 12.258 -11.155 -3.356 1.00 93.38 327 THR A O 1
ATOM 2601 N N . HIS A 1 328 ? 13.130 -9.336 -2.369 1.00 95.38 328 HIS A N 1
ATOM 2602 C CA . HIS A 1 328 ? 12.237 -9.292 -1.204 1.00 95.38 328 HIS A CA 1
ATOM 2603 C C . HIS A 1 328 ? 11.082 -8.283 -1.363 1.00 95.38 328 HIS A C 1
ATOM 2605 O O . HIS A 1 328 ? 10.283 -8.091 -0.438 1.00 95.38 328 HIS A O 1
ATOM 2611 N N . VAL A 1 329 ? 11.000 -7.600 -2.509 1.00 97.00 329 VAL A N 1
ATOM 2612 C CA . VAL A 1 329 ? 9.974 -6.602 -2.830 1.00 97.00 329 VAL A CA 1
ATOM 2613 C C . VAL A 1 329 ? 8.901 -7.270 -3.686 1.00 97.00 329 VAL A C 1
ATOM 2615 O O . VAL A 1 329 ? 9.202 -7.944 -4.660 1.00 97.00 329 VAL A O 1
ATOM 2618 N N . SER A 1 330 ? 7.632 -7.103 -3.319 1.00 96.25 330 SER A N 1
ATOM 2619 C CA . SER A 1 330 ? 6.496 -7.647 -4.076 1.00 96.25 330 SER A CA 1
ATOM 2620 C C . SER A 1 330 ? 5.948 -6.665 -5.107 1.00 96.25 330 SER A C 1
ATOM 2622 O O . SER A 1 330 ? 5.344 -7.076 -6.088 1.00 96.25 330 SER A O 1
ATOM 2624 N N . TYR A 1 331 ? 6.100 -5.368 -4.844 1.00 97.25 331 TYR A N 1
ATOM 2625 C CA . TYR A 1 331 ? 5.604 -4.292 -5.692 1.00 97.25 331 TYR A CA 1
ATOM 2626 C C . TYR A 1 331 ? 6.456 -3.044 -5.478 1.00 97.25 331 TYR A C 1
ATOM 2628 O O . TYR A 1 331 ? 6.721 -2.670 -4.331 1.00 97.25 331 TYR A O 1
ATOM 2636 N N . LEU A 1 332 ? 6.855 -2.393 -6.567 1.00 97.56 332 LEU A N 1
ATOM 2637 C CA . LEU A 1 332 ? 7.684 -1.197 -6.560 1.00 97.56 332 LEU A CA 1
ATOM 2638 C C . LEU A 1 332 ? 6.974 -0.043 -7.271 1.00 97.56 332 LEU A C 1
ATOM 2640 O O . LEU A 1 332 ? 6.487 -0.171 -8.388 1.00 97.56 332 LEU A O 1
ATOM 2644 N N . SER A 1 333 ? 6.967 1.118 -6.626 1.00 96.12 333 SER A N 1
ATOM 2645 C CA . SER A 1 333 ? 6.455 2.364 -7.188 1.00 96.12 333 SER A CA 1
ATOM 2646 C C . SER A 1 333 ? 7.574 3.401 -7.228 1.00 96.12 333 SER A C 1
ATOM 2648 O O . SER A 1 333 ? 8.103 3.773 -6.184 1.00 96.12 333 SER A O 1
ATOM 2650 N N . VAL A 1 334 ? 7.932 3.864 -8.425 1.00 95.50 334 VAL A N 1
ATOM 2651 C CA . VAL A 1 334 ? 9.013 4.830 -8.694 1.00 95.50 334 VAL A CA 1
ATOM 2652 C C . VAL A 1 334 ? 8.526 5.897 -9.673 1.00 95.50 334 VAL A C 1
ATOM 2654 O O . VAL A 1 334 ? 7.529 5.701 -10.367 1.00 95.50 334 VAL A O 1
ATOM 2657 N N . ASP A 1 335 ? 9.205 7.040 -9.715 1.00 91.88 335 ASP A N 1
ATOM 2658 C CA . ASP A 1 335 ? 9.035 8.024 -10.786 1.00 91.88 335 ASP A CA 1
ATOM 2659 C C . ASP A 1 335 ? 10.004 7.764 -11.953 1.00 91.88 335 ASP A C 1
ATOM 2661 O O . ASP A 1 335 ? 10.951 6.984 -11.840 1.00 91.88 335 ASP A O 1
ATOM 2665 N N . ARG A 1 336 ? 9.771 8.451 -13.078 1.00 90.44 336 ARG A N 1
ATOM 2666 C CA . ARG A 1 336 ? 10.520 8.278 -14.331 1.00 90.44 336 ARG A CA 1
ATOM 2667 C C . ARG A 1 336 ? 12.031 8.514 -14.205 1.00 90.44 336 ARG A C 1
ATOM 2669 O O . ARG A 1 336 ? 12.796 7.862 -14.909 1.00 90.44 336 ARG A O 1
ATOM 2676 N N . LEU A 1 337 ? 12.476 9.415 -13.322 1.00 91.25 337 LEU A N 1
ATOM 2677 C CA . LEU A 1 337 ? 13.902 9.729 -13.167 1.00 91.25 337 LEU A CA 1
ATOM 2678 C C . LEU A 1 337 ? 14.611 8.652 -12.349 1.00 91.25 337 LEU A C 1
ATOM 2680 O O . LEU A 1 337 ? 15.687 8.192 -12.731 1.00 91.25 337 LEU A O 1
ATOM 2684 N N . LEU A 1 338 ? 13.997 8.218 -11.245 1.00 94.25 338 LEU A N 1
ATOM 2685 C CA . LEU A 1 338 ? 14.535 7.114 -10.454 1.00 94.25 338 LEU A CA 1
ATOM 2686 C C . LEU A 1 338 ? 14.516 5.798 -11.247 1.00 94.25 338 LEU A C 1
ATOM 2688 O O . LEU A 1 338 ? 15.477 5.035 -11.173 1.00 94.25 338 LEU A O 1
ATOM 2692 N N . LEU A 1 339 ? 13.476 5.567 -12.056 1.00 95.38 339 LEU A N 1
ATOM 2693 C CA . LEU A 1 339 ? 13.401 4.417 -12.957 1.00 95.38 339 LEU A CA 1
ATOM 2694 C C . LEU A 1 339 ? 14.586 4.381 -13.932 1.00 95.38 339 LEU A C 1
ATOM 2696 O O . LEU A 1 339 ? 15.243 3.348 -14.035 1.00 95.38 339 LEU A O 1
ATOM 2700 N N . LEU A 1 340 ? 14.904 5.498 -14.600 1.00 93.62 340 LEU A N 1
ATOM 2701 C CA . LEU A 1 340 ? 16.065 5.573 -15.497 1.00 93.62 340 LEU A CA 1
ATOM 2702 C C . LEU A 1 340 ? 17.369 5.229 -14.775 1.00 93.62 340 LEU A C 1
ATOM 2704 O O . LEU A 1 340 ? 18.135 4.399 -15.260 1.00 93.62 340 LEU A O 1
ATOM 2708 N N . LYS A 1 341 ? 17.600 5.806 -13.592 1.00 93.62 341 LYS A N 1
ATOM 2709 C CA . LYS A 1 341 ? 18.798 5.510 -12.791 1.00 93.62 341 LYS A CA 1
ATOM 2710 C C . LYS A 1 341 ? 18.906 4.029 -12.427 1.00 93.62 341 LYS A C 1
ATOM 2712 O O . LYS A 1 341 ? 19.986 3.452 -12.516 1.00 93.62 341 LYS A O 1
ATOM 2717 N N . MET A 1 342 ? 17.792 3.399 -12.053 1.00 94.81 342 MET A N 1
ATOM 2718 C CA . MET A 1 342 ? 17.757 1.964 -11.759 1.00 94.81 342 MET A CA 1
ATOM 2719 C C . MET A 1 342 ? 18.090 1.119 -12.994 1.00 94.81 342 MET A C 1
ATOM 2721 O O . MET A 1 342 ? 18.870 0.176 -12.886 1.00 94.81 342 MET A O 1
ATOM 2725 N N . LEU A 1 343 ? 17.561 1.473 -14.170 1.00 93.31 343 LEU A N 1
ATOM 2726 C CA . LEU A 1 343 ? 17.861 0.768 -15.421 1.00 93.31 343 LEU A CA 1
ATOM 2727 C C . LEU A 1 343 ? 19.339 0.893 -15.815 1.00 93.31 343 LEU A C 1
ATOM 2729 O O . LEU A 1 343 ? 19.959 -0.103 -16.200 1.00 93.31 343 LEU A O 1
ATOM 2733 N N . HIS A 1 344 ? 19.914 2.090 -15.670 1.00 92.12 344 HIS A N 1
ATOM 2734 C CA . HIS A 1 344 ? 21.347 2.327 -15.871 1.00 92.12 344 HIS A CA 1
ATOM 2735 C C . HIS A 1 344 ? 22.183 1.457 -14.948 1.00 92.12 344 HIS A C 1
ATOM 2737 O O . HIS A 1 344 ? 23.049 0.723 -15.419 1.00 92.12 344 HIS A O 1
ATOM 2743 N N . CYS A 1 345 ? 21.851 1.444 -13.658 1.00 90.50 345 CYS A N 1
ATOM 2744 C CA . CYS A 1 345 ? 22.532 0.614 -12.674 1.00 90.50 345 CYS A CA 1
ATOM 2745 C C . CYS A 1 345 ? 22.424 -0.888 -13.001 1.00 90.50 345 CYS A C 1
ATOM 2747 O O . CYS A 1 345 ? 23.398 -1.614 -12.845 1.00 90.50 345 CYS A O 1
ATOM 2749 N N . CYS A 1 346 ? 21.298 -1.367 -13.539 1.00 88.25 346 CYS A N 1
ATOM 2750 C CA . CYS A 1 346 ? 21.153 -2.754 -14.005 1.00 88.25 346 CYS A CA 1
ATOM 2751 C C . CYS A 1 346 ? 22.055 -3.123 -15.201 1.00 88.25 346 CYS A C 1
ATOM 2753 O O . CYS A 1 346 ? 22.214 -4.305 -15.519 1.00 88.25 346 CYS A O 1
ATOM 2755 N N . SER A 1 347 ? 22.626 -2.137 -15.894 1.00 80.62 347 SER A N 1
ATOM 2756 C CA . SER A 1 347 ? 23.418 -2.346 -17.110 1.00 80.62 347 SER A CA 1
ATOM 2757 C C . SER A 1 347 ? 24.931 -2.340 -16.878 1.00 80.62 347 SER A C 1
ATOM 2759 O O . SER A 1 347 ? 25.667 -2.684 -17.803 1.00 80.62 347 SER A O 1
ATOM 2761 N N . VAL A 1 348 ? 25.398 -2.002 -15.669 1.00 79.25 348 VAL A N 1
ATOM 2762 C CA . VAL A 1 348 ? 26.827 -1.798 -15.362 1.00 79.25 348 VAL A CA 1
ATOM 2763 C C . VAL A 1 348 ? 27.604 -3.115 -15.227 1.00 79.25 348 VAL A C 1
ATOM 2765 O O . VAL A 1 348 ? 28.770 -3.172 -15.618 1.00 79.25 348 VAL A O 1
ATOM 2768 N N . SER A 1 349 ? 26.991 -4.190 -14.716 1.00 72.19 349 SER A N 1
ATOM 2769 C CA . SER A 1 349 ? 27.689 -5.466 -14.470 1.00 72.19 349 SER A CA 1
ATOM 2770 C C . SER A 1 349 ? 26.816 -6.716 -14.637 1.00 72.19 349 SER A C 1
ATOM 2772 O O . SER A 1 349 ? 25.587 -6.649 -14.586 1.00 72.19 349 SER A O 1
ATOM 2774 N N . ASP A 1 350 ? 27.464 -7.879 -14.765 1.00 68.38 350 ASP A N 1
ATOM 2775 C CA . ASP A 1 350 ? 26.795 -9.188 -14.845 1.00 68.38 350 ASP A CA 1
ATOM 2776 C C . ASP A 1 350 ? 26.063 -9.556 -13.539 1.00 68.38 350 ASP A C 1
ATOM 2778 O O . ASP A 1 350 ? 25.024 -10.202 -13.571 1.00 68.38 350 ASP A O 1
ATOM 2782 N N . VAL A 1 351 ? 26.543 -9.106 -12.372 1.00 65.50 351 VAL A N 1
ATOM 2783 C CA . VAL A 1 351 ? 25.869 -9.354 -11.076 1.00 65.50 351 VAL A CA 1
ATOM 2784 C C . VAL A 1 351 ? 24.533 -8.604 -10.996 1.00 65.50 351 VAL A C 1
ATOM 2786 O O . VAL A 1 351 ? 23.562 -9.097 -10.427 1.00 65.50 351 VAL A O 1
ATOM 2789 N N . GLN A 1 352 ? 24.447 -7.431 -11.623 1.00 69.88 352 GLN A N 1
ATOM 2790 C CA . GLN A 1 352 ? 23.218 -6.639 -11.706 1.00 69.88 352 GLN A CA 1
ATOM 2791 C C . GLN A 1 352 ? 22.266 -7.125 -12.815 1.00 69.88 352 GLN A C 1
ATOM 2793 O O . GLN A 1 352 ? 21.141 -6.630 -12.923 1.00 69.88 352 GLN A O 1
ATOM 2798 N N . GLN A 1 353 ? 22.665 -8.135 -13.596 1.00 70.75 353 GLN A N 1
ATOM 2799 C CA . GLN A 1 353 ? 21.810 -8.768 -14.600 1.00 70.75 353 GLN A CA 1
ATOM 2800 C C . GLN A 1 353 ? 20.603 -9.462 -13.962 1.00 70.75 353 GLN A C 1
ATOM 2802 O O . GLN A 1 353 ? 19.483 -9.312 -14.449 1.00 70.75 353 GLN A O 1
ATOM 2807 N N . GLU A 1 354 ? 20.807 -10.192 -12.862 1.00 80.25 354 GLU A N 1
ATOM 2808 C CA . GLU A 1 354 ? 19.707 -10.831 -12.125 1.00 80.25 354 GLU A CA 1
ATOM 2809 C C . GLU A 1 354 ? 18.746 -9.778 -11.554 1.00 80.25 354 GLU A C 1
ATOM 2811 O O . GLU A 1 354 ? 17.527 -9.962 -11.571 1.00 80.25 354 GLU A O 1
ATOM 2816 N N . ALA A 1 355 ? 19.279 -8.622 -11.146 1.00 85.25 355 ALA A N 1
ATOM 2817 C CA . ALA A 1 355 ? 18.476 -7.511 -10.653 1.00 85.25 355 ALA A CA 1
ATOM 2818 C C . ALA A 1 355 ? 17.562 -6.909 -11.734 1.00 85.25 355 ALA A C 1
ATOM 2820 O O . ALA A 1 355 ? 16.493 -6.415 -11.395 1.00 85.25 355 ALA A O 1
ATOM 2821 N N . ALA A 1 356 ? 17.915 -6.989 -13.022 1.00 87.25 356 ALA A N 1
ATOM 2822 C CA . ALA A 1 356 ? 17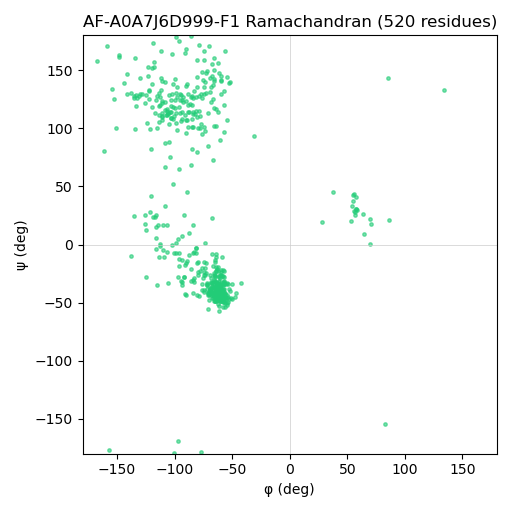.087 -6.479 -14.120 1.00 87.25 356 ALA A CA 1
ATOM 2823 C C . ALA A 1 356 ? 15.768 -7.263 -14.280 1.00 87.25 356 ALA A C 1
ATOM 2825 O O . ALA A 1 356 ? 14.699 -6.670 -14.443 1.00 87.25 356 ALA A O 1
ATOM 2826 N N . VAL A 1 357 ? 15.837 -8.597 -14.185 1.00 89.06 357 VAL A N 1
ATOM 2827 C CA . VAL A 1 357 ? 14.661 -9.488 -14.231 1.00 89.06 357 VAL A CA 1
ATOM 2828 C C . VAL A 1 357 ? 13.745 -9.190 -13.045 1.00 89.06 357 VAL A C 1
ATOM 2830 O O . VAL A 1 357 ? 12.536 -9.012 -13.201 1.00 89.06 357 VAL A O 1
ATOM 2833 N N . VAL A 1 358 ? 14.342 -9.095 -11.855 1.00 91.94 358 VAL A N 1
ATOM 2834 C CA . VAL A 1 358 ? 13.629 -8.800 -10.611 1.00 91.94 358 VAL A CA 1
ATOM 2835 C C . VAL A 1 358 ? 12.992 -7.413 -10.672 1.00 91.94 358 VAL A C 1
ATOM 2837 O O . VAL A 1 358 ? 11.817 -7.285 -10.346 1.00 91.94 358 VAL A O 1
ATOM 2840 N N . LEU A 1 359 ? 13.718 -6.397 -11.152 1.00 93.81 359 LEU A N 1
ATOM 2841 C CA . LEU A 1 359 ? 13.222 -5.029 -11.310 1.00 93.81 359 LEU A CA 1
ATOM 2842 C C . LEU A 1 359 ? 11.961 -4.992 -12.180 1.00 93.81 359 LEU A C 1
ATOM 2844 O O . LEU A 1 359 ? 10.960 -4.401 -11.784 1.00 93.81 359 LEU A O 1
ATOM 2848 N N . LEU A 1 360 ? 11.977 -5.665 -13.333 1.00 92.50 360 LEU A N 1
ATOM 2849 C CA . LEU A 1 360 ? 10.798 -5.750 -14.193 1.00 92.50 360 LEU A CA 1
ATOM 2850 C C . LEU A 1 360 ? 9.641 -6.486 -13.515 1.00 92.50 360 LEU A C 1
ATOM 2852 O O . LEU A 1 360 ? 8.504 -6.032 -13.619 1.00 92.50 360 LEU A O 1
ATOM 2856 N N . SER A 1 361 ? 9.914 -7.567 -12.782 1.00 92.88 361 SER A N 1
ATOM 2857 C CA . SER A 1 361 ? 8.879 -8.293 -12.040 1.00 92.88 361 SER A CA 1
ATOM 2858 C C . SER A 1 361 ? 8.212 -7.422 -10.971 1.00 92.88 361 SER A C 1
ATOM 2860 O O . SER A 1 361 ? 6.987 -7.430 -10.866 1.00 92.88 361 SER A O 1
ATOM 2862 N N . VAL A 1 362 ? 8.983 -6.666 -10.180 1.00 95.19 362 VAL A N 1
ATOM 2863 C CA . VAL A 1 362 ? 8.429 -5.821 -9.102 1.00 95.19 362 VAL A CA 1
ATOM 2864 C C . VAL A 1 362 ? 7.726 -4.568 -9.626 1.00 95.19 362 VAL A C 1
ATOM 2866 O O . VAL A 1 362 ? 6.898 -3.999 -8.920 1.00 95.19 362 VAL A O 1
ATOM 2869 N N . LEU A 1 363 ? 8.022 -4.160 -10.863 1.00 95.00 363 LEU A N 1
ATOM 2870 C CA . LEU A 1 363 ? 7.307 -3.120 -11.610 1.00 95.00 363 LEU A CA 1
ATOM 2871 C C . LEU A 1 363 ? 6.110 -3.670 -12.406 1.00 95.00 363 LEU A C 1
ATOM 2873 O O . LEU A 1 363 ? 5.562 -2.962 -13.247 1.00 95.00 363 LEU A O 1
ATOM 2877 N N . GLU A 1 364 ? 5.724 -4.934 -12.201 1.00 93.19 364 GLU A N 1
ATOM 2878 C CA . GLU A 1 364 ? 4.634 -5.600 -12.931 1.00 93.19 364 GLU A CA 1
ATOM 2879 C C . GLU A 1 364 ? 4.813 -5.555 -14.463 1.00 93.19 364 GLU A C 1
ATOM 2881 O O . GLU A 1 364 ? 3.860 -5.384 -15.222 1.00 93.19 364 GLU A O 1
ATOM 2886 N N . HIS A 1 365 ? 6.058 -5.689 -14.927 1.00 92.00 365 HIS A N 1
ATOM 2887 C CA . HIS A 1 365 ? 6.467 -5.579 -16.330 1.00 92.00 365 HIS A CA 1
ATOM 2888 C C . HIS A 1 365 ? 6.061 -4.251 -16.989 1.00 92.00 365 HIS A C 1
ATOM 2890 O O . HIS A 1 365 ? 5.873 -4.197 -18.205 1.00 92.00 365 HIS A O 1
ATOM 2896 N N . LYS A 1 366 ? 5.956 -3.169 -16.209 1.00 91.31 366 LYS A N 1
ATOM 2897 C CA . LYS A 1 366 ? 5.593 -1.836 -16.689 1.00 91.31 366 LYS A CA 1
ATOM 2898 C C . LYS A 1 366 ? 6.724 -0.830 -16.474 1.00 91.31 366 LYS A C 1
ATOM 2900 O O . LYS A 1 366 ? 7.031 -0.440 -15.352 1.00 91.31 366 LYS A O 1
ATOM 2905 N N . LEU A 1 367 ? 7.298 -0.353 -17.574 1.00 93.25 367 LEU A N 1
ATOM 2906 C CA . LEU A 1 367 ? 8.263 0.744 -17.598 1.00 93.25 367 LEU A CA 1
ATOM 2907 C C . LEU A 1 367 ? 7.531 2.035 -17.967 1.00 93.25 367 LEU A C 1
ATOM 2909 O O . LEU A 1 367 ? 7.221 2.270 -19.135 1.00 93.25 367 LEU A O 1
ATOM 2913 N N . ASP A 1 368 ? 7.197 2.838 -16.956 1.00 89.88 368 ASP A N 1
ATOM 2914 C CA . ASP A 1 368 ? 6.412 4.063 -17.116 1.00 89.88 368 ASP A CA 1
ATOM 2915 C C . ASP A 1 368 ? 7.291 5.315 -17.012 1.00 89.88 368 ASP A C 1
ATOM 2917 O O . ASP A 1 368 ? 7.683 5.726 -15.920 1.00 89.88 368 ASP A O 1
ATOM 2921 N N . PHE A 1 369 ? 7.587 5.928 -18.160 1.00 89.62 369 PHE A N 1
ATOM 2922 C CA . PHE A 1 369 ? 8.335 7.183 -18.257 1.00 89.62 369 PHE A CA 1
ATOM 2923 C C . PHE A 1 369 ? 7.428 8.419 -18.386 1.00 89.62 369 PHE A C 1
ATOM 2925 O O . PHE A 1 369 ? 7.926 9.538 -18.534 1.00 89.62 369 PHE A O 1
ATOM 2932 N N . SER A 1 370 ? 6.104 8.242 -18.299 1.00 82.19 370 SER A N 1
ATOM 2933 C CA . SER A 1 370 ? 5.143 9.330 -18.487 1.00 82.19 370 SER A CA 1
ATOM 2934 C C . SER A 1 370 ? 5.176 10.398 -17.396 1.00 82.19 370 SER A C 1
ATOM 2936 O O . SER A 1 370 ? 5.561 10.162 -16.244 1.00 82.19 370 SER A O 1
ATOM 2938 N N . CYS A 1 371 ? 4.727 11.605 -17.747 1.00 71.69 371 CYS A N 1
ATOM 2939 C CA . CYS A 1 371 ? 4.491 12.666 -16.777 1.00 71.69 371 CYS A CA 1
ATOM 2940 C C . CYS A 1 371 ? 3.219 12.372 -15.971 1.00 71.69 371 CYS A C 1
ATOM 2942 O O . CYS A 1 371 ? 2.114 12.750 -16.349 1.00 71.69 371 CYS A O 1
ATOM 2944 N N . ARG A 1 372 ? 3.363 11.802 -14.773 1.00 61.41 372 ARG A N 1
ATOM 2945 C CA . ARG A 1 372 ? 2.331 11.899 -13.726 1.00 61.41 372 ARG A CA 1
ATOM 2946 C C . ARG A 1 372 ? 2.685 13.043 -12.781 1.00 61.41 372 ARG A C 1
ATOM 2948 O O . ARG A 1 372 ? 3.063 12.804 -11.636 1.00 61.41 372 ARG A O 1
ATOM 2955 N N . SER A 1 373 ? 2.687 14.284 -13.265 1.00 50.47 373 SER A N 1
ATOM 2956 C CA . SER A 1 373 ? 3.173 15.398 -12.446 1.00 50.47 373 SER A CA 1
ATOM 2957 C C . SER A 1 373 ? 2.264 15.645 -11.234 1.00 50.47 373 SER A C 1
ATOM 2959 O O . SER A 1 373 ? 1.095 16.017 -11.341 1.00 50.47 373 SER A O 1
ATOM 2961 N N . ALA A 1 374 ? 2.837 15.478 -10.040 1.00 40.84 374 ALA A N 1
ATOM 2962 C CA . ALA A 1 374 ? 2.559 16.405 -8.958 1.00 40.84 374 ALA A CA 1
ATOM 2963 C C . ALA A 1 374 ? 3.261 17.714 -9.343 1.00 40.84 374 ALA A C 1
ATOM 2965 O O . ALA A 1 374 ? 4.479 17.753 -9.483 1.00 40.84 374 ALA A O 1
ATOM 2966 N N . VAL A 1 375 ? 2.458 18.736 -9.616 1.00 41.59 375 VAL A N 1
ATOM 2967 C CA . VAL A 1 375 ? 2.874 20.070 -10.056 1.00 41.59 375 VAL A CA 1
ATOM 2968 C C . VAL A 1 375 ? 3.842 20.688 -9.043 1.00 41.59 375 VAL A C 1
ATOM 2970 O O . VAL A 1 375 ? 3.465 20.905 -7.890 1.00 41.59 375 VAL A O 1
ATOM 2973 N N . ASP A 1 376 ? 5.057 21.012 -9.482 1.00 37.56 376 ASP A N 1
ATOM 2974 C CA . ASP A 1 376 ? 5.918 21.969 -8.792 1.00 37.56 376 ASP A CA 1
ATOM 2975 C C . ASP A 1 376 ? 5.464 23.379 -9.209 1.00 37.56 376 ASP A C 1
ATOM 2977 O O . ASP A 1 376 ? 5.475 23.730 -10.385 1.00 37.56 376 ASP A O 1
ATOM 2981 N N . LEU A 1 377 ? 4.950 24.167 -8.261 1.00 40.97 377 LEU A N 1
ATOM 2982 C CA . LEU A 1 377 ? 4.320 25.476 -8.516 1.00 40.97 377 LEU A CA 1
ATOM 2983 C C . LEU A 1 377 ? 5.340 26.626 -8.618 1.00 40.97 377 LEU A C 1
ATOM 2985 O O . LEU A 1 377 ? 4.966 27.791 -8.473 1.00 40.97 377 LEU A O 1
ATOM 2989 N N . THR A 1 378 ? 6.625 26.324 -8.807 1.00 43.41 378 THR A N 1
ATOM 2990 C CA . THR A 1 378 ? 7.704 27.321 -8.706 1.00 43.41 378 THR A CA 1
ATOM 2991 C C . THR A 1 378 ? 8.426 27.624 -10.016 1.00 43.41 378 THR A C 1
ATOM 2993 O O . THR A 1 378 ? 9.135 28.629 -10.084 1.00 43.41 378 THR A O 1
ATOM 2996 N N . THR A 1 379 ? 8.198 26.850 -11.078 1.00 39.28 379 THR A N 1
ATOM 2997 C CA . THR A 1 379 ? 8.797 27.085 -12.396 1.00 39.28 379 THR A CA 1
ATOM 2998 C C . THR A 1 379 ? 7.724 27.329 -13.453 1.00 39.28 379 THR A C 1
ATOM 3000 O O . THR A 1 379 ? 6.648 26.734 -13.449 1.00 39.28 379 THR A O 1
ATOM 3003 N N . ASN A 1 380 ? 7.988 28.313 -14.314 1.00 37.06 380 ASN A N 1
ATOM 3004 C CA . ASN A 1 380 ? 7.087 28.749 -15.373 1.00 37.06 380 ASN A CA 1
ATOM 3005 C C . ASN A 1 380 ? 6.673 27.572 -16.267 1.00 37.06 380 ASN A C 1
ATOM 3007 O O . ASN A 1 380 ? 7.465 26.675 -16.526 1.00 37.06 380 ASN A O 1
ATOM 3011 N N . ALA A 1 381 ? 5.421 27.611 -16.717 1.00 39.09 381 ALA A N 1
ATOM 3012 C CA . ALA A 1 381 ? 4.731 26.573 -17.467 1.00 39.09 381 ALA A CA 1
ATOM 3013 C C . ALA A 1 381 ? 5.294 26.331 -18.884 1.00 39.09 381 ALA A C 1
ATOM 3015 O O . ALA A 1 381 ? 4.630 26.651 -19.865 1.00 39.09 381 ALA A O 1
ATOM 3016 N N . ASP A 1 382 ? 6.468 25.710 -18.962 1.00 42.62 382 ASP A N 1
ATOM 3017 C CA . ASP A 1 382 ? 6.874 24.825 -20.052 1.00 42.62 382 ASP A CA 1
ATOM 3018 C C . ASP A 1 382 ? 7.003 23.430 -19.431 1.00 42.62 382 ASP A C 1
ATOM 3020 O O . ASP A 1 382 ? 7.802 23.190 -18.531 1.00 42.62 382 ASP A O 1
ATOM 3024 N N . SER A 1 383 ? 6.114 22.518 -19.806 1.00 48.62 383 SER A N 1
ATOM 3025 C CA . SER A 1 383 ? 6.123 21.143 -19.318 1.00 48.62 383 SER A CA 1
ATOM 3026 C C . SER A 1 383 ? 7.404 20.444 -19.782 1.00 48.62 383 SER A C 1
ATOM 3028 O O . SER A 1 383 ? 7.473 20.052 -20.945 1.00 48.62 383 SER A O 1
ATOM 3030 N N . ASP A 1 384 ? 8.393 20.293 -18.897 1.00 60.28 384 ASP A N 1
ATOM 3031 C CA . ASP A 1 384 ? 9.655 19.595 -19.177 1.00 60.28 384 ASP A CA 1
ATOM 3032 C C . ASP A 1 384 ? 9.388 18.146 -19.633 1.00 60.28 384 ASP A C 1
ATOM 3034 O O . ASP A 1 384 ? 9.164 17.224 -18.828 1.00 60.28 384 ASP A O 1
ATOM 3038 N N . LEU A 1 385 ? 9.378 17.951 -20.953 1.00 71.25 385 LEU A N 1
ATOM 3039 C CA . LEU A 1 385 ? 9.376 16.642 -21.595 1.00 71.25 385 LEU A CA 1
ATOM 3040 C C . LEU A 1 385 ? 10.638 15.885 -21.165 1.00 71.25 385 LEU A C 1
ATOM 3042 O O . LEU A 1 385 ? 11.717 16.463 -21.035 1.00 71.25 385 LEU A O 1
ATOM 3046 N N . LEU A 1 386 ? 10.517 14.579 -20.913 1.00 82.25 386 LEU A N 1
ATOM 3047 C CA . LEU A 1 386 ? 11.695 13.769 -20.596 1.00 82.25 386 LEU A CA 1
ATOM 3048 C C . LEU A 1 386 ? 12.440 13.449 -21.892 1.00 82.25 386 LEU A C 1
ATOM 3050 O O . LEU A 1 386 ? 11.948 12.663 -22.699 1.00 82.25 386 LEU A O 1
ATOM 3054 N N . HIS A 1 387 ? 13.625 14.023 -22.084 1.00 84.25 387 HIS A N 1
ATOM 3055 C CA . HIS A 1 387 ? 14.483 13.671 -23.213 1.00 84.25 387 HIS A CA 1
ATOM 3056 C C . HIS A 1 387 ? 15.239 12.373 -22.911 1.00 84.25 387 HIS A C 1
ATOM 3058 O O . HIS A 1 387 ? 16.145 12.358 -22.079 1.00 84.25 387 HIS A O 1
ATOM 3064 N N . LEU A 1 388 ? 14.880 11.292 -23.601 1.00 88.12 388 LEU A N 1
ATOM 3065 C CA . LEU A 1 388 ? 15.601 10.026 -23.543 1.00 88.12 388 LEU A CA 1
ATOM 3066 C C . LEU A 1 388 ? 16.736 10.042 -24.565 1.00 88.12 388 LEU A C 1
ATOM 3068 O O . LEU A 1 388 ? 16.532 10.202 -25.772 1.00 88.12 388 LEU A O 1
ATOM 3072 N N . THR A 1 389 ? 17.955 9.866 -24.073 1.00 89.75 389 THR A N 1
ATOM 3073 C CA . THR A 1 389 ? 19.149 9.751 -24.903 1.00 89.75 389 THR A CA 1
ATOM 3074 C C . THR A 1 389 ? 19.214 8.382 -25.583 1.00 89.75 389 THR A C 1
ATOM 3076 O O . THR A 1 389 ? 18.526 7.425 -25.214 1.00 89.75 389 THR A O 1
ATOM 3079 N N . ALA A 1 390 ? 20.098 8.255 -26.576 1.00 87.94 390 ALA A N 1
ATOM 3080 C CA . ALA A 1 390 ? 20.376 6.956 -27.181 1.00 87.94 390 ALA A CA 1
ATOM 3081 C C . ALA A 1 390 ? 20.940 5.947 -26.167 1.00 87.94 390 ALA A C 1
ATOM 3083 O O . ALA A 1 390 ? 20.734 4.746 -26.310 1.00 87.94 390 ALA A O 1
ATOM 3084 N N . ASP A 1 391 ? 21.627 6.422 -25.128 1.00 92.56 391 ASP A N 1
ATOM 3085 C CA . ASP A 1 391 ? 22.113 5.566 -24.052 1.00 92.56 391 ASP A CA 1
ATOM 3086 C C . ASP A 1 391 ? 20.970 5.037 -23.176 1.00 92.56 391 ASP A C 1
ATOM 3088 O O . ASP A 1 391 ? 20.862 3.826 -22.995 1.00 92.56 391 ASP A O 1
ATOM 3092 N N . ASP A 1 392 ? 20.048 5.910 -22.752 1.00 93.25 392 ASP A N 1
ATOM 3093 C CA . ASP A 1 392 ? 18.846 5.522 -21.992 1.00 93.25 392 ASP A CA 1
ATOM 3094 C C . ASP A 1 392 ? 18.034 4.447 -22.728 1.00 93.25 392 ASP A C 1
ATOM 3096 O O . ASP A 1 392 ? 17.594 3.448 -22.148 1.00 93.25 392 ASP A O 1
ATOM 3100 N N . CYS A 1 393 ? 17.873 4.626 -24.041 1.00 90.81 393 CYS A N 1
ATOM 3101 C CA . CYS A 1 393 ? 17.171 3.683 -24.903 1.00 90.81 393 CYS A CA 1
ATOM 3102 C C . CYS A 1 393 ? 17.919 2.348 -25.019 1.00 90.81 393 CYS A C 1
ATOM 3104 O O . CYS A 1 393 ? 17.305 1.289 -24.895 1.00 90.81 393 CYS A O 1
ATOM 3106 N N . ARG A 1 394 ? 19.247 2.376 -25.197 1.00 92.81 394 ARG A N 1
ATOM 3107 C CA . ARG A 1 394 ? 20.085 1.166 -25.260 1.00 92.81 394 ARG A CA 1
ATOM 3108 C C . ARG A 1 394 ? 20.010 0.358 -23.970 1.00 92.81 394 ARG A C 1
ATOM 3110 O O . ARG A 1 394 ? 19.867 -0.865 -24.012 1.00 92.81 394 ARG A O 1
ATOM 3117 N N . VAL A 1 395 ? 20.099 1.035 -22.833 1.00 93.06 395 VAL A N 1
ATOM 3118 C CA . VAL A 1 395 ? 19.989 0.443 -21.497 1.00 93.06 395 VAL A CA 1
ATOM 3119 C C . VAL A 1 395 ? 18.613 -0.189 -21.293 1.00 93.06 395 VAL A C 1
ATOM 3121 O O . VAL A 1 395 ? 18.517 -1.353 -20.904 1.00 93.06 395 VAL A O 1
ATOM 3124 N N . THR A 1 396 ? 17.548 0.526 -21.657 1.00 92.25 396 THR A N 1
ATOM 3125 C CA . THR A 1 396 ? 16.169 0.024 -21.579 1.00 92.25 396 THR A CA 1
ATOM 3126 C C . THR A 1 396 ? 15.982 -1.239 -22.426 1.00 92.25 396 THR A C 1
ATOM 3128 O O . THR A 1 396 ? 15.508 -2.258 -21.923 1.00 92.25 396 THR A O 1
ATOM 3131 N N . THR A 1 397 ? 16.432 -1.218 -23.684 1.00 89.75 397 THR A N 1
ATOM 3132 C CA . THR A 1 397 ? 16.434 -2.386 -24.581 1.00 89.75 397 THR A CA 1
ATOM 3133 C C . THR A 1 397 ? 17.191 -3.558 -23.976 1.00 89.75 397 THR A C 1
ATOM 3135 O O . THR A 1 397 ? 16.697 -4.683 -23.978 1.00 89.75 397 THR A O 1
ATOM 3138 N N . THR A 1 398 ? 18.372 -3.297 -23.421 1.00 89.75 398 THR A N 1
ATOM 3139 C CA . THR A 1 398 ? 19.224 -4.323 -22.816 1.00 89.75 398 THR A CA 1
ATOM 3140 C C . THR A 1 398 ? 18.522 -5.001 -21.640 1.00 89.75 398 THR A C 1
ATOM 3142 O O . THR A 1 398 ? 18.519 -6.228 -21.555 1.00 89.75 398 THR A O 1
ATOM 3145 N N . VAL A 1 399 ? 17.873 -4.230 -20.763 1.00 90.06 399 VAL A N 1
ATOM 3146 C CA . VAL A 1 399 ? 17.094 -4.761 -19.632 1.00 90.06 399 VAL A CA 1
ATOM 3147 C C . VAL A 1 399 ? 15.918 -5.616 -20.115 1.00 90.06 399 VAL A C 1
ATOM 3149 O O . VAL A 1 399 ? 15.741 -6.732 -19.625 1.00 90.06 399 VAL A O 1
ATOM 3152 N N . ILE A 1 400 ? 15.161 -5.149 -21.114 1.00 89.25 400 ILE A N 1
ATOM 3153 C CA . ILE A 1 400 ? 14.018 -5.887 -21.680 1.00 89.25 400 ILE A CA 1
ATOM 3154 C C . ILE A 1 400 ? 14.470 -7.208 -22.316 1.00 89.25 400 ILE A C 1
ATOM 3156 O O . ILE A 1 400 ? 13.883 -8.255 -22.049 1.00 89.25 400 ILE A O 1
ATOM 3160 N N . GLN A 1 401 ? 15.536 -7.189 -23.124 1.00 87.31 401 GLN A N 1
ATOM 3161 C CA . GLN A 1 401 ? 16.073 -8.399 -23.759 1.00 87.31 401 GLN A CA 1
ATOM 3162 C C . GLN A 1 401 ? 16.565 -9.413 -22.730 1.00 87.31 401 GLN A C 1
ATOM 3164 O O . GLN A 1 401 ? 16.336 -10.613 -22.877 1.00 87.31 401 GLN A O 1
ATOM 3169 N N . ARG A 1 402 ? 17.240 -8.934 -21.680 1.00 82.75 402 ARG A N 1
ATOM 3170 C CA . ARG A 1 402 ? 17.789 -9.784 -20.619 1.00 82.75 402 ARG A CA 1
ATOM 3171 C C . ARG A 1 402 ? 16.709 -10.437 -19.773 1.00 82.75 402 ARG A C 1
ATOM 3173 O O . ARG A 1 402 ? 16.919 -11.555 -19.315 1.00 82.75 402 ARG A O 1
ATOM 3180 N N . ALA A 1 403 ? 15.581 -9.762 -19.567 1.00 76.88 403 ALA A N 1
ATOM 3181 C CA . ALA A 1 403 ? 14.507 -10.306 -18.752 1.00 76.88 403 ALA A CA 1
ATOM 3182 C C . ALA A 1 403 ? 13.871 -11.563 -19.351 1.00 76.88 403 ALA A C 1
ATOM 3184 O O . ALA A 1 403 ? 13.383 -12.389 -18.585 1.00 76.88 403 ALA A O 1
ATOM 3185 N N . ASN A 1 404 ? 13.911 -11.708 -20.686 1.00 69.38 404 ASN A N 1
ATOM 3186 C CA . ASN A 1 404 ? 13.443 -12.872 -21.450 1.00 69.38 404 ASN A CA 1
ATOM 3187 C C . ASN A 1 404 ? 12.161 -13.500 -20.866 1.00 69.38 404 ASN A C 1
ATOM 3189 O O . ASN A 1 404 ? 12.081 -14.710 -20.648 1.00 69.38 404 ASN A O 1
ATOM 3193 N N . SER A 1 405 ? 11.192 -12.647 -20.524 1.00 67.31 405 SER A N 1
ATOM 3194 C CA . SER A 1 405 ? 9.945 -13.058 -19.894 1.00 67.31 405 SER A CA 1
ATOM 3195 C C . SER A 1 405 ? 8.903 -13.387 -20.953 1.00 67.31 405 SER A C 1
ATOM 3197 O O . SER A 1 405 ? 8.713 -12.616 -21.889 1.00 67.31 405 SER A O 1
ATOM 3199 N N . ASP A 1 406 ? 8.150 -14.472 -20.749 1.00 70.75 406 ASP A N 1
ATOM 3200 C CA . ASP A 1 406 ? 6.952 -14.774 -21.551 1.00 70.75 406 ASP A CA 1
ATOM 3201 C C . ASP A 1 406 ? 5.895 -13.654 -21.449 1.00 70.75 406 ASP A C 1
ATOM 3203 O O . ASP A 1 406 ? 5.032 -13.497 -22.314 1.00 70.75 406 ASP A O 1
ATOM 3207 N N . THR A 1 407 ? 5.968 -12.854 -20.380 1.00 79.06 407 THR A N 1
ATOM 3208 C CA . THR A 1 407 ? 5.150 -11.661 -20.176 1.00 79.06 407 THR A CA 1
ATOM 3209 C C . THR A 1 407 ? 5.653 -10.508 -21.035 1.00 79.06 407 THR A C 1
ATOM 3211 O O . THR A 1 407 ? 6.811 -10.098 -20.937 1.00 79.06 407 THR A O 1
ATOM 3214 N N . LYS A 1 408 ? 4.747 -9.929 -21.823 1.00 82.31 408 LYS A N 1
ATOM 3215 C CA . LYS A 1 408 ? 5.009 -8.743 -22.637 1.00 82.31 408 LYS A CA 1
ATOM 3216 C C . LYS A 1 408 ? 5.229 -7.512 -21.751 1.00 82.31 408 LYS A C 1
ATOM 3218 O O . LYS A 1 408 ? 4.348 -7.157 -20.971 1.00 82.31 408 LYS A O 1
ATOM 3223 N N . THR A 1 409 ? 6.378 -6.849 -21.881 1.00 88.44 409 THR A N 1
ATOM 3224 C CA . THR A 1 409 ? 6.674 -5.613 -21.136 1.00 88.44 409 THR A CA 1
ATOM 3225 C C . THR A 1 409 ? 5.895 -4.436 -21.716 1.00 88.44 409 THR A C 1
ATOM 3227 O O . THR A 1 409 ? 5.953 -4.182 -22.918 1.00 88.44 409 THR A O 1
ATOM 3230 N N . GLN A 1 410 ? 5.190 -3.685 -20.872 1.00 88.38 410 GLN A N 1
ATOM 3231 C CA . GLN A 1 410 ? 4.561 -2.425 -21.252 1.00 88.38 410 GLN A CA 1
ATOM 3232 C C . GLN A 1 410 ? 5.580 -1.288 -21.130 1.00 88.38 410 GLN A C 1
ATOM 3234 O O . GLN A 1 410 ? 6.089 -1.022 -20.042 1.00 88.38 410 GLN A O 1
ATOM 3239 N N . LEU A 1 411 ? 5.856 -0.600 -22.235 1.00 89.06 411 LEU A N 1
ATOM 3240 C CA . LEU A 1 411 ? 6.759 0.545 -22.298 1.00 89.06 411 LEU A CA 1
ATOM 3241 C C . LEU A 1 411 ? 5.943 1.813 -22.576 1.00 89.06 411 LEU A C 1
ATOM 3243 O O . LEU A 1 411 ? 5.430 2.003 -23.680 1.00 89.06 411 LEU A O 1
ATOM 3247 N N . ILE A 1 412 ? 5.796 2.669 -21.563 1.00 85.62 412 ILE A N 1
ATOM 3248 C CA . ILE A 1 412 ? 5.011 3.906 -21.638 1.00 85.62 412 ILE A CA 1
ATOM 3249 C C . ILE A 1 412 ? 5.954 5.091 -21.781 1.00 85.62 412 ILE A C 1
ATOM 3251 O O . ILE A 1 412 ? 6.700 5.424 -20.866 1.00 85.62 412 ILE A O 1
ATOM 3255 N N . LEU A 1 413 ? 5.874 5.736 -22.937 1.00 82.44 413 LEU A N 1
ATOM 3256 C CA . LEU A 1 413 ? 6.726 6.840 -23.376 1.00 82.44 413 LEU A CA 1
ATOM 3257 C C . LEU A 1 413 ? 5.883 8.086 -23.685 1.00 82.44 413 LEU A C 1
ATOM 3259 O O . LEU A 1 413 ? 6.233 8.904 -24.536 1.00 82.44 413 LEU A O 1
ATOM 3263 N N . GLN A 1 414 ? 4.731 8.215 -23.022 1.00 75.25 414 GLN A N 1
ATOM 3264 C CA . GLN A 1 414 ? 3.943 9.446 -23.053 1.00 75.25 414 GLN A CA 1
ATOM 3265 C C . GLN A 1 414 ? 4.812 10.587 -22.493 1.00 75.25 414 GLN A C 1
ATOM 3267 O O . GLN A 1 414 ? 5.591 10.374 -21.572 1.00 75.25 414 GLN A O 1
ATOM 3272 N N . ASP A 1 415 ? 4.727 11.784 -23.068 1.00 74.81 415 ASP A N 1
ATOM 3273 C CA . ASP A 1 415 ? 5.474 12.972 -22.623 1.00 74.81 415 ASP A CA 1
ATOM 3274 C C . ASP A 1 415 ? 7.013 12.806 -22.585 1.00 74.81 415 ASP A C 1
ATOM 3276 O O . ASP A 1 415 ? 7.709 13.455 -21.795 1.00 74.81 415 ASP A O 1
ATOM 3280 N N . CYS A 1 416 ? 7.543 11.928 -23.445 1.00 79.38 416 CYS A N 1
ATOM 3281 C CA . CYS A 1 416 ? 8.974 11.729 -23.664 1.00 79.38 416 CYS A CA 1
ATOM 3282 C C . CYS A 1 416 ? 9.382 12.200 -25.064 1.00 79.38 416 CYS A C 1
ATOM 3284 O O . CYS A 1 416 ? 8.662 11.985 -26.040 1.00 79.38 416 CYS A O 1
ATOM 3286 N N . GLU A 1 417 ? 10.575 12.774 -25.172 1.00 79.38 417 GLU A N 1
ATOM 3287 C CA . GLU A 1 417 ? 11.236 13.039 -26.444 1.00 79.38 417 GLU A CA 1
ATOM 3288 C C . GLU A 1 417 ? 12.356 12.031 -26.666 1.00 79.38 417 GLU A C 1
ATOM 3290 O O . GLU A 1 417 ? 13.220 11.847 -25.812 1.00 79.38 417 GLU A O 1
ATOM 3295 N N . ILE A 1 418 ? 12.363 11.396 -27.835 1.00 79.75 418 ILE A N 1
ATOM 3296 C CA . ILE A 1 418 ? 13.396 10.437 -28.224 1.00 79.75 418 ILE A CA 1
ATOM 3297 C C . ILE A 1 418 ? 13.870 10.816 -29.619 1.00 79.75 418 ILE A C 1
ATOM 3299 O O . ILE A 1 418 ? 13.063 10.981 -30.536 1.00 79.75 418 ILE A O 1
ATOM 3303 N N . ASN A 1 419 ? 15.180 10.971 -29.782 1.00 73.94 419 ASN A N 1
ATOM 3304 C CA . ASN A 1 419 ? 15.769 11.234 -31.089 1.00 73.94 419 ASN A CA 1
ATOM 3305 C C . ASN A 1 419 ? 15.881 9.945 -31.925 1.00 73.94 419 ASN A C 1
ATOM 3307 O O . ASN A 1 419 ? 15.670 8.836 -31.435 1.00 73.94 419 ASN A O 1
ATOM 3311 N N . THR A 1 420 ? 16.241 10.087 -33.201 1.00 69.31 420 THR A N 1
ATOM 3312 C CA . THR A 1 420 ? 16.379 8.954 -34.132 1.00 69.31 420 THR A CA 1
ATOM 3313 C C . THR A 1 420 ? 17.356 7.898 -33.620 1.00 69.31 420 THR A C 1
ATOM 3315 O O . THR A 1 420 ? 17.015 6.722 -33.577 1.00 69.31 420 THR A O 1
ATOM 3318 N N . ALA A 1 421 ? 18.520 8.322 -33.124 1.00 74.75 421 ALA A N 1
ATOM 3319 C CA . ALA A 1 421 ? 19.522 7.416 -32.573 1.00 74.75 421 ALA A CA 1
ATOM 3320 C C . ALA A 1 421 ? 19.002 6.610 -31.369 1.00 74.75 421 ALA A C 1
ATOM 3322 O O . ALA A 1 421 ? 19.390 5.460 -31.207 1.00 74.75 421 ALA A O 1
ATOM 3323 N N . GLY A 1 422 ? 18.136 7.181 -30.525 1.00 78.44 422 GLY A N 1
ATOM 3324 C CA . GLY A 1 422 ? 17.480 6.458 -29.434 1.00 78.44 422 GLY A CA 1
ATOM 3325 C C . GLY A 1 422 ? 16.418 5.479 -29.918 1.00 78.44 422 GLY A C 1
ATOM 3326 O O . GLY A 1 422 ? 16.362 4.353 -29.426 1.00 78.44 422 GLY A O 1
ATOM 3327 N N . MET A 1 423 ? 15.649 5.844 -30.945 1.00 77.81 423 MET A N 1
ATOM 3328 C CA . MET A 1 423 ? 14.696 4.920 -31.565 1.00 77.81 423 MET A CA 1
ATOM 3329 C C . MET A 1 423 ? 15.385 3.713 -32.204 1.00 77.81 423 MET A C 1
ATOM 3331 O O . MET A 1 423 ? 14.911 2.589 -32.030 1.00 77.81 423 MET A O 1
ATOM 3335 N N . ASP A 1 424 ? 16.537 3.914 -32.849 1.00 73.75 424 ASP A N 1
ATOM 3336 C CA . ASP A 1 424 ? 17.350 2.820 -33.397 1.00 73.75 424 ASP A CA 1
ATOM 3337 C C . ASP A 1 424 ? 17.740 1.805 -32.309 1.00 73.75 424 ASP A C 1
ATOM 3339 O O . ASP A 1 424 ? 17.789 0.600 -32.561 1.00 73.75 424 ASP A O 1
ATOM 3343 N N . GLN A 1 425 ? 17.969 2.269 -31.074 1.00 86.00 425 GLN A N 1
ATOM 3344 C CA . GLN A 1 425 ? 18.279 1.391 -29.943 1.00 86.00 425 GLN A CA 1
ATOM 3345 C C . GLN A 1 425 ? 17.056 0.639 -29.410 1.00 86.00 425 GLN A C 1
ATOM 3347 O O . GLN A 1 425 ? 17.229 -0.456 -28.882 1.00 86.00 425 GLN A O 1
ATOM 3352 N N . LEU A 1 426 ? 15.839 1.182 -29.528 1.00 83.69 426 LEU A N 1
ATOM 3353 C CA . LEU A 1 426 ? 14.598 0.508 -29.107 1.00 83.69 426 LEU A CA 1
ATOM 3354 C C . LEU A 1 426 ? 14.111 -0.525 -30.130 1.00 83.69 426 LEU A C 1
ATOM 3356 O O . LEU A 1 426 ? 13.414 -1.473 -29.762 1.00 83.69 426 LEU A O 1
ATOM 3360 N N . PHE A 1 427 ? 14.499 -0.378 -31.399 1.00 76.50 427 PHE A N 1
ATOM 3361 C CA . PHE A 1 427 ? 14.063 -1.239 -32.500 1.00 76.50 427 PHE A CA 1
ATOM 3362 C C . PHE A 1 427 ? 14.141 -2.754 -32.208 1.00 76.50 427 PHE A C 1
ATOM 3364 O O . PHE A 1 427 ? 13.156 -3.459 -32.453 1.00 76.50 427 PHE A O 1
ATOM 3371 N N . PRO A 1 428 ? 15.233 -3.283 -31.616 1.00 83.06 428 PRO A N 1
ATOM 3372 C CA . PRO A 1 428 ? 15.376 -4.713 -31.362 1.00 83.06 428 PRO A CA 1
ATOM 3373 C C . PRO A 1 428 ? 14.336 -5.314 -30.410 1.00 83.06 428 PRO A C 1
ATOM 3375 O O . PRO A 1 428 ? 14.182 -6.530 -30.412 1.00 83.06 428 PRO A O 1
ATOM 3378 N N . VAL A 1 429 ? 13.644 -4.512 -29.592 1.00 83.69 429 VAL A N 1
ATOM 3379 C CA . VAL A 1 429 ? 12.652 -4.998 -28.613 1.00 83.69 429 VAL A CA 1
ATOM 3380 C C . VAL A 1 429 ? 11.215 -4.642 -28.964 1.00 83.69 429 VAL A C 1
ATOM 3382 O O . VAL A 1 429 ? 10.311 -5.120 -28.293 1.00 83.69 429 VAL A O 1
ATOM 3385 N N . LEU A 1 430 ? 10.955 -3.872 -30.028 1.00 76.25 430 LEU A N 1
ATOM 3386 C CA . LEU A 1 430 ? 9.591 -3.416 -30.354 1.00 76.25 430 LEU A CA 1
ATOM 3387 C C . LEU A 1 430 ? 8.590 -4.568 -30.529 1.00 76.25 430 LEU A C 1
ATOM 3389 O O . LEU A 1 430 ? 7.423 -4.431 -30.178 1.00 76.25 430 LEU A O 1
ATOM 3393 N N . HIS A 1 431 ? 9.050 -5.717 -31.026 1.00 72.12 431 HIS A N 1
ATOM 3394 C CA . HIS A 1 431 ? 8.222 -6.912 -31.199 1.00 72.12 431 HIS A CA 1
ATOM 3395 C C . HIS A 1 431 ? 7.805 -7.565 -29.864 1.00 72.12 431 HIS A C 1
ATOM 3397 O O . HIS A 1 431 ? 6.766 -8.225 -29.799 1.00 72.12 431 HIS A O 1
ATOM 3403 N N . SER A 1 432 ? 8.594 -7.387 -28.798 1.00 76.12 432 SER A N 1
ATOM 3404 C CA . SER A 1 432 ? 8.396 -8.007 -27.482 1.00 76.12 432 SER A CA 1
ATOM 3405 C C . SER A 1 432 ? 7.794 -7.064 -26.437 1.00 76.12 432 SER A C 1
ATOM 3407 O O . SER A 1 432 ? 7.531 -7.490 -25.311 1.00 76.12 432 SER A O 1
ATOM 3409 N N . VAL A 1 433 ? 7.516 -5.808 -26.799 1.00 79.81 433 VAL A N 1
ATOM 3410 C CA . VAL A 1 433 ? 6.923 -4.806 -25.902 1.00 79.81 433 VAL A CA 1
ATOM 3411 C C . VAL A 1 433 ? 5.563 -4.321 -26.390 1.00 79.81 433 VAL A C 1
ATOM 3413 O O . VAL A 1 433 ? 5.252 -4.353 -27.580 1.00 79.81 433 VAL A O 1
ATOM 3416 N N . GLN A 1 434 ? 4.722 -3.886 -25.457 1.00 77.56 434 GLN A N 1
ATOM 3417 C CA . GLN A 1 434 ? 3.510 -3.122 -25.737 1.00 77.56 434 GLN A CA 1
ATOM 3418 C C . GLN A 1 434 ? 3.850 -1.635 -25.584 1.00 77.56 434 GLN A C 1
ATOM 3420 O O . GLN A 1 434 ? 4.182 -1.190 -24.485 1.00 77.56 434 GLN A O 1
ATOM 3425 N N . LEU A 1 435 ? 3.815 -0.878 -26.683 1.00 73.88 435 LEU A N 1
ATOM 3426 C CA . LEU A 1 435 ? 4.299 0.507 -26.736 1.00 73.88 435 LEU A CA 1
ATOM 3427 C C . LEU A 1 435 ? 3.164 1.504 -26.531 1.00 73.88 435 LEU A C 1
ATOM 3429 O O . LEU A 1 435 ? 2.240 1.523 -27.332 1.00 73.88 435 LEU A O 1
ATOM 3433 N N . CYS A 1 436 ? 3.274 2.409 -25.559 1.00 69.56 436 CYS A N 1
ATOM 343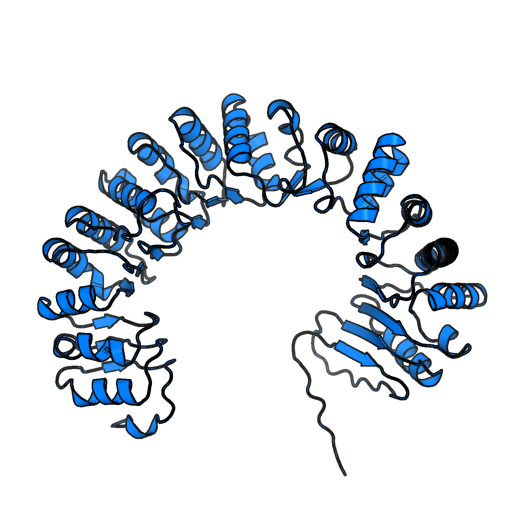4 C CA . CYS A 1 436 ? 2.321 3.507 -25.375 1.00 69.56 436 CYS A CA 1
ATOM 3435 C C . CYS A 1 436 ? 3.011 4.868 -25.605 1.00 69.56 436 CYS A C 1
ATOM 3437 O O . CYS A 1 436 ? 3.690 5.373 -24.713 1.00 69.56 436 CYS A O 1
ATOM 3439 N N . PHE A 1 437 ? 2.832 5.469 -26.786 1.00 66.69 437 PHE A N 1
ATOM 3440 C CA . PHE A 1 437 ? 3.431 6.752 -27.207 1.00 66.69 437 PHE A CA 1
ATOM 3441 C C . PHE A 1 437 ? 2.394 7.881 -27.354 1.00 66.69 437 PHE A C 1
ATOM 3443 O O . PHE A 1 437 ? 1.203 7.615 -27.511 1.00 66.69 437 PHE A O 1
ATOM 3450 N N . TRP A 1 438 ? 2.866 9.133 -27.449 1.00 52.59 438 TRP A N 1
ATOM 3451 C CA . TRP A 1 438 ? 2.211 10.126 -28.316 1.00 52.59 438 TRP A CA 1
ATOM 3452 C C . TRP A 1 438 ? 2.652 9.924 -29.772 1.00 52.59 438 TRP A C 1
ATOM 3454 O O . TRP A 1 438 ? 3.805 9.614 -30.061 1.00 52.59 438 TRP A O 1
ATOM 3464 N N . LEU A 1 439 ? 1.723 10.154 -30.694 1.00 52.47 439 LEU A N 1
ATOM 3465 C CA . LEU A 1 439 ? 1.786 9.868 -32.133 1.00 52.47 439 LEU A CA 1
ATOM 3466 C C . LEU A 1 439 ? 3.099 10.197 -32.862 1.00 52.47 439 LEU A C 1
ATOM 3468 O O . LEU A 1 439 ? 3.482 9.468 -33.770 1.00 52.47 439 LEU A O 1
ATOM 3472 N N . ILE A 1 440 ? 3.809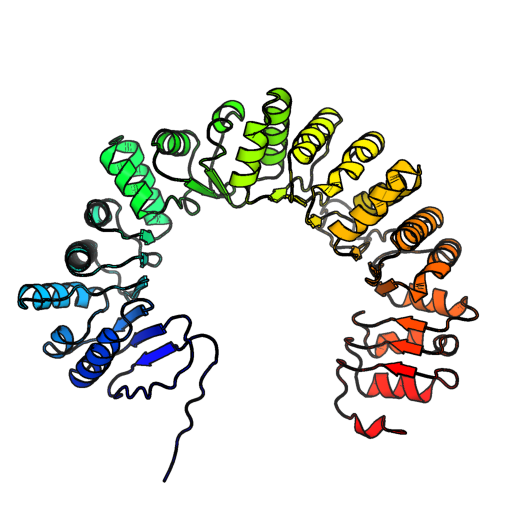 11.242 -32.437 1.00 52.44 440 ILE A N 1
ATOM 3473 C CA . ILE A 1 440 ? 5.029 11.751 -33.081 1.00 52.44 440 ILE A CA 1
ATOM 3474 C C . ILE A 1 440 ? 6.181 10.729 -33.037 1.00 52.44 440 ILE A C 1
ATOM 3476 O O . ILE A 1 440 ? 6.878 10.547 -34.034 1.00 52.44 440 ILE A O 1
ATOM 3480 N N . GLY A 1 441 ? 6.359 10.012 -31.920 1.00 55.81 441 GLY A N 1
ATOM 3481 C CA . GLY A 1 441 ? 7.409 8.991 -31.797 1.00 55.81 441 GLY A CA 1
ATOM 3482 C C . GLY A 1 441 ? 7.142 7.758 -32.667 1.00 55.81 441 GLY A C 1
ATOM 3483 O O . GLY A 1 441 ? 8.056 7.218 -33.285 1.00 55.81 441 GLY A O 1
ATOM 3484 N N . LEU A 1 442 ? 5.872 7.357 -32.784 1.00 61.66 442 LEU A N 1
ATOM 3485 C CA . LEU A 1 442 ? 5.447 6.245 -33.638 1.00 61.66 442 LEU A CA 1
ATOM 3486 C C . LEU A 1 442 ? 5.586 6.564 -35.128 1.00 61.66 442 LEU A C 1
ATOM 3488 O O . LEU A 1 442 ? 6.017 5.696 -35.883 1.00 61.66 442 LEU A O 1
ATOM 3492 N N . THR A 1 443 ? 5.266 7.791 -35.554 1.00 59.56 443 THR A N 1
ATOM 3493 C CA . THR A 1 443 ? 5.469 8.215 -36.945 1.00 59.56 443 THR A CA 1
ATOM 3494 C C . THR A 1 443 ? 6.944 8.105 -37.333 1.00 59.56 443 THR A C 1
ATOM 3496 O O . THR A 1 443 ? 7.231 7.525 -38.373 1.00 59.56 443 THR A O 1
ATOM 3499 N N . LEU A 1 444 ? 7.879 8.531 -36.473 1.00 60.38 444 LEU A N 1
ATOM 3500 C CA . LEU A 1 444 ? 9.321 8.384 -36.720 1.00 60.38 444 LEU A CA 1
ATOM 3501 C C . LEU A 1 444 ? 9.774 6.914 -36.758 1.00 60.38 444 LEU A C 1
ATOM 3503 O O . LEU A 1 444 ? 10.503 6.519 -37.665 1.00 60.38 444 LEU A O 1
ATOM 3507 N N . ILE A 1 445 ? 9.319 6.074 -35.820 1.00 61.06 445 ILE A N 1
ATOM 3508 C CA . ILE A 1 445 ? 9.635 4.631 -35.827 1.00 61.06 445 ILE A CA 1
ATOM 3509 C C . ILE A 1 445 ? 9.163 3.986 -37.130 1.00 61.06 445 ILE A C 1
ATOM 3511 O O . ILE A 1 445 ? 9.881 3.201 -37.752 1.00 61.06 445 ILE A O 1
ATOM 3515 N N . LEU A 1 446 ? 7.950 4.315 -37.564 1.00 65.81 446 LEU A N 1
ATOM 3516 C CA . LEU A 1 446 ? 7.401 3.776 -38.792 1.00 65.81 446 LEU A CA 1
ATOM 3517 C C . LEU A 1 446 ? 8.095 4.385 -40.026 1.00 65.81 446 LEU A C 1
ATOM 3519 O O . LEU A 1 446 ? 8.349 3.660 -40.974 1.00 65.81 446 LEU A O 1
ATOM 3523 N N . GLU A 1 447 ? 8.503 5.655 -40.038 1.00 63.34 447 GLU A N 1
ATOM 3524 C CA . GLU A 1 447 ? 9.236 6.265 -41.165 1.00 63.34 447 GLU A CA 1
ATOM 3525 C C . GLU A 1 447 ? 10.587 5.595 -41.451 1.00 63.34 447 GLU A C 1
ATOM 3527 O O . GLU A 1 447 ? 10.946 5.441 -42.620 1.00 63.34 447 GLU A O 1
ATOM 3532 N N . TYR A 1 448 ? 11.290 5.106 -40.426 1.00 59.09 448 TYR A N 1
ATOM 3533 C CA . TYR A 1 448 ? 12.656 4.575 -40.567 1.00 59.09 448 TYR A CA 1
ATOM 3534 C C . TYR A 1 448 ? 12.783 3.056 -40.406 1.00 59.09 448 TYR A C 1
ATOM 3536 O O . TYR A 1 448 ? 13.819 2.491 -40.747 1.00 59.09 448 TYR A O 1
ATOM 3544 N N . SER A 1 449 ? 11.735 2.364 -39.955 1.00 61.19 449 SER A N 1
ATOM 3545 C CA . SER A 1 449 ? 11.756 0.901 -39.867 1.00 61.19 449 SER A CA 1
ATOM 3546 C C . SER A 1 449 ? 11.676 0.238 -41.247 1.00 61.19 449 SER A C 1
ATOM 3548 O O . SER A 1 449 ? 10.798 0.547 -42.057 1.00 61.19 449 SER A O 1
ATOM 3550 N N . GLU A 1 450 ? 12.583 -0.703 -41.513 1.00 61.47 450 GLU A N 1
ATOM 3551 C CA . GLU A 1 450 ? 12.480 -1.669 -42.609 1.00 61.47 450 GLU A CA 1
ATOM 3552 C C . GLU A 1 450 ? 12.298 -3.071 -42.006 1.00 61.47 450 GLU A C 1
ATOM 3554 O O . GLU A 1 450 ? 13.072 -3.493 -41.150 1.00 61.47 450 GLU A O 1
ATOM 3559 N N . GLY A 1 451 ? 11.255 -3.798 -42.425 1.00 60.53 451 GLY A N 1
ATOM 3560 C CA . GLY A 1 451 ? 11.049 -5.199 -42.029 1.00 60.53 451 GLY A CA 1
ATOM 3561 C C . GLY A 1 451 ? 10.307 -5.449 -40.707 1.00 60.53 451 GLY A C 1
ATOM 3562 O O . GLY A 1 451 ? 10.430 -6.541 -40.156 1.00 60.53 451 GLY A O 1
ATOM 3563 N N . LEU A 1 452 ? 9.524 -4.492 -40.197 1.00 68.25 452 LEU A N 1
ATOM 3564 C CA . LEU A 1 452 ? 8.667 -4.706 -39.024 1.00 68.25 452 LEU A CA 1
ATOM 3565 C C . LEU A 1 452 ? 7.593 -5.768 -39.355 1.00 68.25 452 LEU A C 1
ATOM 3567 O O . LEU A 1 452 ? 6.780 -5.575 -40.251 1.00 68.25 452 LEU A O 1
ATOM 3571 N N . THR A 1 453 ? 7.574 -6.926 -38.692 1.00 72.38 453 THR A N 1
ATOM 3572 C CA . THR A 1 453 ? 6.546 -7.952 -38.979 1.00 72.38 453 THR A CA 1
ATOM 3573 C C . THR A 1 453 ? 5.312 -7.775 -38.111 1.00 72.38 453 THR A C 1
ATOM 3575 O O . THR A 1 453 ? 4.197 -7.826 -38.627 1.00 72.38 453 THR A O 1
ATOM 3578 N N . ASP A 1 454 ? 5.512 -7.501 -36.825 1.00 76.62 454 ASP A N 1
ATOM 3579 C CA . ASP A 1 454 ? 4.469 -7.442 -35.807 1.00 76.62 454 ASP A CA 1
ATOM 3580 C C . ASP A 1 454 ? 4.590 -6.135 -35.015 1.00 76.62 454 ASP A C 1
ATOM 3582 O O . ASP A 1 454 ? 5.669 -5.789 -34.534 1.00 76.62 454 ASP A O 1
ATOM 3586 N N . LEU A 1 455 ? 3.480 -5.409 -34.880 1.00 79.31 455 LEU A N 1
ATOM 3587 C CA . LEU A 1 455 ? 3.392 -4.152 -34.142 1.00 79.31 455 LEU A CA 1
ATOM 3588 C C . LEU A 1 455 ? 2.161 -4.168 -33.231 1.00 79.31 455 LEU A C 1
ATOM 3590 O O . LEU A 1 455 ? 1.030 -4.268 -33.701 1.00 79.31 455 LEU A O 1
ATOM 3594 N N . ASP A 1 456 ? 2.370 -4.051 -31.923 1.00 77.00 456 ASP A N 1
ATOM 3595 C CA . ASP A 1 456 ? 1.284 -4.041 -30.942 1.00 77.00 456 ASP A CA 1
ATOM 3596 C C . ASP A 1 456 ? 1.073 -2.642 -30.361 1.00 77.00 456 ASP A C 1
ATOM 3598 O O . ASP A 1 456 ? 1.905 -2.128 -29.612 1.00 77.00 456 ASP A O 1
ATOM 3602 N N . LEU A 1 457 ? -0.065 -2.057 -30.721 1.00 77.31 457 LEU A N 1
ATOM 3603 C CA . LEU A 1 457 ? -0.577 -0.766 -30.270 1.00 77.31 457 LEU A CA 1
ATOM 3604 C C . LEU A 1 457 ? -1.889 -0.937 -29.492 1.00 77.31 457 LEU A C 1
ATOM 3606 O O . LEU A 1 457 ? -2.731 -0.032 -29.454 1.00 77.31 457 LEU A O 1
ATOM 3610 N N . SER A 1 458 ? -2.111 -2.108 -28.891 1.00 79.81 458 SER A N 1
ATOM 3611 C CA . SER A 1 458 ? -3.298 -2.361 -28.086 1.00 79.81 458 SER A CA 1
ATOM 3612 C C . SER A 1 458 ? -3.290 -1.526 -26.800 1.00 79.81 458 SER A C 1
ATOM 3614 O O . SER A 1 458 ? -2.242 -1.251 -26.215 1.00 79.81 458 SER A O 1
ATOM 3616 N N . GLN A 1 459 ? -4.469 -1.081 -26.357 1.00 73.31 459 GLN A N 1
ATOM 3617 C CA . GLN A 1 459 ? -4.691 -0.313 -25.121 1.00 73.31 459 GLN A CA 1
ATOM 3618 C C . GLN A 1 459 ? -3.826 0.957 -24.991 1.00 73.31 459 GLN A C 1
ATOM 3620 O O . GLN A 1 459 ? -3.459 1.368 -23.894 1.00 73.31 459 GLN A O 1
ATOM 3625 N N . CYS A 1 460 ? -3.526 1.602 -26.117 1.00 71.19 460 CYS A N 1
ATOM 3626 C CA . CYS A 1 460 ? -2.686 2.798 -26.206 1.00 71.19 460 CYS A CA 1
ATOM 3627 C C . CYS A 1 460 ? -3.473 4.118 -26.173 1.00 71.19 460 CYS A C 1
ATOM 3629 O O . CYS A 1 460 ? -2.899 5.180 -26.387 1.00 71.19 460 CYS A O 1
ATOM 3631 N N . HIS A 1 461 ? -4.785 4.063 -25.920 1.00 72.12 461 HIS A N 1
ATOM 3632 C CA . HIS A 1 461 ? -5.701 5.209 -25.961 1.00 72.12 461 HIS A CA 1
ATOM 3633 C C . HIS A 1 461 ? -5.762 5.935 -27.319 1.00 72.12 461 HIS A C 1
ATOM 3635 O O . HIS A 1 461 ? -6.069 7.124 -27.378 1.00 72.12 461 HIS A O 1
ATOM 3641 N N . LEU A 1 462 ? -5.529 5.213 -28.418 1.00 77.38 462 LEU A N 1
ATOM 3642 C CA . LEU A 1 462 ? -5.607 5.758 -29.775 1.00 77.38 462 LEU A CA 1
ATOM 3643 C C . LEU A 1 462 ? -7.043 6.173 -30.142 1.00 77.38 462 LEU A C 1
ATOM 3645 O O . LEU A 1 462 ? -8.013 5.500 -29.780 1.00 77.38 462 LEU A O 1
ATOM 3649 N N . THR A 1 463 ? -7.162 7.278 -30.877 1.00 82.25 463 THR A N 1
ATOM 3650 C CA . THR A 1 463 ? -8.408 7.849 -31.423 1.00 82.25 463 THR A CA 1
ATOM 3651 C C . THR A 1 463 ? -8.366 7.892 -32.954 1.00 82.25 463 THR A C 1
ATOM 3653 O O . THR A 1 463 ? -7.327 7.642 -33.562 1.00 82.25 463 THR A O 1
ATOM 3656 N N . ASP A 1 464 ? -9.464 8.250 -33.612 1.00 82.69 464 ASP A N 1
ATOM 3657 C CA . ASP A 1 464 ? -9.482 8.357 -35.079 1.00 82.69 464 ASP A CA 1
ATOM 3658 C C . ASP A 1 464 ? -8.522 9.428 -35.616 1.00 82.69 464 ASP A C 1
ATOM 3660 O O . ASP A 1 464 ? -7.875 9.202 -36.636 1.00 82.69 464 ASP A O 1
ATOM 3664 N N . ASP A 1 465 ? -8.377 10.550 -34.904 1.00 77.19 465 ASP A N 1
ATOM 3665 C CA . ASP A 1 465 ? -7.422 11.619 -35.242 1.00 77.19 465 ASP A CA 1
ATOM 3666 C C . ASP A 1 465 ? -5.977 11.124 -35.137 1.00 77.19 465 ASP A C 1
ATOM 3668 O O . ASP A 1 465 ? -5.097 11.515 -35.901 1.00 77.19 465 ASP A O 1
ATOM 3672 N N . SER A 1 466 ? -5.737 10.210 -34.195 1.00 74.56 466 SER A N 1
ATOM 3673 C CA . SER A 1 466 ? -4.433 9.595 -34.000 1.00 74.56 466 SER A CA 1
ATOM 3674 C C . SER A 1 466 ? -4.023 8.736 -35.205 1.00 74.56 466 SER A C 1
ATOM 3676 O O . SER A 1 466 ? -2.857 8.682 -35.584 1.00 74.56 466 SER A O 1
ATOM 3678 N N . LEU A 1 467 ? -4.981 8.130 -35.906 1.00 76.25 467 LEU A N 1
ATOM 3679 C CA . LEU A 1 467 ? -4.674 7.301 -37.068 1.00 76.25 467 LEU A CA 1
ATOM 3680 C C . LEU A 1 467 ? -4.135 8.122 -38.243 1.00 76.25 467 LEU A C 1
ATOM 3682 O O . LEU A 1 467 ? -3.261 7.631 -38.950 1.00 76.25 467 LEU A O 1
ATOM 3686 N N . ASP A 1 468 ? -4.558 9.374 -38.421 1.00 74.00 468 ASP A N 1
ATOM 3687 C CA . ASP A 1 468 ? -4.136 10.198 -39.566 1.00 74.00 468 ASP A CA 1
ATOM 3688 C C . ASP A 1 468 ? -2.614 10.426 -39.620 1.00 74.00 468 ASP A C 1
ATOM 3690 O O . ASP A 1 468 ? -2.042 10.535 -40.704 1.00 74.00 468 ASP A O 1
ATOM 3694 N N . LEU A 1 469 ? -1.941 10.419 -38.465 1.00 69.56 469 LEU A N 1
ATOM 3695 C CA . LEU A 1 469 ? -0.479 10.531 -38.364 1.00 69.56 469 LEU A CA 1
ATOM 3696 C C . LEU A 1 469 ? 0.254 9.186 -38.503 1.00 69.56 469 LEU A C 1
ATOM 3698 O O . LEU A 1 469 ? 1.447 9.161 -38.813 1.00 69.56 469 LEU A O 1
ATOM 3702 N N . LEU A 1 470 ? -0.435 8.068 -38.259 1.00 73.44 470 LEU A N 1
ATOM 3703 C CA . LEU A 1 470 ? 0.143 6.721 -38.294 1.00 73.44 470 LEU A CA 1
ATOM 3704 C C . LEU A 1 470 ? 0.018 6.084 -39.680 1.00 73.44 470 LEU A C 1
ATOM 3706 O O . LEU A 1 470 ? 0.976 5.486 -40.172 1.00 73.44 470 LEU A O 1
ATOM 3710 N N . LEU A 1 471 ? -1.148 6.241 -40.319 1.00 76.44 471 LEU A N 1
ATOM 3711 C CA . LEU A 1 471 ? -1.517 5.602 -41.587 1.00 76.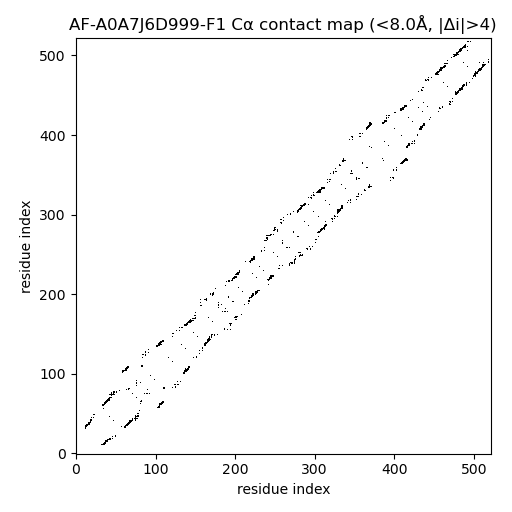44 471 LEU A CA 1
ATOM 3712 C C . LEU A 1 471 ? -0.444 5.685 -42.685 1.00 76.44 471 LEU A C 1
ATOM 3714 O O . LEU A 1 471 ? -0.223 4.653 -43.320 1.00 76.44 471 LEU A O 1
ATOM 3718 N N . PRO A 1 472 ? 0.268 6.814 -42.902 1.00 73.00 472 PRO A N 1
ATOM 3719 C CA . PRO A 1 472 ? 1.277 6.897 -43.958 1.00 73.00 472 PRO A CA 1
ATOM 3720 C C . PRO A 1 472 ? 2.381 5.840 -43.844 1.00 73.00 472 PRO A C 1
ATOM 3722 O O . PRO A 1 472 ? 2.927 5.410 -44.857 1.00 73.00 472 PRO A O 1
ATOM 3725 N N . ASN A 1 473 ? 2.683 5.377 -42.630 1.00 71.88 473 ASN A N 1
ATOM 3726 C CA . ASN A 1 473 ? 3.837 4.525 -42.369 1.00 71.88 473 ASN A CA 1
ATOM 3727 C C . ASN A 1 473 ? 3.472 3.107 -41.873 1.00 71.88 473 ASN A C 1
ATOM 3729 O O . ASN A 1 473 ? 4.352 2.255 -41.755 1.00 71.88 473 ASN A O 1
ATOM 3733 N N . LEU A 1 474 ? 2.185 2.799 -41.647 1.00 73.81 474 LEU A N 1
ATOM 3734 C CA . LEU A 1 474 ? 1.731 1.463 -41.206 1.00 73.81 474 LEU A CA 1
ATOM 3735 C C . LEU A 1 474 ? 1.940 0.356 -42.253 1.00 73.81 474 LEU A C 1
ATOM 3737 O O . LEU A 1 474 ? 1.989 -0.818 -41.893 1.00 73.81 474 LEU A O 1
ATOM 3741 N N . HIS A 1 475 ? 2.130 0.708 -43.530 1.00 71.44 475 HIS A N 1
ATOM 3742 C CA . HIS A 1 475 ? 2.405 -0.230 -44.629 1.00 71.44 475 HIS A CA 1
ATOM 3743 C C . HIS A 1 475 ? 3.675 -1.084 -44.439 1.00 71.44 475 HIS A C 1
ATOM 3745 O O . HIS A 1 475 ? 3.918 -2.011 -45.216 1.00 71.44 475 HIS A O 1
ATOM 3751 N N . LYS A 1 476 ? 4.502 -0.751 -43.445 1.00 71.50 476 LYS A N 1
ATOM 3752 C CA . LYS A 1 476 ? 5.748 -1.441 -43.105 1.00 71.50 476 LYS A CA 1
ATOM 3753 C C . LYS A 1 476 ? 5.574 -2.587 -42.116 1.00 71.50 476 LYS A C 1
ATOM 3755 O O . LYS A 1 476 ? 6.501 -3.377 -41.995 1.00 71.50 476 LYS A O 1
ATOM 3760 N N . ALA A 1 477 ? 4.422 -2.678 -41.446 1.00 75.19 477 ALA A N 1
ATOM 3761 C CA . ALA A 1 477 ? 4.066 -3.768 -40.542 1.00 75.19 477 ALA A CA 1
ATOM 3762 C C . ALA A 1 477 ? 3.149 -4.789 -41.236 1.00 75.19 477 ALA A C 1
ATOM 3764 O O . ALA A 1 477 ? 2.266 -4.408 -42.004 1.00 75.19 477 ALA A O 1
ATOM 3765 N N . GLN A 1 478 ? 3.318 -6.088 -40.962 1.00 78.69 478 GLN A N 1
ATOM 3766 C CA . GLN A 1 478 ? 2.442 -7.132 -41.523 1.00 78.69 478 GLN A CA 1
ATOM 3767 C C . GLN A 1 478 ? 1.280 -7.489 -40.595 1.00 78.69 478 GLN A C 1
ATOM 3769 O O . GLN A 1 478 ? 0.188 -7.781 -41.074 1.00 78.69 478 GLN A O 1
ATOM 3774 N N . ASN A 1 479 ? 1.493 -7.465 -39.285 1.00 82.62 479 ASN A N 1
ATOM 3775 C CA . ASN A 1 479 ? 0.485 -7.759 -38.278 1.00 82.62 479 ASN A CA 1
ATOM 3776 C C . ASN A 1 479 ? 0.417 -6.590 -37.296 1.00 82.62 479 ASN A C 1
ATOM 3778 O O . ASN A 1 479 ? 1.422 -6.259 -36.670 1.00 82.62 479 ASN A O 1
ATOM 3782 N N . ILE A 1 480 ? -0.753 -5.967 -37.158 1.00 84.06 480 ILE A N 1
ATOM 3783 C CA . ILE A 1 480 ? -0.941 -4.813 -36.275 1.00 84.06 480 ILE A CA 1
ATOM 3784 C C . ILE A 1 480 ? -2.079 -5.074 -35.292 1.00 84.06 480 ILE A C 1
ATOM 3786 O O . ILE A 1 480 ? -3.188 -5.437 -35.693 1.00 84.06 480 ILE A O 1
ATOM 3790 N N . ASP A 1 481 ? -1.821 -4.875 -34.001 1.00 84.50 481 ASP A N 1
ATOM 3791 C CA . ASP A 1 481 ? -2.837 -4.962 -32.953 1.00 84.50 481 ASP A CA 1
ATOM 3792 C C . ASP A 1 481 ? -3.250 -3.564 -32.478 1.00 84.50 481 ASP A C 1
ATOM 3794 O O . ASP A 1 481 ? -2.456 -2.838 -31.898 1.00 84.50 481 ASP A O 1
ATOM 3798 N N . PHE A 1 482 ? -4.497 -3.179 -32.734 1.00 85.38 482 PHE A N 1
ATOM 3799 C CA . PHE A 1 482 ? -5.118 -1.927 -32.291 1.00 85.38 482 PHE A CA 1
ATOM 3800 C C . PHE A 1 482 ? -6.198 -2.171 -31.227 1.00 85.38 482 PHE A C 1
ATOM 3802 O O . PHE A 1 482 ? -7.052 -1.309 -30.994 1.00 85.38 482 PHE A O 1
ATOM 3809 N N . SER A 1 483 ? -6.233 -3.342 -30.593 1.00 84.94 483 SER A N 1
ATOM 3810 C CA . SER A 1 483 ? -7.318 -3.698 -29.679 1.00 84.94 483 SER A CA 1
ATOM 3811 C C . SER A 1 483 ? -7.379 -2.833 -28.413 1.00 84.94 483 SER A C 1
ATOM 3813 O O . SER A 1 483 ? -6.372 -2.336 -27.929 1.00 84.94 483 SER A O 1
ATOM 3815 N N . GLY A 1 484 ? -8.570 -2.624 -27.848 1.00 80.50 484 GLY A N 1
ATOM 3816 C CA . GLY A 1 484 ? -8.721 -1.899 -26.576 1.00 80.50 484 GLY A CA 1
ATOM 3817 C C . GLY A 1 484 ? -8.433 -0.392 -26.636 1.00 80.50 484 GLY A C 1
ATOM 3818 O O . GLY A 1 484 ? -8.109 0.201 -25.608 1.00 80.50 484 GLY A O 1
ATOM 3819 N N . ASN A 1 485 ? -8.519 0.230 -27.815 1.00 85.06 485 ASN A N 1
ATOM 3820 C CA . ASN A 1 485 ? -8.368 1.675 -28.007 1.00 85.06 485 ASN A CA 1
ATOM 3821 C C . ASN A 1 485 ? -9.740 2.391 -28.067 1.00 85.06 485 ASN A C 1
ATOM 3823 O O . ASN A 1 485 ? -10.779 1.827 -27.721 1.00 85.06 485 ASN A O 1
ATOM 3827 N N . SER A 1 486 ? -9.758 3.671 -28.459 1.00 86.19 486 SER A N 1
ATOM 3828 C CA . SER A 1 486 ? -10.975 4.477 -28.663 1.00 86.19 486 SER A CA 1
ATOM 3829 C C . SER A 1 486 ? -11.253 4.763 -30.146 1.00 86.19 486 SER A C 1
ATOM 3831 O O . SER A 1 486 ? -11.794 5.818 -30.473 1.00 86.19 486 SER A O 1
ATOM 3833 N N . ILE A 1 487 ? -10.899 3.826 -31.033 1.00 87.00 487 ILE A N 1
ATOM 3834 C CA . ILE A 1 487 ? -11.122 3.925 -32.484 1.00 87.00 487 ILE A CA 1
ATOM 3835 C C . ILE A 1 487 ? -12.610 3.699 -32.792 1.00 87.00 487 ILE A C 1
ATOM 3837 O O . ILE A 1 487 ? -13.221 2.783 -32.232 1.00 87.00 487 ILE A O 1
ATOM 3841 N N . THR A 1 488 ? -13.193 4.525 -33.661 1.00 89.25 488 THR A N 1
ATOM 3842 C CA . THR A 1 488 ? -14.584 4.393 -34.132 1.00 89.25 488 THR A CA 1
ATOM 3843 C C . THR A 1 488 ? -14.654 3.715 -35.501 1.00 89.25 488 THR A C 1
ATOM 3845 O O . THR A 1 488 ? -13.628 3.393 -36.104 1.00 89.25 488 THR A O 1
ATOM 3848 N N . ASP A 1 489 ? -15.863 3.509 -36.028 1.00 84.56 489 ASP A N 1
ATOM 3849 C CA . ASP A 1 489 ? -16.070 2.998 -37.389 1.00 84.56 489 ASP A CA 1
ATOM 3850 C C . ASP A 1 489 ? -15.329 3.828 -38.455 1.00 84.56 489 ASP A C 1
ATOM 3852 O O . ASP A 1 489 ? -14.800 3.272 -39.417 1.00 84.56 489 ASP A O 1
ATOM 3856 N N . THR A 1 490 ? -15.204 5.146 -38.255 1.00 84.69 490 THR A N 1
ATOM 3857 C CA . THR A 1 490 ? -14.478 6.028 -39.186 1.00 84.69 490 THR A CA 1
ATOM 3858 C C . THR A 1 490 ? -12.986 5.697 -39.204 1.00 84.69 490 THR A C 1
ATOM 3860 O O . THR A 1 490 ? -12.397 5.522 -40.271 1.00 84.69 490 THR A O 1
ATOM 3863 N N . GLY A 1 491 ? -12.366 5.569 -38.029 1.00 84.62 491 GLY A N 1
ATOM 3864 C CA . GLY A 1 491 ? -10.963 5.182 -37.911 1.00 84.62 491 GLY A CA 1
ATOM 3865 C C . GLY A 1 491 ? -10.691 3.767 -38.425 1.00 84.62 491 GLY A C 1
ATOM 3866 O O . GLY A 1 491 ? -9.733 3.559 -39.170 1.00 84.62 491 GLY A O 1
ATOM 3867 N N . ALA A 1 492 ? -11.568 2.807 -38.116 1.00 84.25 492 ALA A N 1
ATOM 3868 C CA . ALA A 1 492 ? -11.469 1.441 -38.631 1.00 84.25 492 ALA A CA 1
ATOM 3869 C C . ALA A 1 492 ? -11.509 1.404 -40.169 1.00 84.25 492 ALA A C 1
ATOM 3871 O O . ALA A 1 492 ? -10.685 0.733 -40.794 1.00 84.25 492 ALA A O 1
ATOM 3872 N N . GLN A 1 493 ? -12.393 2.191 -40.793 1.00 81.88 493 GLN A N 1
ATOM 3873 C CA . GLN A 1 493 ? -12.460 2.309 -42.249 1.00 81.88 493 GLN A CA 1
ATOM 3874 C C . GLN A 1 493 ? -11.182 2.900 -42.835 1.00 81.88 493 GLN A C 1
ATOM 3876 O O . GLN A 1 493 ? -10.657 2.345 -43.798 1.00 81.88 493 GLN A O 1
ATOM 3881 N N . LYS A 1 494 ? -10.633 3.961 -42.229 1.00 83.00 494 LYS A N 1
ATOM 3882 C CA . LYS A 1 494 ? -9.361 4.546 -42.673 1.00 83.00 494 LYS A CA 1
ATOM 3883 C C . LYS A 1 494 ? -8.223 3.519 -42.674 1.00 83.00 494 LYS A C 1
ATOM 3885 O O . LYS A 1 494 ? -7.447 3.502 -43.628 1.00 83.00 494 LYS A O 1
ATOM 3890 N N . ILE A 1 495 ? -8.142 2.657 -41.652 1.00 80.62 495 ILE A N 1
ATOM 3891 C CA . ILE A 1 495 ? -7.120 1.597 -41.549 1.00 80.62 495 ILE A CA 1
ATOM 3892 C C . ILE A 1 495 ? -7.256 0.589 -42.692 1.00 80.62 495 ILE A C 1
ATOM 3894 O O . ILE A 1 495 ? -6.252 0.257 -43.324 1.00 80.62 495 ILE A O 1
ATOM 3898 N N . VAL A 1 496 ? -8.481 0.131 -42.969 1.00 75.31 496 VAL A N 1
ATOM 3899 C CA . VAL A 1 496 ? -8.763 -0.853 -44.025 1.00 75.31 496 VAL A CA 1
ATOM 3900 C C . VAL A 1 496 ? -8.499 -0.277 -45.418 1.00 75.31 496 VAL A C 1
ATOM 3902 O O . VAL A 1 496 ? -7.960 -0.970 -46.275 1.00 75.31 496 VAL A O 1
ATOM 3905 N N . THR A 1 497 ? -8.830 0.995 -45.663 1.00 74.00 497 THR A N 1
ATOM 3906 C CA . THR A 1 497 ? -8.690 1.595 -47.001 1.00 74.00 497 THR A CA 1
ATOM 3907 C C . THR A 1 497 ? -7.264 2.018 -47.353 1.00 74.00 497 THR A C 1
ATOM 3909 O O . THR A 1 497 ? -6.948 2.111 -48.535 1.00 74.00 497 THR A O 1
ATOM 3912 N N . HIS A 1 498 ? -6.411 2.324 -46.368 1.00 68.38 498 HIS A N 1
ATOM 3913 C CA . HIS A 1 498 ? -5.079 2.901 -46.614 1.00 68.38 498 HIS A CA 1
ATOM 3914 C C . HIS A 1 498 ? -3.935 1.882 -46.707 1.00 68.38 498 HIS A C 1
ATOM 3916 O O . HIS A 1 498 ? -2.849 2.254 -47.144 1.00 68.38 498 HIS A O 1
ATOM 3922 N N . ASN A 1 499 ? -4.127 0.619 -46.312 1.00 64.56 499 ASN A N 1
ATOM 3923 C CA . ASN A 1 499 ? -3.002 -0.291 -46.086 1.00 64.56 499 ASN A CA 1
ATOM 3924 C C . ASN A 1 499 ? -3.053 -1.554 -46.957 1.00 64.56 499 ASN A C 1
ATOM 3926 O O . ASN A 1 499 ? -3.708 -2.531 -46.612 1.00 64.56 499 ASN A O 1
ATOM 3930 N N . SER A 1 500 ? -2.294 -1.572 -48.058 1.00 61.22 500 SER A N 1
ATOM 3931 C CA . SER A 1 500 ? -2.225 -2.721 -48.979 1.00 61.22 500 SER A CA 1
ATOM 3932 C C . SER A 1 500 ? -1.297 -3.859 -48.528 1.00 61.22 500 SER A C 1
ATOM 3934 O O . SER A 1 500 ? -1.372 -4.953 -49.081 1.00 61.22 500 SER A O 1
ATOM 3936 N N . ASN A 1 501 ? -0.403 -3.610 -47.564 1.00 68.56 501 ASN A N 1
ATOM 3937 C CA . ASN A 1 501 ? 0.663 -4.546 -47.172 1.00 68.56 501 ASN A CA 1
ATOM 3938 C C . ASN A 1 501 ? 0.425 -5.253 -45.824 1.00 68.56 501 ASN A C 1
ATOM 3940 O O . ASN A 1 501 ? 1.195 -6.146 -45.463 1.00 68.56 501 ASN A O 1
ATOM 3944 N N . ILE A 1 502 ? -0.620 -4.875 -45.083 1.00 72.94 502 ILE A N 1
ATOM 3945 C CA . ILE A 1 502 ? -0.938 -5.487 -43.789 1.00 72.94 502 ILE A CA 1
ATOM 3946 C C . ILE A 1 502 ? -1.687 -6.803 -44.028 1.00 72.94 502 ILE A C 1
ATOM 3948 O O . ILE A 1 502 ? -2.698 -6.836 -44.725 1.00 72.94 502 ILE A O 1
ATOM 3952 N N . LYS A 1 503 ? -1.201 -7.892 -43.430 1.00 77.12 503 LYS A N 1
ATOM 3953 C CA . LYS A 1 503 ? -1.838 -9.216 -43.448 1.00 77.12 503 LYS A CA 1
ATOM 3954 C C . LYS A 1 503 ? -2.912 -9.354 -42.376 1.00 77.12 503 LYS A C 1
ATOM 3956 O O . LYS A 1 503 ? -3.963 -9.920 -42.648 1.00 77.12 503 LYS A O 1
ATOM 3961 N N . THR A 1 504 ? -2.642 -8.854 -41.170 1.00 81.44 504 THR A N 1
ATOM 3962 C CA . THR A 1 504 ? -3.553 -8.989 -40.027 1.00 81.44 504 THR A CA 1
ATOM 3963 C C . THR A 1 504 ? -3.714 -7.657 -39.307 1.00 81.44 504 THR A C 1
ATOM 3965 O O . THR A 1 504 ? -2.726 -7.057 -38.895 1.00 81.44 504 THR A O 1
ATOM 3968 N N . VAL A 1 505 ? -4.957 -7.226 -39.084 1.00 84.25 505 VAL A N 1
ATOM 3969 C CA . VAL A 1 505 ? -5.287 -6.095 -38.204 1.00 84.25 505 VAL A CA 1
ATOM 3970 C C . VAL A 1 505 ? -6.248 -6.580 -37.123 1.00 84.25 505 VAL A C 1
ATOM 3972 O O . VAL A 1 505 ? -7.307 -7.122 -37.435 1.00 84.25 505 VAL A O 1
ATOM 3975 N N . ARG A 1 506 ? -5.917 -6.374 -35.846 1.00 87.12 506 ARG A N 1
ATOM 3976 C CA . ARG A 1 506 ? -6.818 -6.681 -34.721 1.00 87.12 506 ARG A CA 1
ATOM 3977 C C . ARG A 1 506 ? -7.437 -5.399 -34.174 1.00 87.12 506 ARG A C 1
ATOM 3979 O O . ARG A 1 506 ? -6.722 -4.494 -33.772 1.00 87.12 506 ARG A O 1
ATOM 3986 N N . LEU A 1 507 ? -8.768 -5.331 -34.127 1.00 85.69 507 LEU A N 1
ATOM 3987 C CA . LEU A 1 507 ? -9.523 -4.133 -33.710 1.00 85.69 507 LEU A CA 1
ATOM 3988 C C . LEU A 1 507 ? -10.518 -4.392 -32.565 1.00 85.69 507 LEU A C 1
ATOM 3990 O O . LEU A 1 507 ? -11.367 -3.548 -32.277 1.00 85.69 507 LEU A O 1
ATOM 3994 N N . PHE A 1 508 ? -10.456 -5.543 -31.891 1.00 83.38 508 PHE A N 1
ATOM 3995 C CA . PHE A 1 508 ? -11.420 -5.880 -30.835 1.00 83.38 508 PHE A CA 1
ATOM 3996 C C . PHE A 1 508 ? -11.361 -4.897 -29.648 1.00 83.38 508 PHE A C 1
ATOM 3998 O O . PHE A 1 508 ? -10.350 -4.245 -29.415 1.00 83.38 508 PHE A O 1
ATOM 4005 N N . ASN A 1 509 ? -12.452 -4.776 -28.884 1.00 83.19 509 ASN A N 1
ATOM 4006 C CA . ASN A 1 509 ? -12.573 -3.844 -27.749 1.00 83.19 509 ASN A CA 1
ATOM 4007 C C . ASN A 1 509 ? -12.355 -2.350 -28.090 1.00 83.19 509 ASN A C 1
ATOM 4009 O O . ASN A 1 509 ? -11.904 -1.589 -27.241 1.00 83.19 509 ASN A O 1
ATOM 4013 N N . ASN A 1 510 ? -12.699 -1.928 -29.309 1.00 86.31 510 ASN A N 1
ATOM 4014 C CA . ASN A 1 510 ? -12.795 -0.519 -29.719 1.00 86.31 510 ASN A CA 1
ATOM 4015 C C . ASN A 1 510 ? -14.256 -0.023 -29.731 1.00 86.31 510 ASN A C 1
ATOM 4017 O O . ASN A 1 510 ? -15.180 -0.785 -29.441 1.00 86.31 510 ASN A O 1
ATOM 4021 N N . ARG A 1 511 ? -14.481 1.247 -30.097 1.00 87.31 511 ARG A N 1
ATOM 4022 C CA . ARG A 1 511 ? -15.811 1.879 -30.214 1.00 87.31 511 ARG A CA 1
ATOM 4023 C C . ARG A 1 511 ? -16.413 1.701 -31.617 1.00 87.31 511 ARG A C 1
ATOM 4025 O O . ARG A 1 511 ? -16.896 2.656 -32.212 1.00 87.31 511 ARG A O 1
ATOM 4032 N N . ILE A 1 512 ? -16.333 0.482 -32.147 1.00 83.56 512 ILE A N 1
ATOM 4033 C CA . ILE A 1 512 ? -16.828 0.110 -33.481 1.00 83.56 512 ILE A CA 1
ATOM 4034 C C . ILE A 1 512 ? -18.250 -0.433 -33.329 1.00 83.56 512 ILE A C 1
ATOM 4036 O O . ILE A 1 512 ? -18.447 -1.484 -32.706 1.00 83.56 512 ILE A O 1
ATOM 4040 N N . GLU A 1 513 ? -19.234 0.271 -33.882 1.00 81.44 513 GLU A N 1
ATOM 4041 C CA . GLU A 1 513 ? -20.650 -0.105 -33.802 1.00 81.44 513 GLU A CA 1
ATOM 4042 C C . GLU A 1 513 ? -21.096 -0.915 -35.031 1.00 81.44 513 GLU A C 1
ATOM 4044 O O . GLU A 1 513 ? -21.912 -1.832 -34.908 1.00 81.44 513 GLU A O 1
ATOM 4049 N N . PHE A 1 514 ? -20.500 -0.668 -36.201 1.00 76.50 514 PHE A N 1
ATOM 4050 C CA . PHE A 1 514 ? -20.899 -1.231 -37.493 1.00 76.50 514 PHE A CA 1
ATOM 4051 C C . PHE A 1 514 ? -19.894 -2.271 -38.004 1.00 76.50 514 PHE A C 1
ATOM 4053 O O . PHE A 1 514 ? -19.241 -2.107 -39.033 1.00 76.50 514 PHE A O 1
ATOM 4060 N N . LYS A 1 515 ? -19.803 -3.405 -37.299 1.00 64.12 515 LYS A N 1
ATOM 4061 C CA . LYS A 1 515 ? -18.880 -4.510 -37.638 1.00 64.12 515 LYS A CA 1
ATOM 4062 C C . LYS A 1 515 ? -19.072 -5.085 -39.048 1.00 64.12 515 LYS A C 1
ATOM 4064 O O . LYS A 1 515 ? -18.117 -5.587 -39.628 1.00 64.12 515 LYS A O 1
ATOM 4069 N N . GLU A 1 516 ? -20.281 -4.985 -39.598 1.00 61.88 516 GLU A N 1
ATOM 4070 C CA . GLU A 1 516 ? -20.638 -5.489 -40.932 1.00 61.88 516 GLU A CA 1
ATOM 4071 C C . GLU A 1 516 ? -19.877 -4.786 -42.072 1.00 61.88 516 GLU A C 1
ATOM 4073 O O . GLU A 1 516 ? -19.695 -5.378 -43.131 1.00 61.88 516 GLU A O 1
ATOM 4078 N N . LEU A 1 517 ? -19.375 -3.562 -41.853 1.00 58.84 517 LEU A N 1
ATOM 4079 C CA . LEU A 1 517 ? -18.574 -2.817 -42.837 1.00 58.84 517 LEU A CA 1
ATOM 4080 C C . LEU A 1 517 ? -17.155 -3.378 -43.024 1.00 58.84 517 LEU A C 1
ATOM 4082 O O . LEU A 1 517 ? -16.490 -3.034 -43.998 1.00 58.84 517 LEU A O 1
ATOM 4086 N N . PHE A 1 518 ? -16.689 -4.221 -42.099 1.00 60.53 518 PHE A N 1
ATOM 4087 C CA . PHE A 1 518 ? -15.302 -4.697 -42.034 1.00 60.53 518 PHE A CA 1
ATOM 4088 C C . PHE A 1 518 ? -15.176 -6.213 -42.246 1.00 60.53 518 PHE A C 1
ATOM 4090 O O . PHE A 1 518 ? -14.086 -6.769 -42.130 1.00 60.53 518 PHE A O 1
ATOM 4097 N N . CYS A 1 519 ? -16.282 -6.892 -42.568 1.00 52.59 519 CYS A N 1
ATOM 4098 C CA . CYS A 1 519 ? -16.310 -8.316 -42.888 1.00 52.59 519 CYS A CA 1
ATOM 4099 C C . CYS A 1 519 ? -15.977 -8.555 -44.369 1.00 52.59 519 CYS A C 1
ATOM 4101 O O . CYS A 1 519 ? -16.862 -8.753 -45.197 1.00 52.59 519 CYS A O 1
ATOM 4103 N N . THR A 1 520 ? -14.690 -8.571 -44.696 1.00 49.41 520 THR A N 1
ATOM 4104 C CA . THR A 1 520 ? -14.161 -9.236 -45.897 1.00 49.41 520 THR A CA 1
ATOM 4105 C C . THR A 1 520 ? -12.922 -10.015 -45.451 1.00 49.41 520 THR A C 1
ATOM 4107 O O . THR A 1 520 ? -11.890 -9.386 -45.245 1.00 49.41 520 THR A O 1
ATOM 4110 N N . ASP A 1 521 ? -12.868 -11.321 -45.192 1.00 36.03 521 ASP A N 1
ATOM 4111 C CA . ASP A 1 521 ? -13.720 -12.530 -45.238 1.00 36.03 521 ASP A CA 1
ATOM 4112 C C . ASP A 1 521 ? -13.047 -13.521 -44.216 1.00 36.03 521 ASP A C 1
ATOM 4114 O O . ASP A 1 521 ? -11.972 -13.184 -43.709 1.00 36.03 521 ASP A O 1
ATOM 4118 N N . PRO A 1 522 ? -13.514 -14.771 -44.036 1.00 44.09 522 PRO A N 1
ATOM 4119 C CA . PRO A 1 522 ? -14.140 -15.351 -42.828 1.00 44.09 522 PRO A CA 1
ATOM 4120 C C . PRO A 1 522 ? -13.322 -15.467 -41.520 1.00 44.09 522 PRO A C 1
ATOM 4122 O O . PRO A 1 522 ? -12.072 -15.532 -41.558 1.00 44.09 522 PRO A O 1
#

Secondary structure (DSSP, 8-state):
---------TT-EEEEE-TT--------S-----EEEEEEEEE-HHHHHHHHHHHTT-TTSEEEEEEEEEE-TTGGGT-S---HHHHHHHHHHHHTS---SPEEEEEEEE---SS---HHHHHHHHHHHHHHHHHEEEEEEEETT----HHHHHHHHT--S--EEEE-HHHHHHHHHHHHHH--HHHHHHHHHHHTTB-TTS--BHHHHHHHHHSTT--EEEETTTSB----HHHHGGGGGGEEEES--HHHHHHHHHHHHHHT-HHHHHHHHHHTTTEEE-TT-B--HHHHHHHHHHHHT-SSEEEEETT-B--HHHHHHHGGGGGGEEEEEE-HHHHHHHHHHTTS-SHHHHHHHHHHHHTTTEEE-S------TTS-S----EEE-HHHHHHHHHHHHHH--SSPEEEEETTEEE-HHHHHHHGGGGGGEEEEE-HHHHHHHHHH-SS--EEE-TTS---HHHHHHHGGGGGG-SEEE-TTS--BHHHHHHHHHH-SS-SEEE-TTSB---GGGG----

InterPro domains:
  IPR032675 Leucine-rich repeat domain superfamily [G3DSA:3.80.10.10] (368-520)
  IPR052090 Cytolytic pore-forming toxin [PTHR31594] (109-423)

Sequence (522 aa):
MSKHQQKFDTTRHIINVGPDRSVSLEFGRAEVTGFSICLEGHLSSKTCESVGGVLHFISDRLNLTLKPKAISVRGTRLLRGTSGYMVVRIVQALRSLRIQAPITVNKLTLDLKLEQWSEIKLSRILSSLAILLRLWTVQCLNLTEYKIQSVSVFDLLCHQGPVTLRPSKETLQKLVECVCEAQEEELTQCFLQKMGGDLSSCSLNWEELHYFLLHKIQHIAVDFRKSKIQCRITGILPFLNRIQFKRMSSSFMLSVIREIYESGSVSFVSSLLSSVENYINLQSRELDSVHSAALCFTLQHCTAVSLNLQWTSIPEEELESILPLFTHVSYLSVDRLLLLKMLHCCSVSDVQQEAAVVLLSVLEHKLDFSCRSAVDLTTNADSDLLHLTADDCRVTTTVIQRANSDTKTQLILQDCEINTAGMDQLFPVLHSVQLCFWLIGLTLILEYSEGLTDLDLSQCHLTDDSLDLLLPNLHKAQNIDFSGNSITDTGAQKIVTHNSNIKTVRLFNNRIEFKELFCTDP

Radius of gyration: 31.5 Å; Cα contacts (8 Å, |Δi|>4): 896; chains: 1; bounding box: 79×53×84 Å

pLDDT: mean 74.75, std 19.45, range [22.36, 98.19]